Protein AF-A0A9P8YJJ5-F1 (afdb_monomer)

Secondary structure (DSSP, 8-state):
----------------------------PPP-----------PPPPPPPPP------PPPP------STTS---SHHHHHHHTTEEE--SS-EEE---BTTBTT-EEEESGGGGGGGSPPPSSSSS-HHHHHHHHHHT--EEEEEETTTEEEEESSSSS-EEEEE-SSSEEEE---SSHHHHHHHHHHHHHHH-S---EEEEE-SBSSGGGTTTGGGTS-HHHHTTSS---EEEETTHHHHHHIIIIISHHHHHHHHHHHH-TTSPBSTTSB---SSSS----S-------SEEE-STT-EEEETTEEEEEEE-TTSSSSSBEEEEETTTTEEE-TTTS-SSPPPSS-TT--PPP-HHHHHHHHHHHHHHHTT------------TTSTTTGGG--------------TTS------SEEE-SSS--EESHHHHHHHHHHHHHHHHHHHHHHHHHHTTT--HHHHHHH----TTTTT-GGGS-SSS-HHHHHHHHHHHHHTT--S-GGGTTPPPHHHHHHHHHHHHTSHHHHHHHHHHHHHHHHHH--HHHHHHHHHHHHHHHHHS-TTS-HHHHHHHHHHHHHHHHH-SSHHHHHHHHHHHHHHHS-HHHHHHHHHHHHTS-SS-TT--HHHHHHHHHHH--HHHHTTS--EEEEEEETTTTEEEEEEEETTEEEEEEE-S--HHHHHHHHHHT-EEEEE-HHHHHHHHHH--HHHHHHHBSSS--HHHHHHHHHTTSSPPP-

Foldseek 3Di:
DDDDDDDDDDDDDDDDDDDDDDDDDDDDDDDDDDDDDDDDDDDDDDDDDDDDDDDDDDDDDDDDDDDPVPDDCPDPQLCLLCAQAQDFDVQLWWFADADPQRNPRTQDGLVLQVCLSDQQDPPLLAARLLSVLLSSQSDFAKGDQFPPAKIWGGNLFLWIWIWGDFQQAIEIWFQAQAQRSSLVSLVRVCVRVVPNGQHQEYEQQAQDNGGAFNVVNRHDPCCVVVVDPHAYEFEPCNVVQNLVPCFLCNLLLVVQLCLLFQPVWRRDSLTASAQSQHRGGTDHGTDHDDGPHYDYAQQDWDATNNWIWGKHWQALALHNGGIKIAGLVRLETEPAVLFDLADAALAASSGDARGDLLSSLVSLVVCCVQAAQDDPDPPPPPDDPPVPVVPPVPDDDDDDDDDDDDDDPDDDPHRRHQWYDYRTGGIDGGSVRSSVRSNLSSVLSVCLQVQLVVVVVVLDFLQRCLVPDDDDPVNNPRSRHHQANHDSSVRSNSSRCNVPNDDSPDPCPPDDDDLLVVLLVVQVVQVHLVSLLVQLVVLVVCCVVPVDCVSLVVSLVSLSSSQSPDDPVPNLSSLQSNLVSLSSQLSNDSYSSSVSNSNVSSVVSNDDPVVVVVVSVVSVPDFSDDLPDDPVSLQVSLQSLFPLVVLLVDAKAWEKEQAPVVLWIKIWIRYNSGIDMDTDHSDDPVVVVVCVVVVHKYFYYHSNLVCCCQRQVPVVSQCVRIPDNPSVRSSVSCCSSVNDPPDD

Nearest PDB structures (foldseek):
  4nur-assembly1_A  TM=9.201E-01  e=1.130E-56  Pseudomonas sp. S9
  2cg2-assembly1_A-2  TM=9.131E-01  e=3.508E-50  Pseudomonas aeruginosa PAO1
  4pdx-assembly1_B  TM=9.173E-01  e=8.140E-49  Escherichia coli K-12
  5a23-assembly1_C  TM=9.152E-01  e=8.544E-49  Pseudomonas aeruginosa
  7tl5-assembly1_A  TM=8.925E-01  e=1.497E-49  Klebsiella pneumoniae subsp. pneumoniae NTUH-K2044

Sequence (744 aa):
MCASDYAQHYPVMAVEPDHKGDSYTRDLKIPGITASATPADGPITPISPLSTTDNAPTAAPATTGTTLAGISPSLKEDRDVMRGFIGDLSPCVVKTAPGPMNPSGVAWNNDAYAFLSQPCPTDGTANPKLWEQSRRSAAQGLFEVVPNAVYQVRGLDLSNMTLIEGETGVIVVDPLITHECAAAALELYYKHRGNHRPVVAVMYSHSHADHYGGAAGILPAAHLDGTQTIPVIAPEHFMREVLSENVFAGPAMMRRGVSMYGARLPKGPRGQIGCGLGMTTSLGTTTIEAPNTIIRSTGEELTIDGVRFVFQMVPDTEAPAELNFHLPQHRALYIAECATYGLHNIVTLRGALVRDAKAWARYLDESMVLFCGGDGKDDEGMDKSDDAVAAAAAAGDINKSNSNDMTNDNEPKEAKTDVLFAGHLWPTFGAAAITRHLSEQRDLYTFLHDQTLRLMNQGLTGAEIAEVMTLPPGLEDRIHAQGYYGSVSHNVKGIYQRYMGWFDGNPAKLWQLPPRKEALRYAECLGGVDAVLRKAGEYIQRYSELGDVDDLRFAATLLDHAVAASDPGNNREARLALAGVYDTLGFGAENATWRNFYLTGAMILRAPPAIVQQQRQAMLSRPRFAPKASVEQWLDVLSVQLDGFAAGKEETCVVRIRVTDRKEAWRVNVSHGALTRREVTFALEEEEKQEQERGELVLSLEHRELFAVLATADVPIVQARANKQDCSAMLRILELCGVLPKRA

InterPro domains:
  IPR001279 Metallo-beta-lactamase [PF00753] (155-221)
  IPR001279 Metallo-beta-lactamase [SM00849] (158-375)
  IPR029228 Alkyl sulfatase dimerisation domain [PF14863] (461-606)
  IPR029229 Alkyl sulfatase, C-terminal [PF14864] (627-713)
  IPR036527 SCP2 sterol-binding domain superfamily [G3DSA:3.30.1050.10] (614-725)
  IPR036866 Ribonuclease Z/Hydroxyacylglutathione hydrolase-like [SSF56281] (80-607)
  IPR038536 Alkyl/aryl-sulfatase, dimerisation domain superfamily [G3DSA:1.25.40.880] (460-607)
  IPR044097 Alkyl/aryl-sulfatase Bds1/ SdsA1 , MBL-fold [cd07710] (141-430)
  IPR052195 Bacterial Alkyl/Aryl-Sulfatase [PTHR43223] (79-371)

Solvent-accessible surface area (backbone atoms only — not comparable to full-atom values): 41587 Å² total; per-residue (Å²): 136,86,92,82,89,90,86,88,92,79,89,83,81,88,76,83,91,79,92,75,90,81,84,91,81,80,89,81,87,81,86,87,85,90,81,90,80,82,86,84,90,73,91,81,78,84,82,79,77,83,78,89,72,89,74,81,81,73,83,77,78,90,75,81,83,84,72,82,83,82,62,84,70,85,48,71,63,60,47,40,60,56,50,45,64,75,50,65,61,84,77,40,62,37,62,40,81,60,40,99,92,34,74,83,20,56,20,32,62,49,62,65,52,60,71,50,79,48,82,71,61,87,85,54,41,43,24,64,70,35,45,52,51,26,37,62,33,58,53,53,24,37,25,43,77,38,89,96,37,30,34,35,32,30,42,60,32,37,25,24,31,36,40,35,57,39,78,78,25,26,36,39,37,14,32,15,41,16,20,52,40,24,31,52,45,52,50,55,50,34,73,76,66,72,70,69,54,48,67,56,30,40,35,29,39,36,44,49,58,42,22,37,8,2,39,76,36,60,54,51,66,48,44,78,75,64,82,38,84,62,52,26,33,27,28,49,62,25,75,61,45,36,41,57,59,56,58,78,46,20,75,63,26,52,62,35,33,51,24,33,36,19,65,85,46,57,66,40,65,90,47,35,68,26,27,46,53,18,46,34,65,58,57,50,54,67,44,81,74,80,62,80,36,71,50,83,49,61,70,43,70,50,76,52,56,87,41,53,38,39,31,37,64,41,58,35,26,74,33,70,16,20,30,30,39,33,30,75,96,70,23,32,34,38,41,29,72,77,65,50,79,25,24,67,47,36,34,50,86,33,63,67,76,60,36,39,41,62,57,34,18,51,46,39,49,48,47,39,54,65,35,54,52,66,70,93,68,79,74,85,67,76,90,82,61,87,81,54,72,82,65,63,86,77,67,91,84,87,83,88,82,89,81,90,86,90,86,77,99,81,68,82,81,64,42,53,32,45,34,40,37,42,40,36,70,61,50,43,68,40,48,70,57,40,53,49,53,41,51,55,50,21,50,48,32,37,49,52,41,56,53,42,53,54,44,39,76,72,70,43,40,37,71,57,45,32,75,71,66,71,71,56,86,93,42,61,82,36,64,41,58,33,34,24,48,10,38,70,44,54,28,30,32,23,53,38,34,68,79,59,47,92,63,79,82,52,75,83,66,72,75,59,64,59,68,47,67,41,16,41,51,53,22,59,76,56,67,32,50,69,40,34,50,51,52,24,50,53,27,46,50,48,23,75,75,70,67,44,62,64,36,40,56,50,21,43,56,38,24,50,29,29,37,48,46,32,53,90,92,67,25,65,65,36,26,48,54,37,22,52,48,24,42,54,53,20,15,61,33,46,23,24,24,57,18,18,32,25,42,41,50,19,53,57,46,68,45,60,69,68,60,57,51,52,55,51,52,61,64,72,68,53,84,88,63,66,89,85,58,55,71,68,57,51,53,53,52,48,37,74,45,40,42,30,81,63,45,44,76,46,78,72,39,55,40,33,42,34,27,64,81,76,64,43,24,34,44,39,37,38,47,79,25,42,59,47,75,43,83,44,79,65,70,55,79,68,54,56,52,53,41,63,75,67,66,58,44,37,35,54,40,40,64,73,54,49,44,41,36,64,69,65,43,37,56,69,59,55,61,73,28,35,80,50,91,77,51,62,61,61,56,48,53,34,30,45,36,64,50,28,78,76,85,129

Structure (mmCIF, N/CA/C/O backbone):
data_AF-A0A9P8YJJ5-F1
#
_entry.id   AF-A0A9P8YJJ5-F1
#
loop_
_atom_site.group_PDB
_atom_site.id
_atom_site.type_symbol
_atom_site.label_atom_id
_atom_site.label_alt_id
_atom_site.label_comp_id
_atom_site.label_asym_id
_atom_site.label_entity_id
_atom_site.label_seq_id
_atom_site.pdbx_PDB_ins_code
_atom_site.Cartn_x
_atom_site.Cartn_y
_atom_site.Cartn_z
_atom_site.occupancy
_atom_site.B_iso_or_equiv
_atom_site.auth_seq_id
_atom_site.auth_comp_id
_atom_site.auth_asym_id
_atom_site.auth_atom_id
_atom_site.pdbx_PDB_model_num
ATOM 1 N N . MET A 1 1 ? 12.805 -38.711 22.441 1.00 33.97 1 MET A N 1
ATOM 2 C CA . MET A 1 1 ? 13.937 -39.535 21.965 1.00 33.97 1 MET A CA 1
ATOM 3 C C . MET A 1 1 ? 14.952 -38.589 21.356 1.00 33.97 1 MET A C 1
ATOM 5 O O . MET A 1 1 ? 14.555 -37.714 20.601 1.00 33.97 1 MET A O 1
ATOM 9 N N . CYS A 1 2 ? 16.188 -38.659 21.843 1.00 23.23 2 CYS A N 1
ATOM 10 C CA . CYS A 1 2 ? 17.229 -37.650 21.660 1.00 23.23 2 CYS A CA 1
ATOM 11 C C . CYS A 1 2 ? 17.856 -37.721 20.262 1.00 23.23 2 CYS A C 1
ATOM 13 O O . CYS A 1 2 ? 18.023 -38.809 19.719 1.00 23.23 2 CYS A O 1
ATOM 15 N N . ALA A 1 3 ? 18.210 -36.554 19.726 1.00 27.50 3 ALA A N 1
ATOM 16 C CA . ALA A 1 3 ? 18.979 -36.392 18.506 1.00 27.50 3 ALA A CA 1
ATOM 17 C C . ALA A 1 3 ? 20.465 -36.660 18.790 1.00 27.50 3 ALA A C 1
ATOM 19 O O . ALA A 1 3 ? 21.125 -35.881 19.474 1.00 27.50 3 ALA A O 1
ATOM 20 N N . SER A 1 4 ? 20.986 -37.758 18.258 1.00 27.66 4 SER A N 1
ATOM 21 C CA . SER A 1 4 ? 22.420 -38.001 18.127 1.00 27.66 4 SER A CA 1
ATOM 22 C C . SER A 1 4 ? 22.617 -38.913 16.930 1.00 27.66 4 SER A C 1
ATOM 24 O O . SER A 1 4 ? 22.248 -40.077 17.016 1.00 27.66 4 SER A O 1
ATOM 26 N N . ASP A 1 5 ? 23.089 -38.348 15.821 1.00 29.61 5 ASP A N 1
ATOM 27 C CA . ASP A 1 5 ? 23.948 -38.995 14.820 1.00 29.61 5 ASP A CA 1
ATOM 28 C C . ASP A 1 5 ? 24.005 -38.090 13.592 1.00 29.61 5 ASP A C 1
ATOM 30 O O . ASP A 1 5 ? 23.097 -38.114 12.781 1.00 29.61 5 ASP A O 1
ATOM 34 N N . TYR A 1 6 ? 25.029 -37.236 13.507 1.00 27.70 6 TYR A N 1
ATOM 35 C CA . TYR A 1 6 ? 25.680 -36.784 12.265 1.00 27.70 6 TYR A CA 1
ATOM 36 C C . TYR A 1 6 ? 26.790 -35.791 1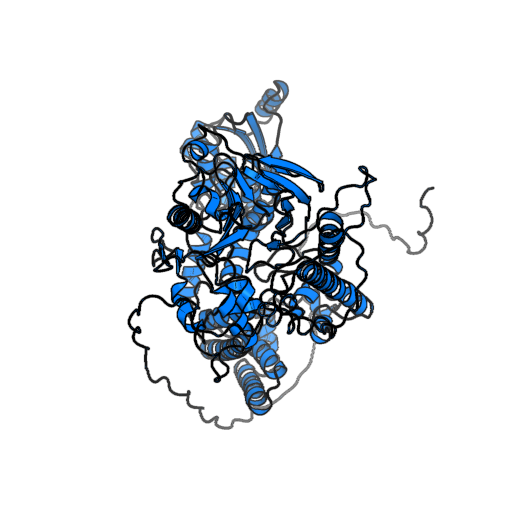2.639 1.00 27.70 6 TYR A C 1
ATOM 38 O O . TYR A 1 6 ? 26.657 -34.577 12.525 1.00 27.70 6 TYR A O 1
ATOM 46 N N . ALA A 1 7 ? 27.907 -36.319 13.137 1.00 25.69 7 ALA A N 1
ATOM 47 C CA . ALA A 1 7 ? 29.152 -35.573 13.258 1.00 25.69 7 ALA A CA 1
ATOM 48 C C . ALA A 1 7 ? 30.317 -36.545 13.100 1.00 25.69 7 ALA A C 1
ATOM 50 O O . ALA A 1 7 ? 30.709 -37.196 14.063 1.00 25.69 7 ALA A O 1
ATOM 51 N N . GLN A 1 8 ? 30.867 -36.661 11.890 1.00 26.50 8 GLN A N 1
ATOM 52 C CA . GLN A 1 8 ? 32.211 -37.192 11.690 1.00 26.50 8 GLN A CA 1
ATOM 53 C C . GLN A 1 8 ? 32.741 -36.794 10.305 1.00 26.50 8 GLN A C 1
ATOM 55 O O . GLN A 1 8 ? 32.088 -37.047 9.302 1.00 26.50 8 GLN A O 1
ATOM 60 N N . HIS A 1 9 ? 33.967 -36.249 10.313 1.00 28.16 9 HIS A N 1
ATOM 61 C CA . HIS A 1 9 ? 34.901 -35.987 9.200 1.00 28.16 9 HIS A CA 1
ATOM 62 C C . HIS A 1 9 ? 35.030 -34.536 8.715 1.00 28.16 9 HIS A C 1
ATOM 64 O O . HIS A 1 9 ? 34.604 -34.234 7.616 1.00 28.16 9 HIS A O 1
ATOM 70 N N . TYR A 1 10 ? 35.747 -33.696 9.478 1.00 27.84 10 TYR A N 1
ATOM 71 C CA . TYR A 1 10 ? 36.794 -32.789 8.962 1.00 27.84 10 TYR A CA 1
ATOM 72 C C . TYR A 1 10 ? 37.812 -32.491 10.091 1.00 27.84 10 TYR A C 1
ATOM 74 O O . TYR A 1 10 ? 37.397 -32.350 11.243 1.00 27.84 10 TYR A O 1
ATOM 82 N N . PRO A 1 11 ? 39.134 -32.439 9.824 1.00 29.03 11 PRO A N 1
ATOM 83 C CA . PRO A 1 11 ? 40.146 -32.238 10.860 1.00 29.03 11 PRO A CA 1
ATOM 84 C C . PRO A 1 11 ? 40.222 -30.765 11.289 1.00 29.03 11 PRO A C 1
ATOM 86 O O . PRO A 1 11 ? 40.448 -29.876 10.471 1.00 29.03 11 PRO A O 1
ATOM 89 N N . VAL A 1 12 ? 40.066 -30.518 12.591 1.00 26.72 12 VAL A N 1
ATOM 90 C CA . VAL A 1 12 ? 40.258 -29.208 13.225 1.00 26.72 12 VAL A CA 1
ATOM 91 C C . VAL A 1 12 ? 41.748 -29.036 13.534 1.00 26.72 12 VAL A C 1
ATOM 93 O O . VAL A 1 12 ? 42.283 -29.741 14.387 1.00 26.72 12 VAL A O 1
ATOM 96 N N . MET A 1 13 ? 42.427 -28.108 12.852 1.00 25.98 13 MET A N 1
ATOM 97 C CA . MET A 1 13 ? 43.706 -27.574 13.332 1.00 25.98 13 MET A CA 1
ATOM 98 C C . MET A 1 13 ? 43.428 -26.431 14.309 1.00 25.98 13 MET A C 1
ATOM 100 O O . MET A 1 13 ? 42.779 -25.448 13.959 1.00 25.98 13 MET A O 1
ATOM 104 N N . ALA A 1 14 ? 43.911 -26.592 15.539 1.00 25.89 14 ALA A N 1
ATOM 105 C CA . ALA A 1 14 ? 43.870 -25.583 16.585 1.00 25.89 14 ALA A CA 1
ATOM 106 C C . ALA A 1 14 ? 44.859 -24.447 16.283 1.00 25.89 14 ALA A C 1
ATOM 108 O O . ALA A 1 14 ? 46.025 -24.707 15.987 1.00 25.89 14 ALA A O 1
ATOM 109 N N . VAL A 1 15 ? 44.405 -23.199 16.411 1.00 27.83 15 VAL A N 1
ATOM 110 C CA . VAL A 1 15 ? 45.266 -22.016 16.536 1.00 27.83 15 VAL A CA 1
ATOM 111 C C . VAL A 1 15 ? 44.656 -21.124 17.622 1.00 27.83 15 VAL A C 1
ATOM 113 O O . VAL A 1 15 ? 43.484 -20.761 17.541 1.00 27.83 15 VAL A O 1
ATOM 116 N N . GLU A 1 16 ? 45.439 -20.845 18.664 1.00 25.86 16 GLU A N 1
ATOM 117 C CA . GLU A 1 16 ? 45.111 -19.931 19.769 1.00 25.86 16 GLU A CA 1
ATOM 118 C C . GLU A 1 16 ? 45.020 -18.461 19.301 1.00 25.86 16 GLU A C 1
ATOM 120 O O . GLU A 1 16 ? 45.597 -18.112 18.267 1.00 25.86 16 GLU A O 1
ATOM 125 N N . PRO A 1 17 ? 44.302 -17.581 20.030 1.00 29.97 17 PRO A N 1
ATOM 126 C CA . PRO A 1 17 ? 44.043 -16.219 19.585 1.00 29.97 17 PRO A CA 1
ATOM 127 C C . PRO A 1 17 ? 45.208 -15.293 19.941 1.00 29.97 17 PRO A C 1
ATOM 129 O O . PRO A 1 17 ? 45.566 -15.171 21.111 1.00 29.97 17 PRO A O 1
ATOM 132 N N . ASP A 1 18 ? 45.735 -14.573 18.950 1.00 26.67 18 ASP A N 1
ATOM 133 C CA . ASP A 1 18 ? 46.576 -13.404 19.202 1.00 26.67 18 ASP A CA 1
ATOM 134 C C . ASP A 1 18 ? 45.854 -12.130 18.749 1.00 26.67 18 ASP A C 1
ATOM 136 O O . ASP A 1 18 ? 45.370 -12.001 17.620 1.00 26.67 18 ASP A O 1
ATOM 140 N N . HIS A 1 19 ? 45.732 -11.199 19.689 1.00 32.41 19 HIS A N 1
ATOM 141 C CA . HIS A 1 19 ? 45.144 -9.884 19.505 1.00 32.41 19 HIS A CA 1
ATOM 142 C C . HIS A 1 19 ? 46.082 -9.010 18.670 1.00 32.41 19 HIS A C 1
ATOM 144 O O . HIS A 1 19 ? 47.189 -8.714 19.116 1.00 32.41 19 HIS A O 1
ATOM 150 N N . LYS A 1 20 ? 45.595 -8.484 17.540 1.00 27.39 20 LYS A N 1
ATOM 151 C CA . LYS A 1 20 ? 45.820 -7.097 17.081 1.00 27.39 20 LYS A CA 1
ATOM 152 C C . LYS A 1 20 ? 45.032 -6.831 15.801 1.00 27.39 20 LYS A C 1
ATOM 154 O O . LYS A 1 20 ? 45.036 -7.638 14.878 1.00 27.39 20 LYS A O 1
ATOM 159 N N . GLY A 1 21 ? 44.316 -5.708 15.791 1.00 30.25 21 GLY A N 1
ATOM 160 C CA . GLY A 1 21 ? 43.585 -5.239 14.623 1.00 30.25 21 GLY A CA 1
ATOM 161 C C . GLY A 1 21 ? 44.527 -4.859 13.487 1.00 30.25 21 GLY A C 1
ATOM 162 O O . GLY A 1 21 ? 45.641 -4.428 13.748 1.00 30.25 21 GLY A O 1
ATOM 163 N N . ASP A 1 22 ? 44.051 -5.019 12.254 1.00 25.84 22 ASP A N 1
ATOM 164 C CA . ASP A 1 22 ? 44.388 -4.141 11.139 1.00 25.84 22 ASP A CA 1
ATOM 165 C C . ASP A 1 22 ? 43.464 -4.392 9.937 1.00 25.84 22 ASP A C 1
ATOM 167 O O . ASP A 1 22 ? 42.931 -5.479 9.713 1.00 25.84 22 ASP A O 1
ATOM 171 N N . SER A 1 23 ? 43.253 -3.308 9.198 1.00 27.47 23 SER A N 1
ATOM 172 C CA . SER A 1 23 ? 42.399 -3.120 8.027 1.00 27.47 23 SER A CA 1
ATOM 173 C C . SER A 1 23 ? 42.615 -4.133 6.894 1.00 27.47 23 SER A C 1
ATOM 175 O O . SER A 1 23 ? 43.736 -4.302 6.415 1.00 27.47 23 SER A O 1
ATOM 177 N N . TYR A 1 24 ? 41.529 -4.691 6.349 1.00 24.39 24 TYR A N 1
ATOM 178 C CA . TYR A 1 24 ? 41.559 -5.432 5.083 1.00 24.39 24 TYR A CA 1
ATOM 179 C C . TYR A 1 24 ? 41.151 -4.540 3.903 1.00 24.39 24 TYR A C 1
ATOM 181 O O . TYR A 1 24 ? 40.009 -4.536 3.454 1.00 24.39 24 TYR A O 1
ATOM 189 N N . THR A 1 25 ? 42.127 -3.823 3.352 1.00 25.33 25 THR A N 1
ATOM 190 C CA . THR A 1 25 ? 42.188 -3.516 1.917 1.00 25.33 25 THR A CA 1
ATOM 191 C C . THR A 1 25 ? 43.357 -4.309 1.350 1.00 25.33 25 THR A C 1
ATOM 193 O O . THR A 1 25 ? 44.502 -4.052 1.719 1.00 25.33 25 THR A O 1
ATOM 196 N N . ARG A 1 26 ? 43.099 -5.287 0.475 1.00 26.28 26 ARG A N 1
ATOM 197 C CA . ARG A 1 26 ? 44.155 -5.910 -0.331 1.00 26.28 26 ARG A CA 1
ATOM 198 C C . ARG A 1 26 ? 43.813 -5.828 -1.807 1.00 26.28 26 ARG A C 1
ATOM 200 O O . ARG A 1 26 ? 42.853 -6.428 -2.279 1.00 26.28 26 ARG A O 1
ATOM 207 N N . ASP A 1 27 ? 44.664 -5.067 -2.481 1.00 24.86 27 ASP A N 1
ATOM 208 C CA . ASP A 1 27 ? 44.852 -4.990 -3.916 1.00 24.86 27 ASP A CA 1
ATOM 209 C C . ASP A 1 27 ? 45.038 -6.380 -4.537 1.00 24.86 27 ASP A C 1
ATOM 211 O O . ASP A 1 27 ? 45.957 -7.121 -4.182 1.00 24.86 27 ASP A O 1
ATOM 215 N N . LEU A 1 28 ? 44.210 -6.698 -5.530 1.00 23.52 28 LEU A N 1
ATOM 216 C CA . LEU A 1 28 ? 44.456 -7.772 -6.488 1.00 23.52 28 LEU A CA 1
ATOM 217 C C . LEU A 1 28 ? 44.859 -7.132 -7.821 1.00 23.52 28 LEU A C 1
ATOM 219 O O . LEU A 1 28 ? 44.025 -6.654 -8.586 1.00 23.52 28 LEU A O 1
ATOM 223 N N . LYS A 1 29 ? 46.171 -7.100 -8.080 1.00 22.17 29 LYS A N 1
ATOM 224 C CA . LYS A 1 29 ? 46.746 -6.781 -9.393 1.00 22.17 29 LYS A CA 1
ATOM 225 C C . LYS A 1 29 ? 46.595 -7.996 -10.312 1.00 22.17 29 LYS A C 1
ATOM 227 O O . LYS A 1 29 ? 47.197 -9.032 -10.044 1.00 22.17 29 LYS A O 1
ATOM 232 N N . ILE A 1 30 ? 45.854 -7.847 -11.408 1.00 24.61 30 ILE A N 1
ATOM 233 C CA . ILE A 1 30 ? 45.814 -8.805 -12.525 1.00 24.61 30 ILE A CA 1
ATOM 234 C C . ILE A 1 30 ? 46.684 -8.238 -13.664 1.00 24.61 30 ILE A C 1
ATOM 236 O O . ILE A 1 30 ? 46.443 -7.100 -14.073 1.00 24.61 30 ILE A O 1
ATOM 240 N N . PRO A 1 31 ? 47.698 -8.959 -14.182 1.00 24.36 31 PRO A N 1
ATOM 241 C CA . PRO A 1 31 ? 48.501 -8.490 -15.305 1.00 24.36 31 PRO A CA 1
ATOM 242 C C . PRO A 1 31 ? 47.931 -8.920 -16.667 1.00 24.36 31 PRO A C 1
ATOM 244 O O . PRO A 1 31 ? 47.690 -10.099 -16.897 1.00 24.36 31 PRO A O 1
ATOM 247 N N . GLY A 1 32 ? 47.851 -7.951 -17.586 1.00 23.72 32 GLY A N 1
ATOM 248 C CA . GLY A 1 32 ? 48.124 -8.137 -19.015 1.00 23.72 32 GLY A CA 1
ATOM 249 C C . GLY A 1 32 ? 46.994 -8.657 -19.905 1.00 23.72 32 GLY A C 1
ATOM 250 O O . GLY A 1 32 ? 46.948 -9.845 -20.192 1.00 23.72 32 GLY A O 1
ATOM 251 N N . ILE A 1 33 ? 46.208 -7.744 -20.486 1.00 24.23 33 ILE A N 1
ATOM 252 C CA . ILE A 1 33 ? 45.659 -7.911 -21.842 1.00 24.23 33 ILE A CA 1
ATOM 253 C C . ILE A 1 33 ? 45.827 -6.582 -22.582 1.00 24.23 33 ILE A C 1
ATOM 255 O O . ILE A 1 33 ? 45.261 -5.558 -22.206 1.00 24.23 33 ILE A O 1
ATOM 259 N N . THR A 1 34 ? 46.653 -6.608 -23.620 1.00 24.03 34 THR A N 1
ATOM 260 C CA . THR A 1 34 ? 46.788 -5.568 -24.635 1.00 24.03 34 THR A CA 1
ATOM 261 C C . THR A 1 34 ? 45.790 -5.861 -25.753 1.00 24.03 34 THR A C 1
ATOM 263 O O . THR A 1 34 ? 45.813 -6.941 -26.335 1.00 24.03 34 THR A O 1
ATOM 266 N N . ALA A 1 35 ? 44.928 -4.900 -26.082 1.00 24.94 35 ALA A N 1
ATOM 267 C CA . ALA A 1 35 ? 44.173 -4.908 -27.329 1.00 24.94 35 ALA A CA 1
ATOM 268 C C . ALA A 1 35 ? 44.178 -3.492 -27.909 1.00 24.94 35 ALA A C 1
ATOM 270 O O . ALA A 1 35 ? 43.664 -2.552 -27.307 1.00 24.94 35 ALA A O 1
ATOM 271 N N . SER A 1 36 ? 44.830 -3.348 -29.061 1.00 24.00 36 SER A N 1
ATOM 272 C CA . SER A 1 36 ? 44.772 -2.159 -29.896 1.00 24.00 36 SER A CA 1
ATOM 273 C C . SER A 1 36 ? 43.492 -2.186 -30.728 1.00 24.00 36 SER A C 1
ATOM 275 O O . SER A 1 36 ? 43.157 -3.201 -31.334 1.00 24.00 36 SER A O 1
ATOM 277 N N . ALA A 1 37 ? 42.806 -1.051 -30.817 1.00 25.11 37 ALA A N 1
ATOM 278 C CA . ALA A 1 37 ? 41.898 -0.773 -31.919 1.00 25.11 37 ALA A CA 1
ATOM 279 C C . ALA A 1 37 ? 41.898 0.736 -32.185 1.00 25.11 37 ALA A C 1
ATOM 281 O O . ALA A 1 37 ? 41.578 1.548 -31.321 1.00 25.11 37 ALA A O 1
ATOM 282 N N . THR A 1 38 ? 42.342 1.090 -33.384 1.00 24.30 38 THR A N 1
ATOM 283 C CA . THR A 1 38 ? 42.307 2.428 -33.982 1.00 24.30 38 THR A CA 1
ATOM 284 C C . THR A 1 38 ? 40.866 2.898 -34.225 1.00 24.30 38 THR A C 1
ATOM 286 O O . THR A 1 38 ? 40.044 2.075 -34.633 1.00 24.30 38 THR A O 1
ATOM 289 N N . PRO A 1 39 ? 40.551 4.195 -34.054 1.00 25.86 39 PRO A N 1
ATOM 290 C CA . PRO A 1 39 ? 39.238 4.739 -34.384 1.00 25.86 39 PRO A CA 1
ATOM 291 C C . PRO A 1 39 ? 39.084 4.908 -35.902 1.00 25.86 39 PRO A C 1
ATOM 293 O O .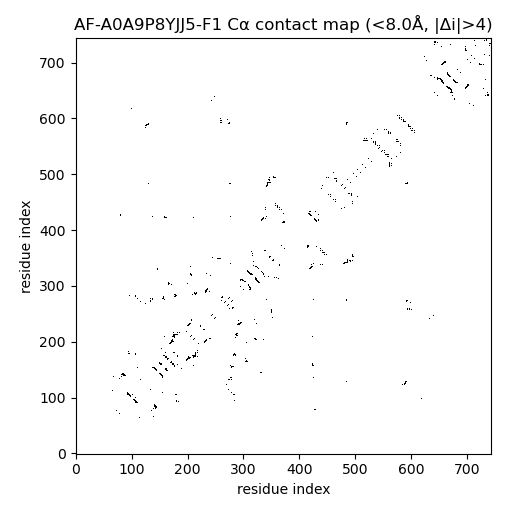 PRO A 1 39 ? 40.010 5.345 -36.586 1.00 25.86 39 PRO A O 1
ATOM 296 N N . ALA A 1 40 ? 37.907 4.569 -36.427 1.00 26.92 40 ALA A N 1
ATOM 297 C CA . ALA A 1 40 ? 37.482 4.972 -37.761 1.00 26.92 40 ALA A CA 1
ATOM 298 C C . ALA A 1 40 ? 36.612 6.228 -37.617 1.00 26.92 40 ALA A C 1
ATOM 300 O O . ALA A 1 40 ? 35.456 6.143 -37.207 1.00 26.92 40 ALA A O 1
ATOM 301 N N . ASP A 1 41 ? 37.197 7.385 -37.920 1.00 25.44 41 ASP A N 1
ATOM 302 C CA . ASP A 1 41 ? 36.490 8.658 -38.027 1.00 25.44 41 ASP A CA 1
ATOM 303 C C . ASP A 1 41 ? 35.637 8.684 -39.304 1.00 25.44 41 ASP A C 1
ATOM 305 O O . ASP A 1 41 ? 36.140 8.530 -40.419 1.00 25.44 41 ASP A O 1
ATOM 309 N N . GLY A 1 42 ? 34.338 8.925 -39.140 1.00 28.56 42 GLY A N 1
ATOM 310 C CA . GLY A 1 42 ? 33.404 9.273 -40.207 1.00 28.56 42 GLY A CA 1
ATOM 311 C C . GLY A 1 42 ? 32.340 10.229 -39.652 1.00 28.56 42 GLY A C 1
ATOM 312 O O . GLY A 1 42 ? 31.904 10.040 -38.515 1.00 28.56 42 GLY A O 1
ATOM 313 N N . PRO A 1 43 ? 31.942 11.285 -40.385 1.00 24.31 43 PRO A N 1
ATOM 314 C CA . PRO A 1 43 ? 31.100 12.341 -39.834 1.00 24.31 43 PRO A CA 1
ATOM 315 C C . PRO A 1 43 ? 29.671 11.839 -39.587 1.00 24.31 43 PRO A C 1
ATOM 317 O O . PRO A 1 43 ? 28.987 11.390 -40.504 1.00 24.31 43 PRO A O 1
ATOM 320 N N . ILE A 1 44 ? 29.221 11.951 -38.337 1.00 28.67 44 ILE A N 1
ATOM 321 C CA . ILE A 1 44 ? 27.841 11.700 -37.916 1.00 28.67 44 ILE A CA 1
ATOM 322 C C . ILE A 1 44 ? 26.998 12.928 -38.279 1.00 28.67 44 ILE A C 1
ATOM 324 O O . ILE A 1 44 ? 27.250 14.034 -37.801 1.00 28.67 44 ILE A O 1
ATOM 328 N N . THR A 1 45 ? 25.982 12.740 -39.118 1.00 24.23 45 THR A N 1
ATOM 329 C CA . THR A 1 45 ? 24.927 13.732 -39.365 1.00 24.23 45 THR A CA 1
ATOM 330 C C . THR A 1 45 ? 23.972 13.817 -38.167 1.00 24.23 45 THR A C 1
ATOM 332 O O . THR A 1 45 ? 23.512 12.775 -37.697 1.00 24.23 45 THR A O 1
ATOM 335 N N . PRO A 1 46 ? 23.627 15.022 -37.676 1.00 23.70 46 PRO A N 1
ATOM 336 C CA . PRO A 1 46 ? 22.735 15.184 -36.533 1.00 23.70 46 PRO A CA 1
ATOM 337 C C . PRO A 1 46 ? 21.287 14.818 -36.894 1.00 23.70 46 PRO A C 1
ATOM 339 O O . PRO A 1 46 ? 20.716 15.344 -37.851 1.00 23.70 46 PRO A O 1
ATOM 342 N N . ILE A 1 47 ? 20.683 13.933 -36.098 1.00 27.94 47 ILE A N 1
ATOM 343 C CA . ILE A 1 47 ? 19.247 13.638 -36.143 1.00 27.94 47 ILE A CA 1
ATOM 344 C C . ILE A 1 47 ? 18.512 14.826 -35.511 1.00 27.94 47 ILE A C 1
ATOM 346 O O . ILE A 1 47 ? 18.795 15.217 -34.379 1.00 27.94 47 ILE A O 1
ATOM 350 N N . SER A 1 48 ? 17.591 15.433 -36.261 1.00 22.52 48 SER A N 1
ATOM 351 C CA . SER A 1 48 ? 16.779 16.550 -35.771 1.00 22.52 48 SER A CA 1
ATOM 352 C C . SER A 1 48 ? 15.770 16.088 -34.711 1.00 22.52 48 SER A C 1
ATOM 354 O O . SER A 1 48 ? 15.150 15.038 -34.886 1.00 22.52 48 SER A O 1
ATOM 356 N N . PRO A 1 49 ? 15.552 16.869 -33.638 1.00 23.86 49 PRO A N 1
ATOM 357 C CA . PRO A 1 49 ? 14.490 16.598 -32.681 1.00 23.86 49 PRO A CA 1
ATOM 358 C C . PRO A 1 49 ? 13.121 16.757 -33.354 1.00 23.86 49 PRO A C 1
ATOM 360 O O . PRO A 1 49 ? 12.859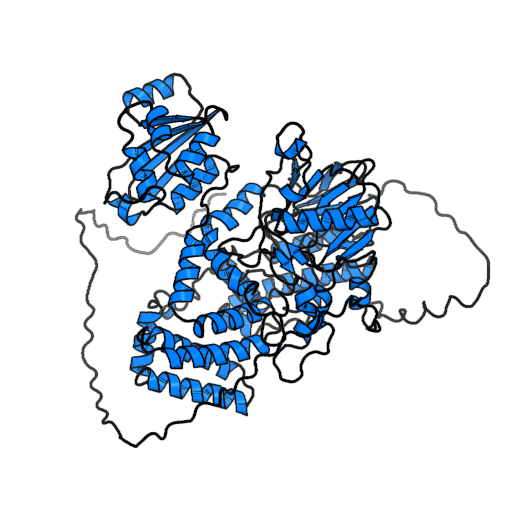 17.755 -34.029 1.00 23.86 49 PRO A O 1
ATOM 363 N N . LEU A 1 50 ? 12.237 15.778 -33.143 1.00 24.34 50 LEU A N 1
ATOM 364 C CA . LEU A 1 50 ? 10.807 15.919 -33.417 1.00 24.34 50 LEU A CA 1
ATOM 365 C C . LEU A 1 50 ? 10.286 17.175 -32.704 1.00 24.34 50 LEU A C 1
ATOM 367 O O . LEU A 1 50 ? 10.512 17.378 -31.510 1.00 24.34 50 LEU A O 1
ATOM 371 N N . SER A 1 51 ? 9.655 18.043 -33.489 1.00 22.30 51 SER A N 1
ATOM 372 C CA . SER A 1 51 ? 9.318 19.414 -33.135 1.00 22.30 51 SER A CA 1
ATOM 373 C C . SER A 1 51 ? 8.453 19.520 -31.881 1.00 22.30 51 SER A C 1
ATOM 375 O O . SER A 1 51 ? 7.334 19.012 -31.837 1.00 22.30 51 SER A O 1
ATOM 377 N N . THR A 1 52 ? 8.921 20.307 -30.920 1.00 27.42 52 THR A N 1
ATOM 378 C CA . THR A 1 52 ? 8.068 20.999 -29.958 1.00 27.42 52 THR A CA 1
ATOM 379 C C . THR A 1 52 ? 7.444 22.199 -30.663 1.00 27.42 52 THR A C 1
ATOM 381 O O . THR A 1 52 ? 8.115 23.210 -30.872 1.00 27.42 52 THR A O 1
ATOM 384 N N . THR A 1 53 ? 6.175 22.097 -31.050 1.00 22.41 53 THR A N 1
ATOM 385 C CA . THR A 1 53 ? 5.341 23.292 -31.204 1.00 22.41 53 THR A CA 1
ATOM 386 C C . THR A 1 53 ? 4.197 23.214 -30.215 1.00 22.41 53 THR A C 1
ATOM 388 O O . THR A 1 53 ? 3.532 22.189 -30.067 1.00 22.41 53 THR A O 1
ATOM 391 N N . ASP A 1 54 ? 4.086 24.310 -29.475 1.00 27.59 54 ASP A N 1
ATOM 392 C CA . ASP A 1 54 ? 3.117 24.590 -28.440 1.00 27.59 54 ASP A CA 1
ATOM 393 C C . ASP A 1 54 ? 1.686 24.326 -28.899 1.00 27.59 54 ASP A C 1
ATOM 395 O O . ASP A 1 54 ? 1.266 24.784 -29.957 1.00 27.59 54 ASP A O 1
ATOM 399 N N . ASN A 1 55 ? 0.925 23.658 -28.038 1.00 22.59 55 ASN A N 1
ATOM 400 C CA . ASN A 1 55 ? -0.461 24.008 -27.765 1.00 22.59 55 ASN A CA 1
ATOM 401 C C . ASN A 1 55 ? -0.787 23.483 -26.369 1.00 22.59 55 ASN A C 1
ATOM 403 O O . ASN A 1 55 ? -1.093 22.308 -26.171 1.00 22.59 55 ASN A O 1
ATOM 407 N N . ALA A 1 56 ? -0.678 24.369 -25.380 1.00 23.55 56 ALA A N 1
ATOM 408 C CA . ALA A 1 56 ? -1.322 24.170 -24.094 1.00 23.55 56 ALA A CA 1
ATOM 409 C C . ALA A 1 56 ? -2.832 24.001 -24.340 1.00 23.55 56 ALA A C 1
ATOM 411 O O . ALA A 1 56 ? -3.436 24.907 -24.921 1.00 23.55 56 ALA A O 1
ATOM 412 N N . PRO A 1 57 ? -3.474 22.895 -23.921 1.00 22.72 57 PRO A N 1
ATOM 413 C CA . PRO A 1 57 ? -4.922 22.835 -23.941 1.00 22.72 57 PRO A CA 1
ATOM 414 C C . PRO A 1 57 ? -5.435 23.773 -22.851 1.00 22.72 57 PRO A C 1
ATOM 416 O O . PRO A 1 57 ? -5.218 23.563 -21.656 1.00 22.72 57 PRO A O 1
ATOM 419 N N . THR A 1 58 ? -6.080 24.844 -23.291 1.00 22.41 58 THR A N 1
ATOM 420 C CA . THR A 1 58 ? -6.932 25.706 -22.484 1.00 22.41 58 THR A CA 1
ATOM 421 C C . THR A 1 58 ? -7.961 24.867 -21.728 1.00 22.41 58 THR A C 1
ATOM 423 O O . THR A 1 58 ? -8.530 23.916 -22.264 1.00 22.41 58 THR A O 1
ATOM 426 N N . ALA A 1 59 ? -8.182 25.227 -20.462 1.00 24.84 59 ALA A N 1
ATOM 427 C CA . ALA A 1 59 ? -9.188 24.627 -19.597 1.00 24.84 59 ALA A CA 1
ATOM 428 C C . ALA A 1 59 ? -10.550 24.563 -20.309 1.00 24.84 59 ALA A C 1
ATOM 430 O O . ALA A 1 59 ? -11.100 25.593 -20.702 1.00 24.84 59 ALA A O 1
ATOM 431 N N . ALA A 1 60 ? -11.084 23.352 -20.475 1.00 23.25 60 ALA A N 1
ATOM 432 C CA . ALA A 1 60 ? -12.459 23.160 -20.911 1.00 23.25 60 ALA A CA 1
ATOM 433 C C . ALA A 1 60 ? -13.418 23.669 -19.813 1.00 23.25 60 ALA A C 1
ATOM 435 O O . ALA A 1 60 ? -13.126 23.497 -18.624 1.00 23.25 60 ALA A O 1
ATOM 436 N N . PRO A 1 61 ? -14.536 24.323 -20.174 1.00 21.97 61 PRO A N 1
ATOM 437 C CA . PRO A 1 61 ? -15.463 24.885 -19.203 1.00 21.97 61 PRO A CA 1
ATOM 438 C C . PRO A 1 61 ? -16.146 23.773 -18.402 1.00 21.97 61 PRO A C 1
ATOM 440 O O . PRO A 1 61 ? -16.526 22.739 -18.947 1.00 21.97 61 PRO A O 1
ATOM 443 N N . ALA A 1 62 ? -16.315 24.014 -17.101 1.00 28.17 62 ALA A N 1
ATOM 444 C CA . ALA A 1 62 ? -17.061 23.151 -16.199 1.00 28.17 62 ALA A CA 1
ATOM 445 C C . ALA A 1 62 ? -18.525 23.042 -16.657 1.00 28.17 62 ALA A C 1
ATOM 447 O O . ALA A 1 62 ? -19.316 23.964 -16.462 1.00 28.17 62 ALA A O 1
ATOM 448 N N . THR A 1 63 ? -18.887 21.914 -17.265 1.00 24.53 63 THR A N 1
ATOM 449 C CA . THR A 1 63 ? -20.281 21.491 -17.411 1.00 24.53 63 THR A CA 1
ATOM 450 C C . THR A 1 63 ? -20.660 20.600 -16.236 1.00 24.53 63 THR A C 1
ATOM 452 O O . THR A 1 63 ? -20.018 19.595 -15.948 1.00 24.53 63 THR A O 1
ATOM 455 N N . THR A 1 64 ? -21.706 21.037 -15.549 1.00 27.91 64 THR A N 1
ATOM 456 C CA . THR A 1 64 ? -22.405 20.425 -14.418 1.00 27.91 64 THR A CA 1
ATOM 457 C C . THR A 1 64 ? -22.794 18.961 -14.642 1.00 27.91 64 THR A C 1
ATOM 459 O O . THR A 1 64 ? -23.409 18.660 -15.660 1.00 27.91 64 THR A O 1
ATOM 462 N N . GLY A 1 65 ? -22.519 18.116 -13.637 1.00 33.62 65 GLY A N 1
ATOM 463 C CA . GLY A 1 65 ? -23.207 16.853 -13.328 1.00 33.62 65 GLY A CA 1
ATOM 464 C C . GLY A 1 65 ? -23.185 15.781 -14.418 1.00 33.62 65 GLY A C 1
ATOM 465 O O . GLY A 1 65 ? -24.032 15.784 -15.303 1.00 33.62 65 GLY A O 1
ATOM 466 N N . THR A 1 66 ? -22.277 14.806 -14.316 1.00 31.36 66 THR A N 1
ATOM 467 C CA . THR A 1 66 ? -22.365 13.579 -15.126 1.00 31.36 66 THR A CA 1
ATOM 468 C C . THR A 1 66 ? -22.733 12.415 -14.217 1.00 31.36 66 THR A C 1
ATOM 470 O O . THR A 1 66 ? -21.871 11.785 -13.612 1.00 31.36 66 THR A O 1
ATOM 473 N N . THR A 1 67 ? -24.029 12.130 -14.106 1.00 36.12 67 THR A N 1
ATOM 474 C CA . THR A 1 67 ? -24.494 10.831 -13.623 1.00 36.12 67 THR A CA 1
ATOM 475 C C . THR A 1 67 ? -24.052 9.763 -14.625 1.00 36.12 67 THR A C 1
ATOM 477 O O . THR A 1 67 ? -24.209 9.929 -15.834 1.00 36.12 67 THR A O 1
ATOM 480 N N . LEU A 1 68 ? -23.547 8.629 -14.135 1.00 38.53 68 LEU A N 1
ATOM 481 C CA . LEU A 1 68 ? -23.216 7.422 -14.918 1.00 38.53 68 LEU A CA 1
ATOM 482 C C . LEU A 1 68 ? -24.440 6.783 -15.628 1.00 38.53 68 LEU A C 1
ATOM 484 O O . LEU A 1 68 ? -24.370 5.658 -16.110 1.00 38.53 68 LEU A O 1
ATOM 488 N N . ALA A 1 69 ? -25.565 7.496 -15.734 1.00 34.41 69 ALA A N 1
ATOM 489 C CA . ALA A 1 69 ? -26.845 7.035 -16.266 1.00 34.41 69 ALA A CA 1
ATOM 490 C C . ALA A 1 69 ? -26.870 6.838 -17.800 1.00 34.41 69 ALA A C 1
ATOM 492 O O . ALA A 1 69 ? -27.899 6.451 -18.346 1.00 34.41 69 ALA A O 1
ATOM 493 N N . GLY A 1 70 ? -25.768 7.120 -18.506 1.00 28.97 70 GLY A N 1
ATOM 494 C CA . GLY A 1 70 ? -25.698 7.106 -19.973 1.00 28.97 70 GLY A CA 1
ATOM 495 C C . GLY A 1 70 ? -25.112 5.846 -20.622 1.00 28.97 70 GLY A C 1
ATOM 496 O O . GLY A 1 70 ? -25.095 5.773 -21.848 1.00 28.97 70 GLY A O 1
ATOM 497 N N . ILE A 1 71 ? -24.632 4.862 -19.853 1.00 35.12 71 ILE A N 1
ATOM 498 C CA . ILE A 1 71 ? -24.082 3.607 -20.395 1.00 35.12 71 ILE A CA 1
ATOM 499 C C . ILE A 1 71 ? -25.098 2.493 -20.144 1.00 35.12 71 ILE A C 1
ATOM 501 O O . ILE A 1 71 ? -25.452 2.215 -19.001 1.00 35.12 71 ILE A O 1
ATOM 505 N N . SER A 1 72 ? -25.583 1.859 -21.214 1.00 32.25 72 SER A N 1
ATOM 506 C CA . SER A 1 72 ? -26.424 0.663 -21.107 1.00 32.25 72 SER A CA 1
ATOM 507 C C . SER A 1 72 ? -25.639 -0.441 -20.373 1.00 32.25 72 SER A C 1
ATOM 509 O O . SER A 1 72 ? -24.574 -0.832 -20.858 1.00 32.25 72 SER A O 1
ATOM 511 N N . PRO A 1 73 ? -26.107 -0.939 -19.213 1.00 40.47 73 PRO A N 1
ATOM 512 C CA . PRO A 1 73 ? -25.361 -1.888 -18.394 1.00 40.47 73 PRO A CA 1
ATOM 513 C C . PRO A 1 73 ? -25.480 -3.303 -18.974 1.00 40.47 73 PRO A C 1
ATOM 515 O O . PRO A 1 73 ? -26.288 -4.120 -18.524 1.00 40.47 73 PRO A O 1
ATOM 518 N N . SER A 1 74 ? -24.693 -3.586 -20.010 1.00 43.88 74 SER A N 1
ATOM 519 C CA . SER A 1 74 ? -24.658 -4.915 -20.635 1.00 43.88 74 SER A CA 1
ATOM 520 C C . SER A 1 74 ? -23.874 -5.944 -19.805 1.00 43.88 74 SER A C 1
ATOM 522 O O . SER A 1 74 ? -24.172 -7.132 -19.893 1.00 43.88 74 SER A O 1
ATOM 524 N N . LEU A 1 75 ? -22.954 -5.507 -18.932 1.00 68.44 75 LEU A N 1
ATOM 525 C CA . LEU A 1 75 ? -22.144 -6.370 -18.061 1.00 68.44 75 LEU A CA 1
ATOM 526 C C . LEU A 1 75 ? -22.641 -6.349 -16.606 1.00 68.44 75 LEU A C 1
ATOM 528 O O . LEU A 1 75 ? -23.099 -5.320 -16.101 1.00 68.44 75 LEU A O 1
ATOM 532 N N . LYS A 1 76 ? -22.565 -7.501 -15.928 1.00 79.56 76 LYS A N 1
ATOM 533 C CA . LYS A 1 76 ? -22.998 -7.679 -14.529 1.00 79.56 76 LYS A CA 1
ATOM 534 C C . LYS A 1 76 ? -22.273 -6.709 -13.591 1.00 79.56 76 LYS A C 1
ATOM 536 O O . LYS A 1 76 ? -22.902 -6.123 -12.716 1.00 79.56 76 LYS A O 1
ATOM 541 N N . GLU A 1 77 ? -20.984 -6.498 -13.820 1.00 82.25 77 GLU A N 1
ATOM 542 C CA . GLU A 1 77 ? -20.113 -5.651 -13.011 1.00 82.25 77 GLU A CA 1
ATOM 543 C C . GLU A 1 77 ? -20.584 -4.195 -13.006 1.00 82.25 77 GLU A C 1
ATOM 545 O O . GLU A 1 77 ? -20.623 -3.577 -11.952 1.00 82.25 77 GLU A O 1
ATOM 550 N N . ASP A 1 78 ? -21.022 -3.653 -14.144 1.00 86.56 78 ASP A N 1
ATOM 551 C CA . ASP A 1 78 ? -21.502 -2.266 -14.207 1.00 86.56 78 ASP A CA 1
ATOM 552 C C . ASP A 1 78 ? -22.810 -2.067 -13.433 1.00 86.56 78 ASP A C 1
ATOM 554 O O . ASP A 1 78 ? -23.041 -1.004 -12.848 1.00 86.56 78 ASP A O 1
ATOM 558 N N . ARG A 1 79 ? -23.657 -3.107 -13.388 1.00 90.44 79 ARG A N 1
ATOM 559 C CA . ARG A 1 79 ? -24.850 -3.108 -12.534 1.00 90.44 79 ARG A CA 1
ATOM 560 C C . ARG A 1 79 ? -24.464 -3.145 -11.063 1.00 90.44 79 ARG A C 1
ATOM 562 O O . ARG A 1 79 ? -25.002 -2.353 -10.299 1.00 90.44 79 ARG A O 1
ATOM 569 N N . ASP A 1 80 ? -23.539 -4.022 -10.681 1.00 94.19 80 ASP A N 1
ATOM 570 C CA . ASP A 1 80 ? -23.092 -4.165 -9.291 1.00 94.19 80 ASP A CA 1
ATOM 571 C C . ASP A 1 80 ? -22.357 -2.905 -8.794 1.00 94.19 80 ASP A C 1
ATOM 573 O O . ASP A 1 80 ? -22.563 -2.492 -7.652 1.00 94.19 80 ASP A O 1
ATOM 577 N N . VAL A 1 81 ? -21.605 -2.218 -9.667 1.00 95.62 81 VAL A N 1
ATOM 578 C CA . VAL A 1 81 ? -21.014 -0.899 -9.386 1.00 95.62 81 VAL A CA 1
ATOM 579 C C . VAL A 1 81 ? -22.106 0.092 -8.994 1.00 95.62 81 VAL A C 1
ATOM 581 O O . VAL A 1 81 ? -22.011 0.707 -7.943 1.00 95.62 81 VAL A O 1
ATOM 584 N N . MET A 1 82 ? -23.166 0.262 -9.783 1.00 95.81 82 MET A N 1
ATOM 585 C CA . MET A 1 82 ? -24.173 1.298 -9.495 1.00 95.81 82 MET A CA 1
ATOM 586 C C . MET A 1 82 ? -25.314 0.843 -8.574 1.00 95.81 82 MET A C 1
ATOM 588 O O . MET A 1 82 ? -26.177 1.652 -8.219 1.00 95.81 82 MET A O 1
ATOM 592 N N . ARG A 1 83 ? -25.341 -0.429 -8.166 1.00 96.88 83 ARG A N 1
ATOM 593 C CA . ARG A 1 83 ? -26.405 -0.983 -7.325 1.00 96.88 83 ARG A CA 1
ATOM 594 C C . ARG A 1 83 ? -26.466 -0.264 -5.979 1.00 96.88 83 ARG A C 1
ATOM 596 O O . ARG A 1 83 ? -25.458 -0.100 -5.299 1.00 96.88 83 ARG A O 1
ATOM 603 N N . GLY A 1 84 ? -27.673 0.164 -5.613 1.00 97.69 84 GLY A N 1
ATOM 604 C CA . GLY A 1 84 ? -27.929 0.873 -4.360 1.00 97.69 84 GLY A CA 1
ATOM 605 C C . GLY A 1 84 ? -27.519 2.347 -4.359 1.00 97.69 84 GLY A C 1
ATOM 606 O O . GLY A 1 84 ? -27.528 2.956 -3.298 1.00 97.69 84 GLY A O 1
ATOM 607 N N . PHE A 1 85 ? -27.151 2.949 -5.495 1.00 98.44 85 PHE A N 1
ATOM 608 C CA . PHE A 1 85 ? -26.793 4.372 -5.546 1.00 98.44 85 PHE A CA 1
ATOM 609 C C . PHE A 1 85 ? -27.908 5.283 -4.994 1.00 98.44 85 PHE A C 1
ATOM 611 O O . PHE A 1 85 ? -29.050 5.216 -5.450 1.00 98.44 85 PHE A O 1
ATOM 618 N N . ILE A 1 86 ? -27.559 6.159 -4.045 1.00 98.38 86 ILE A N 1
ATOM 619 C CA . ILE A 1 86 ? -28.478 7.109 -3.393 1.00 98.38 86 ILE A CA 1
ATOM 620 C C . ILE A 1 86 ? -28.218 8.544 -3.858 1.00 98.38 86 ILE A C 1
ATOM 622 O O . ILE A 1 86 ? -29.156 9.294 -4.135 1.00 98.38 86 ILE A O 1
ATOM 626 N N . GLY A 1 87 ? -26.951 8.950 -3.914 1.00 97.50 87 GLY A N 1
ATOM 627 C CA . GLY A 1 87 ? -26.580 10.319 -4.251 1.00 97.50 87 GLY A CA 1
ATOM 628 C C . GLY A 1 87 ? -25.078 10.554 -4.226 1.00 97.50 87 GLY A C 1
ATOM 629 O O . GLY A 1 87 ? -24.325 9.793 -3.623 1.00 97.50 87 GLY A O 1
ATOM 630 N N . ASP A 1 88 ? -24.649 11.611 -4.900 1.00 97.00 88 ASP A N 1
ATOM 631 C CA . ASP A 1 88 ? -23.253 11.955 -5.126 1.00 97.00 88 ASP A CA 1
ATOM 632 C C . ASP A 1 88 ? -22.826 13.229 -4.376 1.00 97.00 88 ASP A C 1
ATOM 634 O O . ASP A 1 88 ? -23.640 14.050 -3.929 1.00 97.00 88 ASP A O 1
ATOM 638 N N . LEU A 1 89 ? -21.509 13.407 -4.236 1.00 97.31 89 LEU A N 1
ATOM 639 C CA . LEU A 1 89 ? -20.929 14.688 -3.841 1.00 97.31 89 LEU A CA 1
ATOM 640 C C . LEU A 1 89 ? -20.725 15.546 -5.100 1.00 97.31 89 LEU A C 1
ATOM 642 O O . LEU A 1 89 ? -19.984 15.145 -5.991 1.00 97.31 89 LEU A O 1
ATOM 646 N N . SER A 1 90 ? -21.359 16.722 -5.184 1.00 95.06 90 SER A N 1
ATOM 647 C CA . SER A 1 90 ? -21.257 17.618 -6.349 1.00 95.06 90 SER A CA 1
ATOM 648 C C . SER A 1 90 ? -20.983 19.073 -5.927 1.00 95.06 90 SER A C 1
ATOM 650 O O . SER A 1 90 ? -21.835 19.668 -5.256 1.00 95.06 90 SER A O 1
ATOM 652 N N . PRO A 1 91 ? -19.858 19.689 -6.352 1.00 96.31 91 PRO A N 1
ATOM 653 C CA . PRO A 1 91 ? -18.717 19.052 -7.031 1.00 96.31 91 PRO A CA 1
ATOM 654 C C . PRO A 1 91 ? -18.036 18.014 -6.124 1.00 96.31 91 PRO A C 1
ATOM 656 O O . PRO A 1 91 ? -18.021 18.197 -4.905 1.00 96.31 91 PRO A O 1
ATOM 659 N N . CYS A 1 92 ? -17.440 16.957 -6.687 1.00 97.19 92 CYS A N 1
ATOM 660 C CA . CYS A 1 92 ? -16.760 15.916 -5.907 1.00 97.19 92 CYS A CA 1
ATOM 661 C C . CYS A 1 92 ? -15.337 16.346 -5.525 1.00 97.19 92 CYS A C 1
ATOM 663 O O . CYS A 1 92 ? -14.335 15.725 -5.899 1.00 97.19 92 CYS A O 1
ATOM 665 N N . VAL A 1 93 ? -15.255 17.455 -4.788 1.00 97.81 93 VAL A N 1
ATOM 666 C CA . VAL A 1 93 ? -14.012 18.111 -4.384 1.00 97.81 93 VAL A CA 1
ATOM 667 C C . VAL A 1 93 ? -14.015 18.342 -2.878 1.00 97.81 93 VAL A C 1
ATOM 669 O O . VAL A 1 93 ? -14.865 19.059 -2.352 1.00 97.81 93 VAL A O 1
ATOM 672 N N . VAL A 1 94 ? -13.008 17.799 -2.198 1.00 98.00 94 VAL A N 1
ATOM 673 C CA . VAL A 1 94 ? -12.774 17.995 -0.763 1.00 98.00 94 VAL A CA 1
ATOM 674 C C . VAL A 1 94 ? -11.566 18.907 -0.578 1.00 98.00 94 VAL A C 1
ATOM 676 O O . VAL A 1 94 ? -10.507 18.700 -1.179 1.00 98.00 94 VAL A O 1
ATOM 679 N N . LYS A 1 95 ? -11.721 19.946 0.245 1.00 96.88 95 LYS A N 1
ATOM 680 C CA . LYS A 1 95 ? -10.684 20.953 0.507 1.00 96.88 95 LYS A CA 1
ATOM 68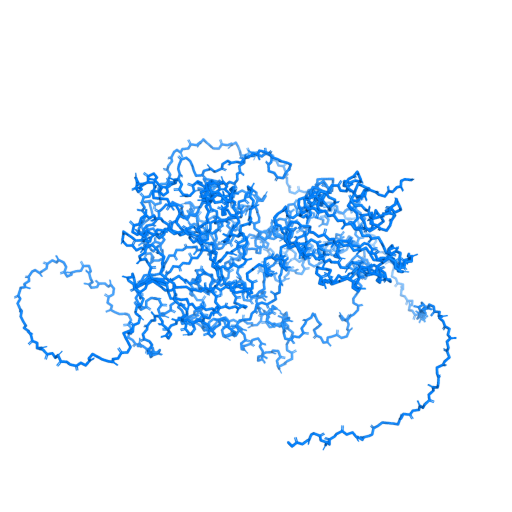1 C C . LYS A 1 95 ? -9.941 20.663 1.808 1.00 96.88 95 LYS A C 1
ATOM 683 O O . LYS A 1 95 ? -10.500 20.075 2.722 1.00 96.88 95 LYS A O 1
ATOM 688 N N . THR A 1 96 ? -8.705 21.139 1.888 1.00 94.50 96 THR A N 1
ATOM 689 C CA . THR A 1 96 ? -7.861 21.146 3.092 1.00 94.50 96 THR A CA 1
ATOM 690 C C . THR A 1 96 ? -7.096 22.469 3.180 1.00 94.50 96 THR A C 1
ATOM 692 O O . THR A 1 96 ? -7.081 23.261 2.231 1.00 94.50 96 THR A O 1
ATOM 695 N N . ALA A 1 97 ? -6.453 22.730 4.316 1.00 90.75 97 ALA A N 1
ATOM 696 C CA . ALA A 1 97 ? -5.559 23.866 4.461 1.00 90.75 97 ALA A CA 1
ATOM 697 C C . ALA A 1 97 ? -4.365 23.738 3.487 1.00 90.75 97 ALA A C 1
ATOM 699 O O . ALA A 1 97 ? -3.693 22.702 3.468 1.00 90.75 97 ALA A O 1
ATOM 700 N N . PRO A 1 98 ? -4.057 24.771 2.679 1.00 88.31 98 PRO A N 1
ATOM 701 C CA . PRO A 1 98 ? -2.876 24.753 1.826 1.00 88.31 98 PRO A CA 1
ATOM 702 C C . PRO A 1 98 ? -1.590 24.594 2.642 1.00 88.31 98 PRO A C 1
ATOM 704 O O . PRO A 1 98 ? -1.423 25.206 3.697 1.00 88.31 98 PRO A O 1
ATOM 707 N N . GLY A 1 99 ? -0.640 23.824 2.115 1.00 78.75 99 GLY A N 1
ATOM 708 C CA . GLY A 1 99 ? 0.666 23.633 2.742 1.00 78.75 99 GLY A CA 1
ATOM 709 C C . GLY A 1 99 ? 1.773 23.330 1.731 1.00 78.75 99 GLY A C 1
ATOM 710 O O . GLY A 1 99 ? 1.491 23.114 0.553 1.00 78.75 99 GLY A O 1
ATOM 711 N N . PRO A 1 100 ? 3.048 23.249 2.161 1.00 70.12 100 PRO A N 1
ATOM 712 C CA . PRO A 1 100 ? 4.185 23.043 1.254 1.00 70.12 100 PRO A CA 1
ATOM 713 C C . PRO A 1 100 ? 4.073 21.787 0.373 1.00 70.12 100 PRO A C 1
ATOM 715 O O . PRO A 1 100 ? 4.591 21.754 -0.741 1.00 70.12 100 PRO A O 1
ATOM 718 N N . MET A 1 101 ? 3.392 20.749 0.870 1.00 68.31 101 MET A N 1
ATOM 719 C CA . MET A 1 101 ? 3.189 19.480 0.162 1.00 68.31 101 MET A CA 1
ATOM 720 C C . MET A 1 101 ? 1.875 19.408 -0.628 1.00 68.31 101 MET A C 1
ATOM 722 O O . MET A 1 101 ? 1.786 18.567 -1.526 1.00 68.31 101 MET A O 1
ATOM 726 N N . ASN A 1 102 ? 0.914 20.288 -0.325 1.00 81.44 102 ASN A N 1
ATOM 727 C CA . ASN A 1 102 ? -0.361 20.449 -1.025 1.00 81.44 102 ASN A CA 1
ATOM 728 C C . ASN A 1 102 ? -0.706 21.949 -1.184 1.00 81.44 102 ASN A C 1
ATOM 730 O O . ASN A 1 102 ? -1.538 22.481 -0.445 1.00 81.44 102 ASN A O 1
ATOM 734 N N . PRO A 1 103 ? -0.052 22.668 -2.118 1.00 81.94 103 PRO A N 1
ATOM 735 C CA . PRO A 1 103 ? -0.264 24.107 -2.274 1.00 81.94 103 PRO A CA 1
ATOM 736 C C . PRO A 1 103 ? -1.658 24.479 -2.792 1.00 81.94 103 PRO A C 1
ATOM 738 O O . PRO A 1 103 ? -2.071 25.623 -2.638 1.00 81.94 103 PRO A O 1
ATOM 741 N N . SER A 1 104 ? -2.379 23.543 -3.422 1.00 88.50 104 SER A N 1
ATOM 742 C CA . SER A 1 104 ? -3.714 23.802 -3.972 1.00 88.50 104 SER A CA 1
ATOM 743 C C . SER A 1 104 ? -4.807 23.838 -2.903 1.00 88.50 104 SER A C 1
ATOM 745 O O . SER A 1 104 ? -5.889 24.351 -3.180 1.00 88.50 104 SER A O 1
ATOM 747 N N . GLY A 1 105 ? -4.558 23.290 -1.705 1.00 93.00 105 GLY A N 1
ATOM 748 C CA . GLY A 1 105 ? -5.586 23.142 -0.670 1.00 93.00 105 GLY A CA 1
ATOM 749 C C . GLY A 1 105 ? -6.713 22.184 -1.074 1.00 93.00 105 GLY A C 1
ATOM 750 O O . GLY A 1 105 ? -7.837 22.304 -0.590 1.00 93.00 105 GLY A O 1
ATOM 751 N N . VAL A 1 106 ? -6.443 21.252 -1.992 1.00 95.06 106 VAL A N 1
ATOM 752 C CA . VAL A 1 106 ? -7.403 20.234 -2.441 1.00 95.06 106 VAL A CA 1
ATOM 753 C C . VAL A 1 106 ? -6.958 18.886 -1.892 1.00 95.06 106 VAL A C 1
ATOM 755 O O . VAL A 1 106 ? -5.923 18.368 -2.309 1.00 95.06 106 VAL A O 1
ATOM 758 N N . ALA A 1 107 ? -7.710 18.331 -0.942 1.00 95.12 107 ALA A N 1
ATOM 759 C CA . ALA A 1 107 ? -7.447 17.003 -0.391 1.00 95.12 107 ALA A CA 1
ATOM 760 C C . ALA A 1 107 ? -7.869 15.908 -1.377 1.00 95.12 107 ALA A C 1
ATOM 762 O O . ALA A 1 107 ? -7.134 14.939 -1.562 1.00 95.12 107 ALA A O 1
ATOM 763 N N . TRP A 1 108 ? -9.010 16.099 -2.045 1.00 97.19 108 TRP A N 1
ATOM 764 C CA . TRP A 1 108 ? -9.568 15.157 -3.010 1.00 97.19 108 TRP A CA 1
ATOM 765 C C . TRP A 1 108 ? -10.281 15.876 -4.154 1.00 97.19 108 TRP A C 1
ATOM 767 O O . TRP A 1 108 ? -10.904 16.916 -3.947 1.00 97.19 108 TRP A O 1
ATOM 777 N N . ASN A 1 109 ? -10.196 15.320 -5.362 1.00 96.81 109 ASN A N 1
ATOM 778 C CA . ASN A 1 109 ? -10.923 15.803 -6.534 1.00 96.81 109 ASN A CA 1
ATOM 779 C C . ASN A 1 109 ? -11.221 14.625 -7.466 1.00 96.81 109 ASN A C 1
ATOM 781 O O . ASN A 1 109 ? -10.363 14.243 -8.267 1.00 96.81 109 ASN A O 1
ATOM 785 N N . ASN A 1 110 ? -12.425 14.063 -7.356 1.00 96.88 110 ASN A N 1
ATOM 786 C CA . ASN A 1 110 ? -12.853 12.983 -8.241 1.00 96.88 110 ASN A CA 1
ATOM 787 C C . ASN A 1 110 ? -13.343 13.508 -9.602 1.00 96.88 110 ASN A C 1
ATOM 789 O O . ASN A 1 110 ? -13.213 12.815 -10.608 1.00 96.88 110 ASN A O 1
ATOM 793 N N . ASP A 1 111 ? -13.825 14.757 -9.669 1.00 96.69 111 ASP A N 1
ATOM 794 C CA . ASP A 1 111 ? -14.281 15.391 -10.919 1.00 96.69 111 ASP A CA 1
ATOM 795 C C . ASP A 1 111 ? -13.155 15.468 -11.970 1.00 96.69 111 ASP A C 1
ATOM 797 O O . ASP A 1 111 ? -13.408 15.453 -13.175 1.00 96.69 111 ASP A O 1
ATOM 801 N N . ALA A 1 112 ? -11.890 15.470 -11.530 1.00 96.50 112 ALA A N 1
ATOM 802 C CA . ALA A 1 112 ? -10.714 15.401 -12.401 1.00 96.50 112 ALA A CA 1
ATOM 803 C C . ALA A 1 112 ? -10.646 14.127 -13.271 1.00 96.50 112 ALA A C 1
ATOM 805 O O . ALA A 1 112 ? -9.873 14.095 -14.230 1.00 96.50 112 ALA A O 1
ATOM 806 N N . TYR A 1 113 ? -11.441 13.099 -12.962 1.00 97.56 113 TYR A N 1
ATOM 807 C CA . TYR A 1 113 ? -11.515 11.837 -13.699 1.00 97.56 113 TYR A CA 1
ATOM 808 C C . TYR A 1 113 ? -12.715 11.729 -14.644 1.00 97.56 113 TYR A C 1
ATOM 810 O O . TYR A 1 113 ? -12.919 10.678 -15.248 1.00 97.56 113 TYR A O 1
ATOM 818 N N . ALA A 1 114 ? -13.478 12.810 -14.851 1.00 96.06 114 ALA A N 1
ATOM 819 C CA . ALA A 1 114 ? -14.639 12.818 -15.750 1.00 96.06 114 ALA A CA 1
ATOM 820 C C . ALA A 1 114 ? -14.316 12.349 -17.186 1.00 96.06 114 ALA A C 1
ATOM 822 O O . ALA A 1 114 ? -15.193 11.846 -17.890 1.00 96.06 114 ALA A O 1
ATOM 823 N N . PHE A 1 115 ? -13.052 12.450 -17.613 1.00 96.19 115 PHE A N 1
ATOM 824 C CA . PHE A 1 115 ? -12.582 11.949 -18.907 1.00 96.19 115 PHE A CA 1
ATOM 825 C C . PHE A 1 115 ? -12.741 10.425 -19.077 1.00 96.19 115 PHE A C 1
ATOM 827 O O . PHE A 1 115 ? -12.842 9.969 -20.211 1.00 96.19 115 PHE A O 1
ATOM 834 N N . LEU A 1 116 ? -12.812 9.640 -17.992 1.00 96.25 116 LEU A N 1
ATOM 835 C CA . LEU A 1 116 ? -13.010 8.181 -18.038 1.00 96.25 116 LEU A CA 1
ATOM 836 C C . LEU A 1 116 ? -14.414 7.771 -18.506 1.00 96.25 116 LEU A C 1
ATOM 838 O O . LEU A 1 116 ? -14.630 6.616 -18.858 1.00 96.25 116 LEU A O 1
ATOM 842 N N . SER A 1 117 ? -15.365 8.711 -18.538 1.00 92.38 117 SER A N 1
ATOM 843 C CA . SER A 1 117 ? -16.684 8.494 -19.153 1.00 92.38 117 SER A CA 1
ATOM 844 C C . SER A 1 117 ? -16.615 8.345 -20.676 1.00 92.38 117 SER A C 1
ATOM 846 O O . SER A 1 117 ? -17.560 7.853 -21.291 1.00 92.38 117 SER A O 1
ATOM 848 N N . GLN A 1 118 ? -15.514 8.784 -21.290 1.00 93.88 118 GLN A N 1
ATOM 849 C CA . GLN A 1 118 ? -15.284 8.669 -22.723 1.00 93.88 118 GLN A CA 1
ATOM 850 C C . GLN A 1 118 ? -14.717 7.284 -23.079 1.00 93.88 118 GLN A C 1
ATOM 852 O O . GLN A 1 118 ? -14.134 6.612 -22.220 1.00 93.88 118 GLN A O 1
ATOM 857 N N . PRO A 1 119 ? -14.839 6.849 -24.348 1.00 93.81 119 PRO A N 1
ATOM 858 C CA . PRO A 1 119 ? -14.169 5.645 -24.824 1.00 93.81 119 PRO A CA 1
ATOM 859 C C . PRO A 1 119 ? -12.657 5.686 -24.573 1.00 93.81 119 PRO A C 1
ATOM 861 O O . PRO A 1 119 ? -12.038 6.751 -24.649 1.00 93.81 119 PRO A O 1
ATOM 864 N N . CYS A 1 120 ? -12.059 4.516 -24.323 1.00 95.19 120 CYS A N 1
ATOM 865 C CA . CYS A 1 120 ? -10.609 4.398 -24.192 1.00 95.19 120 CYS A CA 1
ATOM 866 C C . CYS A 1 120 ? -9.918 4.944 -25.460 1.00 95.19 120 CYS A C 1
ATOM 868 O O . CYS A 1 120 ? -10.297 4.551 -26.569 1.00 95.19 120 CYS A O 1
ATOM 870 N N . PRO A 1 121 ? -8.904 5.818 -25.326 1.00 95.31 121 PRO A N 1
ATOM 871 C CA . PRO A 1 121 ? -8.128 6.317 -26.456 1.00 95.31 121 PRO A CA 1
ATOM 872 C C . PRO A 1 121 ? -7.513 5.185 -27.281 1.00 95.31 121 PRO A C 1
ATOM 874 O O . PRO A 1 121 ? -6.981 4.218 -26.737 1.00 95.31 121 PRO A O 1
ATOM 877 N N . THR A 1 122 ? -7.559 5.325 -28.605 1.00 94.56 122 THR A N 1
ATOM 878 C CA . THR A 1 122 ? -7.024 4.341 -29.562 1.00 94.56 122 THR A CA 1
ATOM 879 C C . THR A 1 122 ? -5.578 4.622 -29.978 1.00 94.56 122 THR A C 1
ATOM 881 O O . THR A 1 122 ? -4.994 3.844 -30.724 1.00 94.56 122 THR A O 1
ATOM 884 N N . ASP A 1 123 ? -4.980 5.709 -29.483 1.00 93.50 123 ASP A N 1
ATOM 885 C CA . ASP A 1 123 ? -3.596 6.123 -29.758 1.00 93.50 123 ASP A CA 1
ATOM 886 C C . ASP A 1 123 ? -2.548 5.384 -28.901 1.00 93.50 123 ASP A C 1
ATOM 888 O O . ASP A 1 123 ? -1.369 5.736 -28.909 1.00 93.50 123 ASP A O 1
ATOM 892 N N . GLY A 1 124 ? -2.979 4.372 -28.141 1.00 90.81 124 GLY A N 1
ATOM 893 C CA . GLY A 1 124 ? -2.120 3.548 -27.297 1.00 90.81 124 GLY A CA 1
ATOM 894 C C . GLY A 1 124 ? -1.698 4.205 -25.984 1.00 90.81 124 GLY A C 1
ATOM 895 O O . GLY A 1 124 ? -0.854 3.647 -25.295 1.00 90.81 124 GLY A O 1
ATOM 896 N N . THR A 1 125 ? -2.259 5.362 -25.605 1.00 95.50 125 THR A N 1
ATOM 897 C CA . THR A 1 125 ? -1.876 6.066 -24.363 1.00 95.50 125 THR A CA 1
ATOM 898 C C . THR A 1 125 ? -2.465 5.461 -23.083 1.00 95.50 125 THR A C 1
ATOM 900 O O . THR A 1 125 ? -1.990 5.757 -21.979 1.00 95.50 125 THR A O 1
ATOM 903 N N . ALA A 1 126 ? -3.450 4.570 -23.201 1.00 95.44 126 ALA A N 1
ATOM 904 C CA . ALA A 1 126 ? -4.028 3.828 -22.088 1.00 95.44 126 ALA A CA 1
ATOM 905 C C . ALA A 1 126 ? -4.347 2.379 -22.479 1.00 95.44 126 ALA A C 1
ATOM 907 O O . ALA A 1 126 ? -4.864 2.114 -23.563 1.00 95.44 126 ALA A O 1
ATOM 908 N N . ASN A 1 127 ? -4.076 1.446 -21.565 1.00 95.75 127 ASN A N 1
ATOM 909 C CA . ASN A 1 127 ? -4.497 0.058 -21.704 1.00 95.75 127 ASN A CA 1
ATOM 910 C C . ASN A 1 127 ? -6.037 -0.048 -21.568 1.00 95.75 127 ASN A C 1
ATOM 912 O O . ASN A 1 127 ? -6.574 0.429 -20.562 1.00 95.75 127 ASN A O 1
ATOM 916 N N . PRO A 1 128 ? -6.754 -0.696 -22.510 1.00 95.31 128 PRO A N 1
ATOM 917 C CA . PRO A 1 128 ? -8.218 -0.773 -22.479 1.00 95.31 128 PRO A CA 1
ATOM 918 C C . PRO A 1 128 ? -8.801 -1.448 -21.232 1.00 95.31 128 PRO A C 1
ATOM 920 O O . PRO A 1 128 ? -9.814 -0.984 -20.709 1.00 95.31 128 PRO A O 1
ATOM 923 N N . LYS A 1 129 ? -8.159 -2.509 -20.717 1.00 93.81 129 LYS A N 1
ATOM 924 C CA . LYS A 1 129 ? -8.618 -3.201 -19.501 1.00 93.81 129 LYS A CA 1
ATOM 925 C C . LYS A 1 129 ? -8.493 -2.290 -18.279 1.00 93.81 129 LYS A C 1
ATOM 927 O O . LYS A 1 129 ? -9.425 -2.185 -17.486 1.00 93.81 129 LYS A O 1
ATOM 932 N N . LEU A 1 130 ? -7.360 -1.594 -18.155 1.00 96.69 130 LEU A N 1
ATOM 933 C CA . LEU A 1 130 ? -7.135 -0.649 -17.062 1.00 96.69 130 LEU A CA 1
ATOM 934 C C . LEU A 1 130 ? -8.068 0.563 -17.151 1.00 96.69 130 LEU A C 1
ATOM 936 O O . LEU A 1 130 ? -8.539 1.038 -16.120 1.00 96.69 130 LEU A O 1
ATOM 940 N N . TRP A 1 131 ? -8.342 1.072 -18.354 1.00 97.50 131 TRP A N 1
ATOM 941 C CA . TRP A 1 131 ? -9.286 2.174 -18.545 1.00 97.50 131 TRP A CA 1
ATOM 942 C C . TRP A 1 131 ? -10.670 1.816 -18.009 1.00 97.50 131 TRP A C 1
ATOM 944 O O . TRP A 1 131 ? -11.264 2.586 -17.258 1.00 97.50 131 TRP A O 1
ATOM 954 N N . GLU A 1 132 ? -11.147 0.620 -18.342 1.00 94.62 132 GLU A N 1
ATOM 955 C CA . GLU A 1 132 ? -12.456 0.140 -17.919 1.00 94.62 132 GLU A CA 1
ATOM 956 C C . GLU A 1 132 ? -12.532 -0.093 -16.405 1.00 94.62 132 GLU A C 1
ATOM 958 O O . GLU A 1 132 ? -13.479 0.362 -15.761 1.00 94.62 132 GLU A O 1
ATOM 963 N N . GLN A 1 133 ? -11.509 -0.714 -15.808 1.00 95.94 133 GLN A N 1
ATOM 964 C CA . GLN A 1 133 ? -11.417 -0.814 -14.349 1.00 95.94 133 GLN A CA 1
ATOM 965 C C . GLN A 1 133 ? -11.443 0.574 -13.706 1.00 95.94 133 GLN A C 1
ATOM 967 O O . GLN A 1 133 ? -12.197 0.817 -12.769 1.00 95.94 133 GLN A O 1
ATOM 972 N N . SER A 1 134 ? -10.658 1.505 -14.247 1.00 97.62 134 SER A N 1
ATOM 973 C CA . SER A 1 134 ? -10.560 2.867 -13.724 1.00 97.62 134 SER A CA 1
ATOM 974 C C . SER A 1 134 ? -11.891 3.614 -13.813 1.00 97.62 134 SER A C 1
ATOM 976 O O . SER A 1 134 ? -12.257 4.329 -12.884 1.00 97.62 134 SER A O 1
ATOM 978 N N . ARG A 1 135 ? -12.649 3.426 -14.902 1.00 96.50 135 ARG A N 1
ATOM 979 C CA . ARG A 1 135 ? -13.998 3.983 -15.070 1.00 96.50 135 ARG A CA 1
ATOM 980 C C . ARG A 1 135 ? -14.946 3.484 -13.979 1.00 96.50 135 ARG A C 1
ATOM 982 O O . ARG A 1 135 ? -15.713 4.281 -13.443 1.00 96.50 135 ARG A O 1
ATOM 989 N N . ARG A 1 136 ? -14.891 2.192 -13.638 1.00 95.06 136 ARG A N 1
ATOM 990 C CA . ARG A 1 136 ? -15.704 1.604 -12.560 1.00 95.06 136 ARG A CA 1
ATOM 991 C C . ARG A 1 136 ? -15.267 2.108 -11.185 1.00 95.06 136 ARG A C 1
ATOM 993 O O . ARG A 1 136 ? -16.113 2.516 -10.396 1.00 95.06 136 ARG A O 1
ATOM 1000 N N . SER A 1 137 ? -13.959 2.161 -10.925 1.00 96.00 137 SER A N 1
ATOM 1001 C CA . SER A 1 137 ? -13.390 2.696 -9.679 1.00 96.00 137 SER A CA 1
ATOM 1002 C C . SER A 1 137 ? -13.669 4.189 -9.468 1.00 96.00 137 SER A C 1
ATOM 1004 O O . SER A 1 137 ? -13.690 4.642 -8.328 1.00 96.00 137 SER A O 1
ATOM 1006 N N . ALA A 1 138 ? -13.897 4.954 -10.540 1.00 96.44 138 ALA A N 1
ATOM 1007 C CA . ALA A 1 138 ? -14.227 6.377 -10.464 1.00 96.44 138 ALA A CA 1
ATOM 1008 C C . ALA A 1 138 ? -15.678 6.651 -10.034 1.00 96.44 138 ALA A C 1
ATOM 1010 O O . ALA A 1 138 ? -16.010 7.803 -9.742 1.00 96.44 138 ALA A O 1
ATOM 1011 N N . ALA A 1 139 ? -16.548 5.632 -9.999 1.00 95.62 139 ALA A N 1
ATOM 1012 C CA . ALA A 1 139 ? -17.913 5.782 -9.509 1.00 95.62 139 ALA A CA 1
ATOM 1013 C C . ALA A 1 139 ? -17.905 6.240 -8.042 1.00 95.62 139 ALA A C 1
ATOM 1015 O O . ALA A 1 139 ? -17.359 5.561 -7.171 1.00 95.62 139 ALA A O 1
ATOM 1016 N N . GLN A 1 140 ? -18.531 7.387 -7.771 1.00 97.25 140 GLN A N 1
ATOM 1017 C CA . GLN A 1 140 ? -18.523 8.020 -6.452 1.00 97.25 140 GLN A CA 1
ATOM 1018 C C . GLN A 1 140 ? -19.926 8.294 -5.928 1.00 97.25 140 GLN A C 1
ATOM 1020 O O . GLN A 1 140 ? -20.863 8.485 -6.706 1.00 97.25 140 GLN A O 1
ATOM 1025 N N . GLY A 1 141 ? -20.044 8.324 -4.605 1.00 98.31 141 GLY A N 1
ATOM 1026 C CA . GLY A 1 141 ? -21.264 8.696 -3.904 1.00 98.31 141 GLY A CA 1
ATOM 1027 C C . GLY A 1 141 ? -21.572 7.781 -2.727 1.00 98.31 141 GLY A C 1
ATOM 1028 O O . GLY A 1 141 ? -20.740 6.980 -2.298 1.00 98.31 141 GLY A O 1
ATOM 1029 N N . LEU A 1 142 ? -22.791 7.920 -2.218 1.00 98.81 142 LEU A N 1
ATOM 1030 C CA . LEU A 1 142 ? -23.390 7.078 -1.195 1.00 98.81 142 LEU A CA 1
ATOM 1031 C C . LEU A 1 142 ? -24.183 5.941 -1.849 1.00 98.81 142 LEU A C 1
ATOM 1033 O O . LEU A 1 142 ? -25.042 6.184 -2.700 1.00 98.81 142 LEU A O 1
ATOM 1037 N N . PHE A 1 143 ? -23.928 4.715 -1.402 1.00 98.81 143 PHE A N 1
ATOM 1038 C CA . PHE A 1 143 ? -24.567 3.493 -1.882 1.00 98.81 143 PHE A CA 1
ATOM 1039 C C . PHE A 1 143 ? -25.178 2.714 -0.713 1.00 98.81 143 PHE A C 1
ATOM 1041 O O . PHE A 1 143 ? -24.540 2.548 0.323 1.00 98.81 143 PHE A O 1
ATOM 1048 N N . GLU A 1 144 ? -26.398 2.217 -0.882 1.00 98.69 144 GLU A N 1
ATOM 1049 C CA . GLU A 1 144 ? -27.051 1.247 -0.003 1.00 98.69 144 GLU A CA 1
ATOM 1050 C C . GLU A 1 144 ? -26.590 -0.173 -0.363 1.00 98.69 144 GLU A C 1
ATOM 1052 O O . GLU A 1 144 ? -26.884 -0.678 -1.447 1.00 98.69 144 GLU A O 1
ATOM 1057 N N . VAL A 1 145 ? -25.856 -0.824 0.542 1.00 98.44 145 VAL A N 1
ATOM 1058 C CA . VAL A 1 145 ? -25.350 -2.196 0.359 1.00 98.44 145 VAL A CA 1
ATOM 1059 C C . VAL A 1 145 ? -26.348 -3.213 0.906 1.00 98.44 145 VAL A C 1
ATOM 1061 O O . VAL A 1 145 ? -26.672 -4.192 0.235 1.00 98.44 145 VAL A O 1
ATOM 1064 N N . VAL A 1 146 ? -26.864 -2.955 2.111 1.00 98.19 146 VAL A N 1
ATOM 1065 C CA . VAL A 1 146 ? -27.956 -3.717 2.727 1.00 98.19 146 VAL A CA 1
ATOM 1066 C C . VAL A 1 146 ? -29.115 -2.756 2.978 1.00 98.19 146 VAL A C 1
ATOM 1068 O O . VAL A 1 146 ? -28.899 -1.746 3.659 1.00 98.19 146 VAL A O 1
ATOM 1071 N N . PRO A 1 147 ? -30.335 -3.071 2.500 1.00 96.31 147 PRO A N 1
ATOM 1072 C CA . PRO A 1 147 ? -31.496 -2.210 2.669 1.00 96.31 147 PRO A CA 1
ATOM 1073 C C . PRO A 1 147 ? -31.702 -1.752 4.116 1.00 96.31 147 PRO A C 1
ATOM 1075 O O . PRO A 1 147 ? -31.860 -2.579 5.013 1.00 96.31 147 PRO A O 1
ATOM 1078 N N . ASN A 1 148 ? -31.738 -0.436 4.326 1.00 93.62 148 ASN A N 1
ATOM 1079 C CA . ASN A 1 148 ? -31.947 0.227 5.615 1.00 93.62 148 ASN A CA 1
ATOM 1080 C C . ASN A 1 148 ? -30.963 -0.166 6.735 1.00 93.62 148 ASN A C 1
ATOM 1082 O O . ASN A 1 148 ? -31.307 -0.009 7.904 1.00 93.62 148 ASN A O 1
ATOM 1086 N N . ALA A 1 149 ? -29.773 -0.682 6.408 1.00 97.00 149 ALA A N 1
ATOM 1087 C CA . ALA A 1 149 ? -28.834 -1.168 7.423 1.00 97.00 149 ALA A CA 1
ATOM 1088 C C . ALA A 1 149 ? -27.370 -0.814 7.144 1.00 97.00 149 ALA A C 1
ATOM 1090 O O . ALA A 1 149 ? -26.684 -0.334 8.043 1.00 97.00 149 ALA A O 1
ATOM 1091 N N . VAL A 1 150 ? -26.877 -1.036 5.922 1.00 98.69 150 VAL A N 1
ATOM 1092 C CA . VAL A 1 150 ? -25.452 -0.862 5.595 1.00 98.69 150 VAL A CA 1
ATOM 1093 C C . VAL A 1 150 ? -25.304 0.014 4.366 1.00 98.69 150 VAL A C 1
ATOM 1095 O O . VAL A 1 150 ? -25.875 -0.277 3.314 1.00 98.69 150 VAL A O 1
ATOM 1098 N N . TYR A 1 151 ? -24.481 1.048 4.490 1.00 98.81 151 TYR A N 1
ATOM 1099 C CA . TYR A 1 151 ? -24.162 1.993 3.431 1.00 98.81 151 TYR A CA 1
ATOM 1100 C C . TYR A 1 151 ? -22.656 2.064 3.213 1.00 98.81 151 TYR A C 1
ATOM 1102 O O . TYR A 1 151 ? -21.875 1.846 4.136 1.00 98.81 151 TYR A O 1
ATOM 1110 N N . GLN A 1 152 ? -22.244 2.423 2.002 1.00 98.88 152 GLN A N 1
ATOM 1111 C CA . GLN A 1 152 ? -20.857 2.744 1.691 1.00 98.88 152 GLN A CA 1
ATOM 1112 C C . GLN A 1 152 ? -20.770 4.077 0.967 1.00 98.88 152 GLN A C 1
ATOM 1114 O O . GLN A 1 152 ? -21.494 4.323 0.002 1.00 98.88 152 GLN A O 1
ATOM 1119 N N . VAL A 1 153 ? -19.847 4.920 1.414 1.00 98.81 153 VAL A N 1
ATOM 1120 C CA . VAL A 1 153 ? -19.393 6.071 0.642 1.00 98.81 153 VAL A CA 1
ATOM 1121 C C . VAL A 1 153 ? -18.145 5.660 -0.120 1.00 98.81 153 VAL A C 1
ATOM 1123 O O . VAL A 1 153 ? -17.171 5.205 0.480 1.00 98.81 153 VAL A O 1
ATOM 1126 N N . ARG A 1 154 ? -18.188 5.803 -1.444 1.00 98.69 154 ARG A N 1
ATOM 1127 C CA . ARG A 1 154 ? -17.127 5.365 -2.359 1.00 98.69 154 ARG A CA 1
ATOM 1128 C C . ARG A 1 154 ? -16.661 6.521 -3.234 1.00 98.69 154 ARG A C 1
ATOM 1130 O O . ARG A 1 154 ? -17.424 7.456 -3.479 1.00 98.69 154 ARG A O 1
ATOM 1137 N N . GLY A 1 155 ? -15.417 6.463 -3.709 1.00 97.12 155 GLY A N 1
ATOM 1138 C CA . GLY A 1 155 ? -14.851 7.461 -4.629 1.00 97.12 155 GLY A CA 1
ATOM 1139 C C . GLY A 1 155 ? -14.594 8.845 -4.011 1.00 97.12 155 GLY A C 1
ATOM 1140 O O . GLY A 1 155 ? -14.392 9.815 -4.745 1.00 97.12 155 GLY A O 1
ATOM 1141 N N . LEU A 1 156 ? -14.600 8.951 -2.676 1.00 97.88 156 LEU A N 1
ATOM 1142 C CA . LEU A 1 156 ? -14.212 10.157 -1.925 1.00 97.88 156 LEU A CA 1
ATOM 1143 C C . LEU A 1 156 ? -12.789 10.069 -1.339 1.00 97.88 156 LEU A C 1
ATOM 1145 O O . LEU A 1 156 ? -12.282 11.064 -0.828 1.00 97.88 156 LEU A O 1
ATOM 1149 N N . ASP A 1 157 ? -12.149 8.905 -1.437 1.00 98.12 157 ASP A N 1
ATOM 1150 C CA . ASP A 1 157 ? -10.733 8.656 -1.155 1.00 98.12 157 ASP A CA 1
ATOM 1151 C C . ASP A 1 157 ? -10.298 7.378 -1.914 1.00 98.12 157 ASP A C 1
ATOM 1153 O O . ASP A 1 157 ? -11.017 6.911 -2.804 1.00 98.12 157 ASP A O 1
ATOM 1157 N N . LEU A 1 158 ? -9.125 6.816 -1.598 1.00 97.75 158 LEU A N 1
ATOM 1158 C CA . LEU A 1 158 ? -8.674 5.523 -2.129 1.00 97.75 158 LEU A CA 1
ATOM 1159 C C . LEU A 1 158 ? -9.580 4.357 -1.694 1.00 97.75 158 LEU A C 1
ATOM 1161 O O . LEU A 1 158 ? -9.895 3.485 -2.508 1.00 97.75 158 LEU A O 1
ATOM 1165 N N . SER A 1 159 ? -9.956 4.348 -0.418 1.00 98.38 159 SER A N 1
ATOM 1166 C CA . SER A 1 159 ? -10.821 3.359 0.219 1.00 98.38 159 SER A CA 1
ATOM 1167 C C . SER A 1 159 ? -12.279 3.820 0.261 1.00 98.38 159 SER A C 1
ATOM 1169 O O . SER A 1 159 ? -12.629 4.967 -0.039 1.00 98.38 159 SER A O 1
ATOM 1171 N N . ASN A 1 160 ? -13.145 2.884 0.617 1.00 98.75 160 ASN A N 1
ATOM 1172 C CA . ASN A 1 160 ? -14.540 3.096 0.945 1.00 98.75 160 ASN A CA 1
ATOM 1173 C C . ASN A 1 160 ? -14.675 3.355 2.447 1.00 98.75 160 ASN A C 1
ATOM 1175 O O . ASN A 1 160 ? -13.971 2.743 3.245 1.00 98.75 160 ASN A O 1
ATOM 1179 N N . MET A 1 161 ? -15.661 4.164 2.832 1.00 98.88 161 MET A N 1
ATOM 1180 C CA . MET A 1 161 ? -16.102 4.265 4.224 1.00 98.88 161 MET A CA 1
ATOM 1181 C C . MET A 1 161 ? -17.451 3.573 4.371 1.00 98.88 161 MET A C 1
ATOM 1183 O O . MET A 1 161 ? -18.414 3.947 3.696 1.00 98.88 161 MET A O 1
ATOM 1187 N N . THR A 1 162 ? -17.538 2.575 5.247 1.00 98.94 162 THR A N 1
ATOM 1188 C CA . THR A 1 162 ? -18.790 1.846 5.496 1.00 98.94 162 THR A CA 1
ATOM 1189 C C . THR A 1 162 ? -19.498 2.424 6.717 1.00 98.94 162 THR A C 1
ATOM 1191 O O . THR A 1 162 ? -18.876 2.670 7.747 1.00 98.94 162 THR A O 1
ATOM 1194 N N . LEU A 1 163 ? -20.811 2.615 6.614 1.00 98.81 163 LEU A N 1
ATOM 1195 C CA . LEU A 1 163 ? -21.679 3.091 7.686 1.00 98.81 163 LEU A CA 1
ATOM 1196 C C . LEU A 1 163 ? -22.764 2.052 7.971 1.00 98.81 163 LEU A C 1
ATOM 1198 O O . LEU A 1 163 ? -23.545 1.712 7.082 1.00 98.81 163 LEU A O 1
ATOM 1202 N N . ILE A 1 164 ? -22.821 1.562 9.207 1.00 98.75 164 ILE A N 1
ATOM 1203 C CA . ILE A 1 164 ? -23.791 0.557 9.652 1.00 98.75 164 ILE A CA 1
ATOM 1204 C C . ILE A 1 164 ? -24.743 1.221 10.652 1.00 98.75 164 ILE A C 1
ATOM 1206 O O . ILE A 1 164 ? -24.316 1.689 11.709 1.00 98.75 164 ILE A O 1
ATOM 1210 N N . GLU A 1 165 ? -26.026 1.314 10.303 1.00 98.25 165 GLU A N 1
ATOM 1211 C CA . GLU A 1 165 ? -27.060 1.914 11.152 1.00 98.25 165 GLU A CA 1
ATOM 1212 C C . GLU A 1 165 ? -27.430 0.961 12.299 1.00 98.25 165 GLU A C 1
ATOM 1214 O O . GLU A 1 165 ? -27.932 -0.135 12.059 1.00 98.25 165 GLU A O 1
ATOM 1219 N N . GLY A 1 166 ? -27.204 1.392 13.545 1.00 97.12 166 GLY A N 1
ATOM 1220 C CA . GLY A 1 166 ? -27.645 0.674 14.744 1.00 97.12 166 GLY A CA 1
ATOM 1221 C C . GLY A 1 166 ? -29.001 1.159 15.269 1.00 97.12 166 GLY A C 1
ATOM 1222 O O . GLY A 1 166 ? -29.780 1.807 14.562 1.00 97.12 166 GLY A O 1
ATOM 1223 N N . GLU A 1 167 ? -29.303 0.872 16.529 1.00 96.12 167 GLU A N 1
ATOM 1224 C CA . GLU A 1 167 ? -30.525 1.328 17.199 1.00 96.12 167 GLU A CA 1
ATOM 1225 C C . GLU A 1 167 ? -30.520 2.841 17.460 1.00 96.12 167 GLU A C 1
ATOM 1227 O O . GLU A 1 167 ? -31.519 3.515 17.198 1.00 96.12 167 GLU A O 1
ATOM 1232 N N . THR A 1 168 ? -29.401 3.390 17.941 1.00 95.69 168 THR A N 1
ATOM 1233 C CA . THR A 1 168 ? -29.297 4.783 18.410 1.00 95.69 168 THR A CA 1
ATOM 1234 C C . THR A 1 168 ? -28.368 5.657 17.570 1.00 95.69 168 THR A C 1
ATOM 1236 O O . THR A 1 168 ? -28.521 6.880 17.564 1.00 95.69 168 THR A O 1
ATOM 1239 N N . GLY A 1 169 ? -27.435 5.064 16.825 1.00 97.19 169 GLY A N 1
ATOM 1240 C CA . GLY A 1 169 ? -26.401 5.785 16.095 1.00 97.19 169 GLY A CA 1
ATOM 1241 C C . GLY A 1 169 ? -25.898 5.064 14.849 1.00 97.19 169 GLY A C 1
ATOM 1242 O O . GLY A 1 169 ? -26.643 4.356 14.169 1.00 97.19 169 GLY A O 1
ATOM 1243 N N . VAL A 1 170 ? -24.649 5.331 14.482 1.00 98.44 170 VAL A N 1
ATOM 1244 C CA . VAL A 1 170 ? -23.981 4.729 13.325 1.00 98.44 170 VAL A CA 1
ATOM 1245 C C . VAL A 1 170 ? -22.601 4.213 13.717 1.00 98.44 170 VAL A C 1
ATOM 1247 O O . VAL A 1 170 ? -21.861 4.864 14.458 1.00 98.44 170 VAL A O 1
ATOM 1250 N N . ILE A 1 171 ? -22.262 3.027 13.228 1.00 98.81 171 ILE A N 1
ATOM 1251 C CA . ILE A 1 171 ? -20.941 2.416 13.367 1.00 98.81 171 ILE A CA 1
ATOM 1252 C C . ILE A 1 171 ? -20.193 2.675 12.063 1.00 98.81 171 ILE A C 1
ATOM 1254 O O . ILE A 1 171 ? -20.699 2.347 10.988 1.00 98.81 171 ILE A O 1
ATOM 1258 N N . VAL A 1 172 ? -19.012 3.281 12.150 1.00 98.81 172 VAL A N 1
ATOM 1259 C CA . VAL A 1 172 ? -18.185 3.602 10.980 1.00 98.81 172 VAL A CA 1
ATOM 1260 C C . VAL A 1 172 ? -17.064 2.577 10.865 1.00 98.81 172 VAL A C 1
ATOM 1262 O O . VAL A 1 172 ? -16.314 2.381 11.816 1.00 98.81 172 VAL A O 1
ATOM 1265 N N . VAL A 1 173 ? -16.929 1.938 9.707 1.00 98.88 173 VAL A N 1
ATOM 1266 C CA . VAL A 1 173 ? -15.802 1.051 9.394 1.00 98.88 173 VAL A CA 1
ATOM 1267 C C . VAL A 1 173 ? -14.928 1.732 8.349 1.00 98.88 173 VAL A C 1
ATOM 1269 O O . VAL A 1 173 ? -15.442 2.195 7.328 1.00 98.88 173 VAL A O 1
ATOM 1272 N N . ASP A 1 174 ? -13.627 1.770 8.625 1.00 98.69 174 ASP A N 1
ATOM 1273 C CA . ASP A 1 174 ? -12.562 2.271 7.756 1.00 98.69 174 ASP A CA 1
ATOM 1274 C C . ASP A 1 174 ? -12.750 3.737 7.313 1.00 98.69 174 ASP A C 1
ATOM 1276 O O . ASP A 1 174 ? -13.171 4.020 6.191 1.00 98.69 174 ASP A O 1
ATOM 1280 N N . PRO A 1 175 ? -12.453 4.718 8.190 1.00 98.25 175 PRO A N 1
ATOM 1281 C CA . PRO A 1 175 ? -12.701 6.135 7.931 1.00 98.25 175 PRO A CA 1
ATOM 1282 C C . PRO A 1 175 ? -11.645 6.788 7.019 1.00 98.25 175 PRO A C 1
ATOM 1284 O O . PRO A 1 175 ? -11.132 7.851 7.353 1.00 98.25 175 PRO A O 1
ATOM 1287 N N . LEU A 1 176 ? -11.349 6.199 5.858 1.00 98.62 176 LEU A N 1
ATOM 1288 C CA . LEU A 1 176 ? -10.536 6.787 4.778 1.00 98.62 176 LEU A CA 1
ATOM 1289 C C . LEU A 1 176 ? -9.092 7.183 5.186 1.00 98.62 176 LEU A C 1
ATOM 1291 O O . LEU A 1 176 ? -8.635 6.911 6.299 1.00 98.62 176 LEU A O 1
ATOM 1295 N N . ILE A 1 177 ? -8.336 7.835 4.285 1.00 96.62 177 ILE A N 1
ATOM 1296 C CA . ILE A 1 177 ? -6.935 8.243 4.544 1.00 96.62 177 ILE A CA 1
ATOM 1297 C C . ILE A 1 177 ? -6.865 9.540 5.354 1.00 96.62 177 ILE A C 1
ATOM 1299 O O . ILE A 1 177 ? -5.934 9.744 6.145 1.00 96.62 177 ILE A O 1
ATOM 1303 N N . THR A 1 178 ? -7.796 10.466 5.113 1.00 96.31 178 THR A N 1
ATOM 1304 C CA . THR A 1 178 ? -7.696 11.834 5.636 1.00 96.31 178 THR A CA 1
ATOM 1305 C C . THR A 1 178 ? -8.951 12.293 6.350 1.00 96.31 178 THR A C 1
ATOM 1307 O O . THR A 1 178 ? -10.074 11.983 5.952 1.00 96.31 178 THR A O 1
ATOM 1310 N N . HIS A 1 179 ? -8.728 13.083 7.400 1.00 95.44 179 HIS A N 1
ATOM 1311 C CA . HIS A 1 179 ? -9.752 13.717 8.223 1.00 95.44 179 HIS A CA 1
ATOM 1312 C C . HIS A 1 179 ? -10.814 14.405 7.360 1.00 95.44 179 HIS A C 1
ATOM 1314 O O . HIS A 1 179 ? -12.009 14.223 7.573 1.00 95.44 179 HIS A O 1
ATOM 1320 N N . GLU A 1 180 ? -10.384 15.181 6.363 1.00 97.75 180 GLU A N 1
ATOM 1321 C CA . GLU A 1 180 ? -11.279 15.978 5.529 1.00 97.75 180 GLU A CA 1
ATOM 1322 C C . GLU A 1 180 ? -12.172 15.110 4.640 1.00 97.75 180 GLU A C 1
ATOM 1324 O O . GLU A 1 180 ? -13.353 15.418 4.475 1.00 97.75 180 GLU A O 1
ATOM 1329 N N . CYS A 1 181 ? -11.631 14.024 4.078 1.00 98.56 181 CYS A N 1
ATOM 1330 C CA . CYS A 1 181 ? -12.406 13.117 3.234 1.00 98.56 181 CYS A CA 1
ATOM 1331 C C . CYS A 1 181 ? -13.398 12.303 4.069 1.00 98.56 181 CYS A C 1
ATOM 1333 O O . CYS A 1 181 ? -14.553 12.173 3.669 1.00 98.56 181 CYS A O 1
ATOM 1335 N N . ALA A 1 182 ? -12.991 11.825 5.250 1.00 98.69 182 ALA A N 1
ATOM 1336 C CA . ALA A 1 182 ? -13.873 11.101 6.165 1.00 98.69 182 ALA A CA 1
ATOM 1337 C C . ALA A 1 182 ? -15.039 11.977 6.648 1.00 98.69 182 ALA A C 1
ATOM 1339 O O . ALA A 1 182 ? -16.196 11.555 6.596 1.00 98.69 182 ALA A O 1
ATOM 1340 N N . ALA A 1 183 ? -14.755 13.228 7.026 1.00 98.12 183 ALA A N 1
ATOM 1341 C CA . ALA A 1 183 ? -15.781 14.201 7.389 1.00 98.12 183 ALA A CA 1
ATOM 1342 C C . ALA A 1 183 ? -16.748 14.462 6.219 1.00 98.12 183 ALA A C 1
ATOM 1344 O O . ALA A 1 183 ? -17.962 14.385 6.392 1.00 98.12 183 ALA A O 1
ATOM 1345 N N . ALA A 1 184 ? -16.232 14.697 5.006 1.00 98.56 184 ALA A N 1
ATOM 1346 C CA . ALA A 1 184 ? -17.066 14.911 3.821 1.00 98.56 184 ALA A CA 1
ATOM 1347 C C . ALA A 1 184 ? -17.942 13.692 3.478 1.00 98.56 184 ALA A C 1
ATOM 1349 O O . ALA A 1 184 ? -19.095 13.851 3.075 1.00 98.56 184 ALA A O 1
ATOM 1350 N N . ALA A 1 185 ? -17.415 12.480 3.656 1.00 98.62 185 ALA A N 1
ATOM 1351 C CA . ALA A 1 185 ? -18.155 11.245 3.446 1.00 98.62 185 ALA A CA 1
ATOM 1352 C C . ALA A 1 185 ? -19.285 11.068 4.476 1.00 98.62 185 ALA A C 1
ATOM 1354 O O . ALA A 1 185 ? -20.405 10.710 4.108 1.00 98.62 185 ALA A O 1
ATOM 1355 N N . LEU A 1 186 ? -19.033 11.382 5.751 1.00 98.44 186 LEU A N 1
ATOM 1356 C CA . LEU A 1 186 ? -20.048 11.302 6.802 1.00 98.44 186 LEU A CA 1
ATOM 1357 C C . LEU A 1 186 ? -21.155 12.349 6.596 1.00 98.44 186 LEU A C 1
ATOM 1359 O O . LEU A 1 186 ? -22.337 12.036 6.729 1.00 98.44 186 LEU A O 1
ATOM 1363 N N . GLU A 1 187 ? -20.788 13.562 6.183 1.00 97.94 187 GLU A N 1
ATOM 1364 C CA . GLU A 1 187 ? -21.744 14.612 5.819 1.00 97.94 187 GLU A CA 1
ATOM 1365 C C . GLU A 1 187 ? -22.602 14.224 4.606 1.00 97.94 187 GLU A C 1
ATOM 1367 O O . GLU A 1 187 ? -23.813 14.462 4.599 1.00 97.94 187 GLU A O 1
ATOM 1372 N N . LEU A 1 188 ? -22.019 13.570 3.592 1.00 98.50 188 LEU A N 1
ATOM 1373 C CA . LEU A 1 188 ? -22.785 13.040 2.461 1.00 98.50 188 LEU A CA 1
ATOM 1374 C C . LEU A 1 188 ? -23.821 12.010 2.931 1.00 98.50 188 LEU A C 1
ATOM 1376 O O . LEU A 1 188 ? -24.975 12.055 2.504 1.00 98.50 188 LEU A O 1
ATOM 1380 N N . TYR A 1 189 ? -23.439 11.119 3.844 1.00 98.50 189 TYR A N 1
ATOM 1381 C CA . TYR A 1 189 ? -24.370 10.185 4.468 1.00 98.50 189 TYR A CA 1
ATOM 1382 C C . TYR A 1 189 ? -25.499 10.909 5.224 1.00 98.50 189 TYR A C 1
ATOM 1384 O O . TYR A 1 189 ? -26.679 10.639 4.973 1.00 98.50 189 TYR A O 1
ATOM 1392 N N . TYR A 1 190 ? -25.181 11.882 6.085 1.00 97.75 190 TYR A N 1
ATOM 1393 C CA . TYR A 1 190 ? -26.194 12.628 6.842 1.00 97.75 190 TYR A CA 1
ATOM 1394 C C . TYR A 1 190 ? -27.158 13.405 5.953 1.00 97.75 190 TYR A C 1
ATOM 1396 O O . TYR A 1 190 ? -28.366 13.386 6.208 1.00 97.75 190 TYR A O 1
ATOM 1404 N N . LYS A 1 191 ? -26.660 14.015 4.873 1.00 97.06 191 LYS A N 1
ATOM 1405 C CA . LYS A 1 191 ? -27.480 14.725 3.885 1.00 97.06 191 LYS A CA 1
ATOM 1406 C C . LYS A 1 191 ? -28.607 13.850 3.329 1.00 97.06 191 LYS A C 1
ATOM 1408 O O . LYS A 1 191 ? -29.708 14.351 3.112 1.00 97.06 191 LYS A O 1
ATOM 1413 N N . HIS A 1 192 ? -28.346 12.564 3.096 1.00 96.81 192 HIS A N 1
ATOM 1414 C CA . HIS A 1 192 ? -29.319 11.643 2.506 1.00 96.81 192 HIS A CA 1
ATOM 1415 C C . HIS A 1 192 ? -30.133 10.850 3.538 1.00 96.81 192 HIS A C 1
ATOM 1417 O O . HIS A 1 192 ? -31.245 10.425 3.229 1.00 96.81 192 HIS A O 1
ATOM 1423 N N . ARG A 1 193 ? -29.619 10.662 4.760 1.00 94.88 193 ARG A N 1
ATOM 1424 C CA . ARG A 1 193 ? -30.305 9.904 5.823 1.00 94.88 193 ARG A CA 1
ATOM 1425 C C . ARG A 1 193 ? -31.075 10.767 6.824 1.00 94.88 193 ARG A C 1
ATOM 1427 O O . ARG A 1 193 ? -31.911 10.237 7.548 1.00 94.88 193 ARG A O 1
ATOM 1434 N N . GLY A 1 194 ? -30.826 12.077 6.883 1.00 78.25 194 GLY A N 1
ATOM 1435 C CA . GLY A 1 194 ? -31.640 13.073 7.598 1.00 78.25 194 GLY A CA 1
ATOM 1436 C C . GLY A 1 194 ? -31.580 13.058 9.135 1.00 78.25 194 GLY A C 1
ATOM 1437 O O . GLY A 1 194 ? -31.887 14.073 9.754 1.00 78.25 194 GLY A O 1
ATOM 1438 N N . ASN A 1 195 ? -31.146 11.962 9.765 1.00 73.38 195 ASN A N 1
ATOM 1439 C CA . ASN A 1 195 ? -31.268 11.760 11.216 1.00 73.38 195 ASN A CA 1
ATOM 1440 C C . ASN A 1 195 ? -30.034 12.153 12.048 1.00 73.38 195 ASN A C 1
ATOM 1442 O O . ASN A 1 195 ? -30.081 11.982 13.261 1.00 73.38 195 ASN A O 1
ATOM 1446 N N . HIS A 1 196 ? -28.943 12.639 11.428 1.00 87.44 196 HIS A N 1
ATOM 1447 C CA . HIS A 1 196 ? -27.657 12.956 12.091 1.00 87.44 196 HIS A CA 1
ATOM 1448 C C . HIS A 1 196 ? -27.296 11.967 13.216 1.00 87.44 196 HIS A C 1
ATOM 1450 O O . HIS A 1 196 ? -26.986 12.354 14.343 1.00 87.44 196 HIS A O 1
ATOM 1456 N N . ARG A 1 197 ? -27.414 10.669 12.906 1.00 94.62 197 ARG A N 1
ATOM 1457 C CA . ARG A 1 197 ? -27.147 9.569 13.838 1.00 94.62 197 ARG A CA 1
ATOM 1458 C C . ARG A 1 197 ? -25.732 9.729 14.407 1.00 94.62 197 ARG A C 1
ATOM 1460 O O . ARG A 1 197 ? -24.805 9.756 13.604 1.00 94.62 197 ARG A O 1
ATOM 1467 N N . PRO A 1 198 ? -25.536 9.818 15.733 1.00 96.00 198 PRO A N 1
ATOM 1468 C CA . PRO A 1 198 ? -24.201 9.984 16.295 1.00 96.00 198 PRO A CA 1
ATOM 1469 C C . PRO A 1 198 ? -23.320 8.776 15.964 1.00 96.00 198 PRO A C 1
ATOM 1471 O O . PRO A 1 198 ? -23.802 7.644 15.923 1.00 96.00 198 PRO A O 1
ATOM 1474 N N . VAL A 1 199 ? -22.021 9.008 15.769 1.00 98.00 199 VAL A N 1
ATOM 1475 C CA . VAL A 1 199 ? -21.045 7.919 15.644 1.00 98.00 199 VAL A CA 1
ATOM 1476 C C . VAL A 1 199 ? -20.892 7.251 17.009 1.00 98.00 199 VAL A C 1
ATOM 1478 O O . VAL A 1 199 ? -20.431 7.881 17.962 1.00 98.00 199 VAL A O 1
ATOM 1481 N N . VAL A 1 200 ? -21.305 5.986 17.108 1.00 97.94 200 VAL A N 1
ATOM 1482 C CA . VAL A 1 200 ? -21.308 5.218 18.368 1.00 97.94 200 VAL A CA 1
ATOM 1483 C C . VAL A 1 200 ? -20.143 4.246 18.475 1.00 97.94 200 VAL A C 1
ATOM 1485 O O . VAL A 1 200 ? -19.814 3.837 19.582 1.00 97.94 200 VAL A O 1
ATOM 1488 N N . ALA A 1 201 ? -19.506 3.898 17.356 1.00 98.56 201 ALA A N 1
ATOM 1489 C CA . ALA A 1 201 ? -18.260 3.143 17.313 1.00 98.56 201 ALA A CA 1
ATOM 1490 C C . ALA A 1 201 ? -17.523 3.380 15.989 1.00 98.56 201 ALA A C 1
ATOM 1492 O O . ALA A 1 201 ? -18.140 3.704 14.970 1.00 98.56 201 ALA A O 1
ATOM 1493 N N . VAL A 1 202 ? -16.208 3.172 16.014 1.00 98.62 202 VAL A N 1
ATOM 1494 C CA . VAL A 1 202 ? -15.344 3.145 14.830 1.00 98.62 202 VAL A CA 1
ATOM 1495 C C . VAL A 1 202 ? -14.604 1.816 14.797 1.00 98.62 202 VAL A C 1
ATOM 1497 O O . VAL A 1 202 ? -14.148 1.341 15.835 1.00 98.62 202 VAL A O 1
ATOM 1500 N N . MET A 1 203 ? -14.474 1.213 13.623 1.00 98.69 203 MET A N 1
ATOM 1501 C CA . MET A 1 203 ? -13.732 -0.025 13.420 1.00 98.69 203 MET A CA 1
ATOM 1502 C C . MET A 1 203 ? -12.680 0.171 12.335 1.00 98.69 203 MET A C 1
ATOM 1504 O O . MET A 1 203 ? -12.989 0.690 11.265 1.00 98.69 203 MET A O 1
ATOM 1508 N N . TYR A 1 204 ? -11.459 -0.264 12.621 1.00 98.69 204 TYR A N 1
ATOM 1509 C CA . TYR A 1 204 ? -10.399 -0.417 11.636 1.00 98.69 204 TYR A CA 1
ATOM 1510 C C . TYR A 1 204 ? -10.319 -1.892 11.277 1.00 98.69 204 TYR A C 1
ATOM 1512 O O . TYR A 1 204 ? -10.042 -2.731 12.139 1.00 98.69 204 TYR A O 1
ATOM 1520 N N . SER A 1 205 ? -10.577 -2.211 10.017 1.00 98.56 205 SER A N 1
ATOM 1521 C CA . SER A 1 205 ? -10.462 -3.577 9.524 1.00 98.56 205 SER A CA 1
ATOM 1522 C C . SER A 1 205 ? -9.021 -4.063 9.578 1.00 98.56 205 SER A C 1
ATOM 1524 O O . SER A 1 205 ? -8.780 -5.213 9.944 1.00 98.56 205 SER A O 1
ATOM 1526 N N . HIS A 1 206 ? -8.061 -3.180 9.282 1.00 98.25 206 HIS A N 1
ATOM 1527 C CA . HIS A 1 206 ? -6.648 -3.528 9.256 1.00 98.25 206 HIS A CA 1
ATOM 1528 C C . HIS A 1 206 ? -5.689 -2.333 9.333 1.00 98.25 206 HIS A C 1
ATOM 1530 O O . HIS A 1 206 ? -6.090 -1.171 9.299 1.00 98.25 206 HIS A O 1
ATOM 1536 N N . SER A 1 207 ? -4.391 -2.623 9.454 1.00 95.25 207 SER A N 1
ATOM 1537 C CA . SER A 1 207 ? -3.326 -1.668 9.798 1.00 95.25 207 SER A CA 1
ATOM 1538 C C . SER A 1 207 ? -2.816 -0.742 8.674 1.00 95.25 207 SER A C 1
ATOM 1540 O O . SER A 1 207 ? -1.707 -0.212 8.801 1.00 95.25 207 SER A O 1
ATOM 1542 N N . HIS A 1 208 ? -3.572 -0.497 7.596 1.00 94.81 208 HIS A N 1
ATOM 1543 C CA . HIS A 1 208 ? -3.185 0.465 6.549 1.00 94.81 208 HIS A CA 1
ATOM 1544 C C . HIS A 1 208 ? -3.867 1.829 6.698 1.00 94.81 208 HIS A C 1
ATOM 1546 O O . HIS A 1 208 ? -4.987 1.958 7.187 1.00 94.81 208 HIS A O 1
ATOM 1552 N N . ALA A 1 209 ? -3.150 2.883 6.294 1.00 92.50 209 ALA A N 1
ATOM 1553 C CA . ALA A 1 209 ? -3.525 4.272 6.565 1.00 92.50 209 ALA A CA 1
ATOM 1554 C C . ALA A 1 209 ? -4.849 4.704 5.923 1.00 92.50 209 ALA A C 1
ATOM 1556 O O . ALA A 1 209 ? -5.500 5.604 6.443 1.00 92.50 209 ALA A O 1
ATOM 1557 N N . ASP A 1 210 ? -5.262 4.069 4.833 1.00 96.06 210 ASP A N 1
ATOM 1558 C CA . ASP A 1 210 ? -6.562 4.232 4.185 1.00 96.06 210 ASP A CA 1
ATOM 1559 C C . ASP A 1 210 ? -7.749 3.680 4.975 1.00 96.06 210 ASP A C 1
ATOM 1561 O O . ASP A 1 210 ? -8.888 3.992 4.636 1.00 96.06 210 ASP A O 1
ATOM 1565 N N . HIS A 1 211 ? -7.503 2.966 6.072 1.00 98.06 211 HIS A N 1
ATOM 1566 C CA . HIS A 1 211 ? -8.543 2.333 6.887 1.00 98.06 211 HIS A CA 1
ATOM 1567 C C . HIS A 1 211 ? -8.608 2.879 8.313 1.00 98.06 211 HIS A C 1
ATOM 1569 O O . HIS A 1 211 ? -9.456 2.471 9.095 1.00 98.06 211 HIS A O 1
ATOM 1575 N N . TYR A 1 212 ? -7.745 3.828 8.678 1.00 96.00 212 TYR A N 1
ATOM 1576 C CA . TYR A 1 212 ? -7.804 4.503 9.982 1.00 96.00 212 TYR A CA 1
ATOM 1577 C C . TYR A 1 212 ? -7.495 6.001 9.913 1.00 96.00 212 TYR A C 1
ATOM 1579 O O . TYR A 1 212 ? -7.754 6.738 10.868 1.00 96.00 212 TYR A O 1
ATOM 1587 N N . GLY A 1 213 ? -6.916 6.469 8.807 1.00 94.81 213 GLY A N 1
ATOM 1588 C CA . GLY A 1 213 ? -6.282 7.774 8.706 1.00 94.81 213 GLY A CA 1
ATOM 1589 C C . GLY A 1 213 ? -7.226 8.950 8.938 1.00 94.81 213 GLY A C 1
ATOM 1590 O O . GLY A 1 213 ? -6.829 9.952 9.536 1.00 94.81 213 GLY A O 1
ATOM 1591 N N . GLY A 1 214 ? -8.485 8.849 8.523 1.00 96.94 214 GLY A N 1
ATOM 1592 C CA . GLY A 1 214 ? -9.471 9.911 8.711 1.00 96.94 214 GLY A CA 1
ATOM 1593 C C . GLY A 1 214 ? -10.303 9.821 9.990 1.00 96.94 214 GLY A C 1
ATOM 1594 O O . GLY A 1 214 ? -11.231 10.614 10.142 1.00 96.94 214 GLY A O 1
ATOM 1595 N N . ALA A 1 215 ? -9.978 8.930 10.936 1.00 95.50 215 ALA A N 1
ATOM 1596 C CA . ALA A 1 215 ? -10.786 8.692 12.140 1.00 95.50 215 ALA A CA 1
ATOM 1597 C C . ALA A 1 215 ? -11.134 9.969 12.926 1.00 95.50 215 ALA A C 1
ATOM 1599 O O . ALA A 1 215 ? -12.293 10.184 13.286 1.00 95.50 215 ALA A O 1
ATOM 1600 N N . ALA A 1 216 ? -10.174 10.875 13.137 1.00 92.56 216 ALA A N 1
ATOM 1601 C CA . ALA A 1 216 ? -10.433 12.119 13.867 1.00 92.56 216 ALA A CA 1
ATOM 1602 C C . ALA A 1 216 ? -11.426 13.066 13.161 1.00 92.56 216 ALA A C 1
ATOM 1604 O O . ALA A 1 216 ? -11.889 14.020 13.777 1.00 92.56 216 ALA A O 1
ATOM 1605 N N . GLY A 1 217 ? -11.725 12.848 11.874 1.00 95.31 217 GLY A N 1
ATOM 1606 C CA . GLY A 1 217 ? -12.721 13.612 11.113 1.00 95.31 217 GLY A CA 1
ATOM 1607 C C . GLY A 1 217 ? -14.167 13.222 11.400 1.00 95.31 217 GLY A C 1
ATOM 1608 O O . GLY A 1 217 ? -15.068 14.000 11.104 1.00 95.31 217 GLY A O 1
ATOM 1609 N N . ILE A 1 218 ? -14.390 12.044 11.989 1.00 96.56 218 ILE A N 1
ATOM 1610 C CA . ILE A 1 218 ? -15.732 11.493 12.233 1.00 96.56 218 ILE A CA 1
ATOM 1611 C C . ILE A 1 218 ? -16.011 11.206 13.711 1.00 96.56 218 ILE A C 1
ATOM 1613 O O . ILE A 1 218 ? -17.157 10.974 14.092 1.00 96.56 218 ILE A O 1
ATOM 1617 N N . LEU A 1 219 ? -14.984 11.236 14.561 1.00 95.12 219 LEU A N 1
ATOM 1618 C CA . LEU A 1 219 ? -15.133 10.995 15.993 1.00 95.12 219 LEU A CA 1
ATOM 1619 C C . LEU A 1 219 ? -15.799 12.187 16.704 1.00 95.12 219 LEU A C 1
ATOM 1621 O O . LEU A 1 219 ? -15.476 13.340 16.406 1.00 95.12 219 LEU A O 1
ATOM 1625 N N . PRO A 1 220 ? -16.687 11.941 17.689 1.00 92.88 220 PRO A N 1
ATOM 1626 C CA . PRO A 1 220 ? -17.280 13.010 18.487 1.00 92.88 220 PRO A CA 1
ATOM 1627 C C . PRO A 1 220 ? -16.213 13.864 19.185 1.00 92.88 220 PRO A C 1
ATOM 1629 O O . PRO A 1 220 ? -15.228 13.334 19.698 1.00 92.88 220 PRO A O 1
ATOM 1632 N N . ALA A 1 221 ? -16.441 15.175 19.304 1.00 90.06 221 ALA A N 1
ATOM 1633 C CA . ALA A 1 221 ? -15.518 16.073 20.011 1.00 90.06 221 ALA A CA 1
ATOM 1634 C C . ALA A 1 221 ? -15.247 15.615 21.458 1.00 90.06 221 ALA A C 1
ATOM 1636 O O . ALA A 1 221 ? -14.098 15.613 21.889 1.00 90.06 221 ALA A O 1
ATOM 1637 N N . ALA A 1 222 ? -16.288 15.122 22.143 1.00 89.62 222 ALA A N 1
ATOM 1638 C CA . ALA A 1 222 ? -16.191 14.550 23.485 1.00 89.62 222 ALA A CA 1
ATOM 1639 C C . ALA A 1 222 ? -15.287 13.301 23.553 1.00 89.62 222 ALA A C 1
ATOM 1641 O O . ALA A 1 222 ? -14.718 12.988 24.592 1.00 89.62 222 ALA A O 1
ATOM 1642 N N . HIS A 1 223 ? -15.137 12.565 22.447 1.00 91.25 223 HIS A N 1
ATOM 1643 C CA . HIS A 1 223 ? -14.161 11.481 22.370 1.00 91.25 223 HIS A CA 1
ATOM 1644 C C . HIS A 1 223 ? -12.734 12.015 22.250 1.00 91.25 223 HIS A C 1
ATOM 1646 O O . HIS A 1 223 ? -11.830 11.558 22.944 1.00 91.25 223 HIS A O 1
ATOM 1652 N N . LEU A 1 224 ? -12.538 13.013 21.389 1.00 85.06 224 LEU A N 1
ATOM 1653 C CA . LEU A 1 224 ? -11.222 13.582 21.106 1.00 85.06 224 LEU A CA 1
ATOM 1654 C C . LEU A 1 224 ? -10.636 14.369 22.288 1.00 85.06 224 LEU A C 1
ATOM 1656 O O . LEU A 1 224 ? -9.413 14.398 22.441 1.00 85.06 224 LEU A O 1
ATOM 1660 N N . ASP A 1 225 ? -11.481 14.988 23.117 1.00 85.94 225 ASP A N 1
ATOM 1661 C CA . ASP A 1 225 ? -11.073 15.679 24.349 1.00 85.94 225 ASP A CA 1
ATOM 1662 C C . ASP A 1 225 ? -11.019 14.763 25.590 1.00 85.94 225 ASP A C 1
ATOM 1664 O O . ASP A 1 225 ? -10.571 15.191 26.656 1.00 85.94 225 ASP A O 1
ATOM 1668 N N . GLY A 1 226 ? -11.423 13.495 25.444 1.00 82.56 226 GLY A N 1
ATOM 1669 C CA . GLY A 1 226 ? -11.387 12.477 26.491 1.00 82.56 226 GLY A CA 1
ATOM 1670 C C . GLY A 1 226 ? -12.535 12.537 27.504 1.00 82.56 226 GLY A C 1
ATOM 1671 O O . GLY A 1 226 ? -12.506 11.795 28.485 1.00 82.56 226 GLY A O 1
ATOM 1672 N N . THR A 1 227 ? -13.549 13.384 27.301 1.00 86.56 227 THR A N 1
ATOM 1673 C CA . THR A 1 227 ? -14.722 13.470 28.192 1.00 86.56 227 THR A CA 1
ATOM 1674 C C . THR A 1 227 ? -15.721 12.324 28.002 1.00 86.56 227 THR A C 1
ATOM 1676 O O . THR A 1 227 ? -16.492 12.016 28.912 1.00 86.56 227 THR A O 1
ATOM 1679 N N . GLN A 1 228 ? -15.681 11.649 26.854 1.00 89.81 228 GLN A N 1
ATOM 1680 C CA . GLN A 1 228 ? -16.432 10.441 26.530 1.00 89.81 228 GLN A CA 1
ATOM 1681 C C . GLN A 1 228 ? -15.504 9.423 25.859 1.00 89.81 228 GLN A C 1
ATOM 1683 O O . GLN A 1 228 ? -14.559 9.770 25.165 1.00 89.81 228 GLN A O 1
ATOM 1688 N N . THR A 1 229 ? -15.765 8.130 26.019 1.00 92.06 229 THR A N 1
ATOM 1689 C CA . THR A 1 229 ? -15.075 7.087 25.248 1.00 92.06 229 THR A CA 1
ATOM 1690 C C . THR A 1 229 ? -16.109 6.285 24.475 1.00 92.06 229 THR A C 1
ATOM 1692 O O . THR A 1 229 ? -17.062 5.789 25.070 1.00 92.06 229 THR A O 1
ATOM 1695 N N . ILE A 1 230 ? -15.930 6.179 23.157 1.00 96.00 230 ILE A N 1
ATOM 1696 C CA . ILE A 1 230 ? -16.670 5.235 22.317 1.00 96.00 230 ILE A CA 1
ATOM 1697 C C . ILE A 1 230 ? -15.724 4.110 21.878 1.00 96.00 230 ILE A C 1
ATOM 1699 O O . ILE A 1 230 ? -14.504 4.327 21.875 1.00 96.00 230 ILE A O 1
ATOM 1703 N N . PRO A 1 231 ? -16.236 2.920 21.526 1.00 97.81 231 PRO A N 1
ATOM 1704 C CA . PRO A 1 231 ? -15.410 1.843 21.004 1.00 97.81 231 PRO A CA 1
ATOM 1705 C C . PRO A 1 231 ? -14.668 2.265 19.731 1.00 97.81 231 PRO A C 1
ATOM 1707 O O . PRO A 1 231 ? -15.284 2.663 18.741 1.00 97.81 231 PRO A O 1
ATOM 1710 N N . VAL A 1 232 ? -13.342 2.151 19.770 1.00 97.94 232 VAL A N 1
ATOM 1711 C CA . VAL A 1 232 ? -12.456 2.159 18.603 1.00 97.94 232 VAL A CA 1
ATOM 1712 C C . VAL A 1 232 ? -11.882 0.751 18.513 1.00 97.94 232 VAL A C 1
ATOM 1714 O O . VAL A 1 232 ? -11.099 0.340 19.374 1.00 97.94 232 VAL A O 1
ATOM 1717 N N . ILE A 1 233 ? -12.358 -0.007 17.531 1.00 98.69 233 ILE A N 1
ATOM 1718 C CA . ILE A 1 233 ? -12.175 -1.454 17.413 1.00 98.69 233 ILE A CA 1
ATOM 1719 C C . ILE A 1 233 ? -11.113 -1.748 16.360 1.00 98.69 233 ILE A C 1
ATOM 1721 O O . ILE A 1 233 ? -11.134 -1.147 15.291 1.00 98.69 233 ILE A O 1
ATOM 1725 N N . ALA A 1 234 ? -10.205 -2.677 16.642 1.00 98.50 234 ALA A N 1
ATOM 1726 C CA . ALA A 1 234 ? -9.190 -3.111 15.686 1.00 98.50 234 ALA A CA 1
ATOM 1727 C C . ALA A 1 234 ? -8.769 -4.572 15.928 1.00 98.50 234 ALA A C 1
ATOM 1729 O O . ALA A 1 234 ? -8.988 -5.092 17.030 1.00 98.50 234 ALA A O 1
ATOM 1730 N N . PRO A 1 235 ? -8.137 -5.234 14.942 1.00 98.31 235 PRO A N 1
ATOM 1731 C CA . PRO A 1 235 ? -7.517 -6.537 15.150 1.00 98.31 235 PRO A CA 1
ATOM 1732 C C . PRO A 1 235 ? -6.366 -6.475 16.161 1.00 98.31 235 PRO A C 1
ATOM 1734 O O . PRO A 1 235 ? -5.730 -5.437 16.382 1.00 98.31 235 PRO A O 1
ATOM 1737 N N . GLU A 1 236 ? -6.068 -7.619 16.772 1.00 96.62 236 GLU A N 1
ATOM 1738 C CA . GLU A 1 236 ? -4.864 -7.800 17.573 1.00 96.62 236 GLU A CA 1
ATOM 1739 C C . GLU A 1 236 ? -3.609 -7.371 16.794 1.00 96.62 236 GLU A C 1
ATOM 1741 O O . GLU A 1 236 ? -3.527 -7.484 15.575 1.00 96.62 236 GLU A O 1
ATOM 1746 N N . HIS A 1 237 ? -2.640 -6.809 17.519 1.00 93.38 237 HIS A N 1
ATOM 1747 C CA . HIS A 1 237 ? -1.401 -6.237 16.983 1.00 93.38 237 HIS A CA 1
ATOM 1748 C C . HIS A 1 237 ? -1.539 -4.997 16.084 1.00 93.38 237 HIS A C 1
ATOM 1750 O O . HIS A 1 237 ? -0.507 -4.434 15.730 1.00 93.38 237 HIS A O 1
ATOM 1756 N N . PHE A 1 238 ? -2.740 -4.468 15.822 1.00 94.06 238 PHE A N 1
ATOM 1757 C CA . PHE A 1 238 ? -2.943 -3.280 14.974 1.00 94.06 238 PHE A CA 1
ATOM 1758 C C . PHE A 1 238 ? -1.931 -2.147 15.224 1.00 94.06 238 PHE A C 1
ATOM 1760 O O . PHE A 1 238 ? -1.209 -1.737 14.317 1.00 94.06 238 PHE A O 1
ATOM 1767 N N . MET A 1 239 ? -1.808 -1.675 16.473 1.00 87.69 239 MET A N 1
ATOM 1768 C CA . MET A 1 239 ? -0.903 -0.562 16.789 1.00 87.69 239 MET A CA 1
ATOM 1769 C C . MET A 1 239 ? 0.569 -0.910 16.566 1.00 87.69 239 MET A C 1
ATOM 1771 O O . MET A 1 239 ? 1.334 -0.025 16.207 1.00 87.69 239 MET A O 1
ATOM 1775 N N . ARG A 1 240 ? 0.977 -2.170 16.761 1.00 84.88 240 ARG A N 1
ATOM 1776 C CA . ARG A 1 240 ? 2.348 -2.624 16.486 1.00 84.88 240 ARG A CA 1
ATOM 1777 C C . ARG A 1 240 ? 2.658 -2.508 14.994 1.00 84.88 240 ARG A C 1
ATOM 1779 O O . ARG A 1 240 ? 3.698 -1.967 14.623 1.00 84.88 240 ARG A O 1
ATOM 1786 N N . GLU A 1 241 ? 1.743 -2.978 14.156 1.00 88.00 241 GLU A N 1
ATOM 1787 C CA . GLU A 1 241 ? 1.954 -3.080 12.711 1.00 88.00 241 GLU A CA 1
ATOM 1788 C C . GLU A 1 241 ? 1.853 -1.719 12.014 1.00 88.00 241 GLU A C 1
ATOM 1790 O O . GLU A 1 241 ? 2.678 -1.404 11.153 1.00 88.00 241 GLU A O 1
ATOM 1795 N N . VAL A 1 242 ? 0.968 -0.832 12.488 1.00 84.81 242 VAL A N 1
ATOM 1796 C CA . VAL A 1 242 ? 0.919 0.561 12.017 1.00 84.81 242 VAL A CA 1
ATOM 1797 C C . VAL A 1 242 ? 2.268 1.268 12.201 1.00 84.81 242 VAL A C 1
ATOM 1799 O O . VAL A 1 242 ? 2.688 2.031 11.329 1.00 84.81 242 VAL A O 1
ATOM 1802 N N . LEU A 1 243 ? 2.979 1.016 13.302 1.00 77.12 243 LEU A N 1
ATOM 1803 C CA . LEU A 1 243 ? 4.301 1.610 13.537 1.00 77.12 243 LEU A CA 1
ATOM 1804 C C . LEU A 1 243 ? 5.372 0.979 12.659 1.00 77.12 243 LEU A C 1
ATOM 1806 O O . LEU A 1 243 ? 6.177 1.697 12.063 1.00 77.12 243 LEU A O 1
ATOM 1810 N N . SER A 1 244 ? 5.380 -0.354 12.612 1.00 76.19 244 SER A N 1
ATOM 1811 C CA . SER A 1 244 ? 6.345 -1.140 11.851 1.00 76.19 244 SER A CA 1
ATOM 1812 C C . SER A 1 244 ? 6.393 -0.660 10.401 1.00 76.19 244 SER A C 1
ATOM 1814 O O . SER A 1 244 ? 7.462 -0.314 9.888 1.00 76.19 244 SER A O 1
ATOM 1816 N N . GLU A 1 245 ? 5.222 -0.514 9.777 1.00 72.50 245 GLU A N 1
ATOM 1817 C CA . GLU A 1 245 ? 5.125 -0.074 8.390 1.00 72.50 245 GLU A CA 1
ATOM 1818 C C . GLU A 1 245 ? 5.349 1.430 8.217 1.00 72.50 245 GLU A C 1
ATOM 1820 O O . GLU A 1 245 ? 6.105 1.859 7.345 1.00 72.50 245 GLU A O 1
ATOM 1825 N N . ASN A 1 246 ? 4.694 2.268 9.023 1.00 69.44 246 ASN A N 1
ATOM 1826 C CA . ASN A 1 246 ? 4.600 3.692 8.695 1.00 69.44 246 ASN A CA 1
ATOM 1827 C C . ASN A 1 246 ? 5.681 4.553 9.347 1.00 69.44 246 ASN A C 1
ATOM 1829 O O . ASN A 1 246 ? 5.881 5.695 8.926 1.00 69.44 246 ASN A O 1
ATOM 1833 N N . VAL A 1 247 ? 6.389 4.034 10.352 1.00 70.69 247 VAL A N 1
ATOM 1834 C CA . VAL A 1 247 ? 7.329 4.823 11.153 1.00 70.69 247 VAL A CA 1
ATOM 1835 C C . VAL A 1 247 ? 8.774 4.417 10.879 1.00 70.69 247 VAL A C 1
ATOM 1837 O O . VAL A 1 247 ? 9.572 5.277 10.504 1.00 70.69 247 VAL A O 1
ATOM 1840 N N . PHE A 1 248 ? 9.122 3.129 10.966 1.00 73.94 248 PHE A N 1
ATOM 1841 C CA . PHE A 1 248 ? 10.521 2.691 10.811 1.00 73.94 248 PHE A CA 1
ATOM 1842 C C . PHE A 1 248 ? 11.049 2.866 9.386 1.00 73.94 248 PHE A C 1
ATOM 1844 O O . PHE A 1 248 ? 12.119 3.440 9.182 1.00 73.94 248 PHE A O 1
ATOM 1851 N N . ALA A 1 249 ? 10.278 2.429 8.390 1.00 77.56 249 ALA A N 1
ATOM 1852 C CA . ALA A 1 249 ? 10.601 2.599 6.973 1.00 77.56 249 ALA A CA 1
ATOM 1853 C C . ALA A 1 249 ? 9.783 3.719 6.298 1.00 77.56 249 ALA A C 1
ATOM 1855 O O . ALA A 1 249 ? 9.879 3.916 5.081 1.00 77.56 249 ALA A O 1
ATOM 1856 N N . GLY A 1 250 ? 9.029 4.497 7.084 1.00 77.75 250 GLY A N 1
ATOM 1857 C CA . GLY A 1 250 ? 8.055 5.488 6.621 1.00 77.75 250 GLY A CA 1
ATOM 1858 C C . GLY A 1 250 ? 8.565 6.427 5.523 1.00 77.75 250 GLY A C 1
ATOM 1859 O O . GLY A 1 250 ? 7.964 6.484 4.448 1.00 77.75 250 GLY A O 1
ATOM 1860 N N . PRO A 1 251 ? 9.692 7.146 5.708 1.00 79.56 251 PRO A N 1
ATOM 1861 C CA . PRO A 1 251 ? 10.213 8.053 4.683 1.00 79.56 251 PRO A CA 1
ATOM 1862 C C . PRO A 1 251 ? 10.538 7.369 3.346 1.00 79.56 251 PRO A C 1
ATOM 1864 O O . PRO A 1 251 ? 10.269 7.933 2.280 1.00 79.56 251 PRO A O 1
ATOM 1867 N N . ALA A 1 252 ? 11.090 6.151 3.384 1.00 84.12 252 ALA A N 1
ATOM 1868 C CA . ALA A 1 252 ? 11.405 5.382 2.183 1.00 84.12 252 ALA A CA 1
ATOM 1869 C C . ALA A 1 252 ? 10.125 4.901 1.484 1.00 84.12 252 ALA A C 1
ATOM 1871 O O . ALA A 1 252 ? 9.978 5.086 0.270 1.00 84.12 252 ALA A O 1
ATOM 1872 N N . MET A 1 253 ? 9.178 4.362 2.256 1.00 87.31 253 MET A N 1
ATOM 1873 C CA . MET A 1 253 ? 7.889 3.878 1.761 1.00 87.31 253 MET A CA 1
ATOM 1874 C C . MET A 1 253 ? 7.054 5.004 1.154 1.00 87.31 253 MET A C 1
ATOM 1876 O O . MET A 1 253 ? 6.592 4.881 0.023 1.00 87.31 253 MET A O 1
ATOM 1880 N N . MET A 1 254 ? 6.943 6.155 1.822 1.00 82.38 254 MET A N 1
ATOM 1881 C CA . MET A 1 254 ? 6.222 7.321 1.299 1.00 82.38 254 MET A CA 1
ATOM 1882 C C . MET A 1 254 ? 6.819 7.832 -0.015 1.00 82.38 254 MET A C 1
ATOM 1884 O O . MET A 1 254 ? 6.084 8.160 -0.949 1.00 82.38 254 MET A O 1
ATOM 1888 N N . ARG A 1 255 ? 8.155 7.888 -0.127 1.00 83.56 255 ARG A N 1
ATOM 1889 C CA . ARG A 1 255 ? 8.816 8.325 -1.365 1.00 83.56 255 ARG A CA 1
ATOM 1890 C C . ARG A 1 255 ? 8.476 7.406 -2.538 1.00 83.56 255 ARG A C 1
ATOM 1892 O O . ARG A 1 255 ? 8.249 7.905 -3.641 1.00 83.56 255 ARG A O 1
ATOM 1899 N N . ARG A 1 256 ? 8.432 6.092 -2.310 1.00 90.94 256 ARG A N 1
ATOM 1900 C CA . ARG A 1 256 ? 8.023 5.104 -3.320 1.00 90.94 256 ARG A CA 1
ATOM 1901 C C . ARG A 1 256 ? 6.517 5.166 -3.589 1.00 90.94 256 ARG A C 1
ATOM 1903 O O . ARG A 1 256 ? 6.117 5.142 -4.749 1.00 90.94 256 ARG A O 1
ATOM 1910 N N . GLY A 1 257 ? 5.703 5.368 -2.554 1.00 90.62 257 GLY A N 1
ATOM 1911 C CA . GLY A 1 257 ? 4.251 5.540 -2.634 1.00 90.62 257 GLY A CA 1
ATOM 1912 C C . GLY A 1 257 ? 3.821 6.690 -3.548 1.00 90.62 257 GLY A C 1
ATOM 1913 O O . GLY A 1 257 ? 2.882 6.532 -4.320 1.00 90.62 257 GLY A O 1
ATOM 1914 N N . VAL A 1 258 ? 4.566 7.807 -3.579 1.00 87.62 258 VAL A N 1
ATOM 1915 C CA . VAL A 1 258 ? 4.316 8.894 -4.554 1.00 87.62 258 VAL A CA 1
ATOM 1916 C C . VAL A 1 258 ? 4.307 8.382 -5.995 1.00 87.62 258 VAL A C 1
ATOM 1918 O O . VAL A 1 258 ? 3.496 8.842 -6.797 1.00 87.62 258 VAL A O 1
ATOM 1921 N N . SER A 1 259 ? 5.200 7.444 -6.316 1.00 93.62 259 SER A N 1
ATOM 1922 C CA . SER A 1 259 ? 5.276 6.851 -7.653 1.00 93.62 259 SER A CA 1
ATOM 1923 C C . SER A 1 259 ? 4.192 5.796 -7.852 1.00 93.62 259 SER A C 1
ATOM 1925 O O . SER A 1 259 ? 3.554 5.794 -8.892 1.00 93.62 259 SER A O 1
ATOM 1927 N N . MET A 1 260 ? 3.925 4.966 -6.840 1.00 96.56 260 MET A N 1
ATOM 1928 C CA . MET A 1 260 ? 2.893 3.923 -6.887 1.00 96.56 260 MET A CA 1
ATOM 1929 C C . MET A 1 260 ? 1.485 4.474 -7.153 1.00 96.56 260 MET A C 1
ATOM 1931 O O . MET A 1 260 ? 0.759 3.955 -8.000 1.00 96.56 260 MET A O 1
ATOM 1935 N N . TYR A 1 261 ? 1.099 5.532 -6.439 1.00 95.81 261 TYR A N 1
ATOM 1936 C CA . TYR A 1 261 ? -0.251 6.096 -6.522 1.00 95.81 261 TYR A CA 1
ATOM 1937 C C . TYR A 1 261 ? -0.377 7.198 -7.578 1.00 95.81 261 TYR A C 1
ATOM 1939 O O . TYR A 1 261 ? -1.481 7.519 -8.007 1.00 95.81 261 TYR A O 1
ATOM 1947 N N . GLY A 1 262 ? 0.736 7.804 -8.009 1.00 93.00 262 GLY A N 1
ATOM 1948 C CA . GLY A 1 262 ? 0.720 8.817 -9.065 1.00 93.00 262 GLY A CA 1
ATOM 1949 C C . GLY A 1 262 ? -0.097 10.068 -8.714 1.00 93.00 262 GLY A C 1
ATOM 1950 O O . GLY A 1 262 ? -0.559 10.773 -9.610 1.00 93.00 262 GLY A O 1
ATOM 1951 N N . ALA A 1 263 ? -0.277 10.379 -7.423 1.00 85.88 263 ALA A N 1
ATOM 1952 C CA . ALA A 1 263 ? -1.094 11.506 -6.955 1.00 85.88 263 ALA A CA 1
ATOM 1953 C C . ALA A 1 263 ? -0.693 12.860 -7.572 1.00 85.88 263 ALA A C 1
ATOM 1955 O O . ALA A 1 263 ? -1.533 13.741 -7.733 1.00 85.88 263 ALA A O 1
ATOM 1956 N N . ARG A 1 264 ? 0.585 13.018 -7.943 1.00 84.56 264 ARG A N 1
ATOM 1957 C CA . ARG A 1 264 ? 1.138 14.243 -8.549 1.00 84.56 264 ARG A CA 1
ATOM 1958 C C . ARG A 1 264 ? 1.176 14.240 -10.078 1.00 84.56 264 ARG A C 1
ATOM 1960 O O . ARG A 1 264 ? 1.569 15.246 -10.662 1.00 84.56 264 ARG A O 1
ATOM 1967 N N . LEU A 1 265 ? 0.823 13.131 -10.722 1.00 92.69 265 LEU A N 1
ATOM 1968 C CA . LEU A 1 265 ? 0.713 13.086 -12.176 1.00 92.69 265 LEU A CA 1
ATOM 1969 C C . LEU A 1 265 ? -0.537 13.859 -12.627 1.00 92.69 265 LEU A C 1
ATOM 1971 O O . LEU A 1 265 ? -1.560 13.814 -11.933 1.00 92.69 265 LEU A O 1
ATOM 1975 N N . PRO A 1 266 ? -0.492 14.523 -13.797 1.00 94.50 266 PRO A N 1
ATOM 1976 C CA . PRO A 1 266 ? -1.690 15.068 -14.423 1.00 94.50 266 PRO A CA 1
ATOM 1977 C C . PRO A 1 266 ? -2.760 13.985 -14.580 1.00 94.50 266 PRO A C 1
ATOM 1979 O O . PRO A 1 266 ? -2.435 12.838 -14.891 1.00 94.50 266 PRO A O 1
ATOM 1982 N N . LYS A 1 267 ? -4.027 14.343 -14.377 1.00 96.44 267 LYS A N 1
ATOM 1983 C CA . LYS A 1 267 ? -5.155 13.426 -14.572 1.00 96.44 267 LYS A CA 1
ATOM 1984 C C . LYS A 1 267 ? -5.534 13.421 -16.049 1.00 96.44 267 LYS A C 1
ATOM 1986 O O . LYS A 1 267 ? -5.771 14.485 -16.616 1.00 96.44 267 LYS A O 1
ATOM 1991 N N . GLY A 1 268 ? -5.507 12.250 -16.681 1.00 96.81 268 GLY A N 1
ATOM 1992 C CA . GLY A 1 268 ? -5.834 12.106 -18.101 1.00 96.81 268 GLY A CA 1
ATOM 1993 C C . GLY A 1 268 ? -5.136 10.930 -18.794 1.00 96.81 268 GLY A C 1
ATOM 1994 O O . GLY A 1 268 ? -4.244 10.310 -18.210 1.00 96.81 268 GLY A O 1
ATOM 1995 N N . PRO A 1 269 ? -5.470 10.663 -20.072 1.00 95.88 269 PRO A N 1
ATOM 1996 C CA . PRO A 1 269 ? -4.936 9.546 -20.858 1.00 95.88 269 PRO A CA 1
ATOM 1997 C C . PRO A 1 269 ? -3.420 9.396 -20.903 1.00 95.88 269 PRO A C 1
ATOM 1999 O O . PRO A 1 269 ? -2.921 8.285 -20.971 1.00 95.88 269 PRO A O 1
ATOM 2002 N N . ARG A 1 270 ? -2.666 10.498 -20.857 1.00 96.69 270 ARG A N 1
ATOM 2003 C CA . ARG A 1 270 ? -1.189 10.486 -20.874 1.00 96.69 270 ARG A CA 1
ATOM 2004 C C . ARG A 1 270 ? -0.566 10.598 -19.482 1.00 96.69 270 ARG A C 1
ATOM 2006 O O . ARG A 1 270 ? 0.646 10.723 -19.349 1.00 96.69 270 ARG A O 1
ATOM 2013 N N . GLY A 1 271 ? -1.401 10.622 -18.453 1.00 96.94 271 GLY A N 1
ATOM 2014 C CA . GLY A 1 271 ? -1.004 10.748 -17.065 1.00 96.94 271 GLY A CA 1
ATOM 2015 C C . GLY A 1 271 ? -1.637 9.645 -16.235 1.00 96.94 271 GLY A C 1
ATOM 2016 O O . GLY A 1 271 ? -1.689 8.480 -16.640 1.00 96.94 271 GLY A O 1
ATOM 2017 N N . GLN A 1 272 ? -2.109 10.011 -15.056 1.00 97.38 272 GLN A N 1
ATOM 2018 C CA . GLN A 1 272 ? -2.693 9.064 -14.131 1.00 97.38 272 GLN A CA 1
ATOM 2019 C C . GLN A 1 272 ? -4.185 8.874 -14.420 1.00 97.38 272 GLN A C 1
ATOM 2021 O O . GLN A 1 272 ? -4.920 9.839 -14.647 1.00 97.38 272 GLN A O 1
ATOM 2026 N N . ILE A 1 273 ? -4.590 7.602 -14.452 1.00 97.56 273 ILE A N 1
ATOM 2027 C CA . ILE A 1 273 ? -5.959 7.174 -14.770 1.00 97.56 273 ILE A CA 1
ATOM 2028 C C . ILE A 1 273 ? -6.599 6.354 -13.649 1.00 97.56 273 ILE A C 1
ATOM 2030 O O . ILE A 1 273 ? -7.791 6.130 -13.702 1.00 97.56 273 ILE A O 1
ATOM 2034 N N . GLY A 1 274 ? -5.845 5.963 -12.622 1.00 96.62 274 GLY A N 1
ATOM 2035 C CA . GLY A 1 274 ? -6.322 5.197 -11.474 1.00 96.62 274 GLY A CA 1
ATOM 2036 C C . GLY A 1 274 ? -5.157 4.540 -10.732 1.00 96.62 274 GLY A C 1
ATOM 2037 O O . GLY A 1 274 ? -3.990 4.689 -11.120 1.00 96.62 274 GLY A O 1
ATOM 2038 N N . CYS A 1 275 ? -5.458 3.795 -9.674 1.00 96.12 275 CYS A N 1
ATOM 2039 C CA . CYS A 1 275 ? -4.523 2.872 -9.026 1.00 96.12 275 CYS A CA 1
ATOM 2040 C C . CYS A 1 275 ? -5.114 1.462 -8.843 1.00 96.12 275 CYS A C 1
ATOM 2042 O O . CYS A 1 275 ? -4.607 0.698 -8.036 1.00 96.12 275 CYS A O 1
ATOM 2044 N N . GLY A 1 276 ? -6.147 1.088 -9.607 1.00 95.31 276 GLY A N 1
ATOM 2045 C CA . GLY A 1 276 ? -6.691 -0.278 -9.682 1.00 95.31 276 GLY A CA 1
ATOM 2046 C C . GLY A 1 276 ? -7.715 -0.616 -8.593 1.00 95.31 276 GLY A C 1
ATOM 2047 O O . GLY A 1 276 ? -8.795 -1.102 -8.919 1.00 95.31 276 GLY A O 1
ATOM 2048 N N . LEU A 1 277 ? -7.407 -0.300 -7.329 1.00 95.44 277 LEU A N 1
ATOM 2049 C CA . LEU A 1 277 ? -8.333 -0.422 -6.184 1.00 95.44 277 LEU A CA 1
ATOM 2050 C C . LEU A 1 277 ? -9.197 0.824 -5.943 1.00 95.44 277 LEU A C 1
ATOM 2052 O O . LEU A 1 277 ? -10.180 0.785 -5.213 1.00 95.44 277 LEU A O 1
ATOM 2056 N N . GLY A 1 278 ? -8.824 1.931 -6.570 1.00 96.44 278 GLY A N 1
ATOM 2057 C CA . GLY A 1 278 ? -9.467 3.230 -6.457 1.00 96.44 278 GLY A CA 1
ATOM 2058 C C . GLY A 1 278 ? -8.763 4.223 -7.375 1.00 96.44 278 GLY A C 1
ATOM 2059 O O . GLY A 1 278 ? -8.000 3.831 -8.270 1.00 96.44 278 GLY A O 1
ATOM 2060 N N . MET A 1 279 ? -8.997 5.518 -7.159 1.00 96.88 279 MET A N 1
ATOM 2061 C CA . MET A 1 279 ? -8.433 6.541 -8.039 1.00 96.88 279 MET A CA 1
ATOM 2062 C C . MET A 1 279 ? -7.008 6.930 -7.662 1.00 96.88 279 MET A C 1
ATOM 2064 O O . MET A 1 279 ? -6.134 6.864 -8.509 1.00 96.88 279 MET A O 1
ATOM 2068 N N . THR A 1 280 ? -6.745 7.368 -6.434 1.00 96.31 280 THR A N 1
ATOM 2069 C CA . THR A 1 280 ? -5.419 7.780 -5.925 1.00 96.31 280 THR A CA 1
ATOM 2070 C C . THR A 1 280 ? -5.521 7.931 -4.402 1.00 96.31 280 THR A C 1
ATOM 2072 O O . THR A 1 280 ? -6.602 7.765 -3.859 1.00 96.31 280 THR A O 1
ATOM 2075 N N . THR A 1 281 ? -4.445 8.289 -3.702 1.00 95.12 281 THR A N 1
ATOM 2076 C CA . THR A 1 281 ? -4.501 8.706 -2.287 1.00 95.12 281 THR A CA 1
ATOM 2077 C C . THR A 1 281 ? -4.916 10.174 -2.138 1.00 95.12 281 THR A C 1
ATOM 2079 O O . THR A 1 281 ? -4.402 11.013 -2.894 1.00 95.12 281 THR A O 1
ATOM 2082 N N . SER A 1 282 ? -5.751 10.509 -1.150 1.00 94.81 282 SER A N 1
ATOM 2083 C CA . SER A 1 282 ? -6.019 11.903 -0.765 1.00 94.81 282 SER A CA 1
ATOM 2084 C C . SER A 1 282 ? -4.786 12.615 -0.167 1.00 94.81 282 SER A C 1
ATOM 2086 O O . SER A 1 282 ? -3.800 11.992 0.237 1.00 94.81 282 SER A O 1
ATOM 2088 N N . LEU A 1 283 ? -4.794 13.955 -0.182 1.00 91.00 283 LEU A N 1
ATOM 2089 C CA . LEU A 1 283 ? -3.666 14.831 0.195 1.00 91.00 283 LEU A CA 1
ATOM 2090 C C . LEU A 1 283 ? -3.999 15.779 1.369 1.00 91.00 283 LEU A C 1
ATOM 2092 O O . LEU A 1 283 ? -3.632 16.956 1.345 1.00 91.00 283 LEU A O 1
ATOM 2096 N N . GLY A 1 284 ? -4.721 15.276 2.366 1.00 90.50 284 GLY A N 1
ATOM 2097 C CA . GLY A 1 284 ? -5.147 15.984 3.583 1.00 90.50 284 GLY A CA 1
ATOM 2098 C C . GLY A 1 284 ? -4.400 15.559 4.854 1.00 90.50 284 GLY A C 1
ATOM 2099 O O . GLY A 1 284 ? -3.247 15.114 4.807 1.00 90.50 284 GLY A O 1
ATOM 2100 N N . THR A 1 285 ? -5.059 15.704 6.003 1.00 89.38 285 THR A N 1
ATOM 2101 C CA . THR A 1 285 ? -4.510 15.353 7.317 1.00 89.38 285 THR A CA 1
ATOM 2102 C C . THR A 1 285 ? -4.812 13.899 7.676 1.00 89.38 285 THR A C 1
ATOM 2104 O O . THR A 1 285 ? -5.960 13.536 7.910 1.00 89.38 285 THR A O 1
ATOM 2107 N N . THR A 1 286 ? -3.770 13.074 7.785 1.00 88.31 286 THR A N 1
ATOM 2108 C CA . THR A 1 286 ? -3.859 11.715 8.344 1.00 88.31 286 THR A CA 1
ATOM 2109 C C . THR A 1 286 ? -3.695 11.758 9.861 1.00 88.31 286 THR A C 1
ATOM 2111 O O . THR A 1 286 ? -2.808 12.432 10.390 1.00 88.31 286 THR A O 1
ATOM 2114 N N . THR A 1 287 ? -4.543 11.015 10.556 1.00 84.88 287 THR A N 1
ATOM 2115 C CA . THR A 1 287 ? -4.623 10.893 12.012 1.00 84.88 287 THR A CA 1
ATOM 2116 C C . THR A 1 287 ? -4.563 9.426 12.421 1.00 84.88 287 THR A C 1
ATOM 2118 O O . THR A 1 287 ? -4.649 8.532 11.585 1.00 84.88 287 THR A O 1
ATOM 2121 N N . ILE A 1 288 ? -4.363 9.172 13.710 1.00 82.81 288 ILE A N 1
ATOM 2122 C CA . ILE A 1 288 ? -4.498 7.836 14.280 1.00 82.81 288 ILE A CA 1
ATOM 2123 C C . ILE A 1 288 ? -5.079 7.979 15.677 1.00 82.81 288 ILE A C 1
ATOM 2125 O O . ILE A 1 288 ? -4.497 8.647 16.533 1.00 82.81 288 ILE A O 1
ATOM 2129 N N . GLU A 1 289 ? -6.235 7.367 15.894 1.00 87.56 289 GLU A N 1
ATOM 2130 C CA . GLU A 1 289 ? -6.839 7.259 17.217 1.00 87.56 289 GLU A CA 1
ATOM 2131 C C . GLU A 1 289 ? -6.695 5.819 17.688 1.00 87.56 289 GLU A C 1
ATOM 2133 O O . GLU A 1 289 ? -7.066 4.887 16.973 1.00 87.56 289 GLU A O 1
ATOM 2138 N N . ALA A 1 290 ? -6.071 5.646 18.854 1.00 88.00 290 ALA A N 1
ATOM 2139 C CA . ALA A 1 290 ? -5.672 4.336 19.343 1.00 88.00 290 ALA A CA 1
ATOM 2140 C C . ALA A 1 290 ? -6.907 3.458 19.613 1.00 88.00 290 ALA A C 1
ATOM 2142 O O . ALA A 1 290 ? -7.828 3.910 20.302 1.00 88.00 290 ALA A O 1
ATOM 2143 N N . PRO A 1 291 ? -6.926 2.203 19.131 1.00 93.69 291 PRO A N 1
ATOM 2144 C CA . PRO A 1 291 ? -7.989 1.273 19.469 1.00 93.69 291 PRO A CA 1
ATOM 2145 C C . PRO A 1 291 ? -8.056 1.031 20.977 1.00 93.69 291 PRO A C 1
ATOM 2147 O O . PRO A 1 291 ? -7.033 0.846 21.639 1.00 93.69 291 PRO A O 1
ATOM 2150 N N . ASN A 1 292 ? -9.271 1.003 21.514 1.00 94.38 292 ASN A N 1
ATOM 2151 C CA . ASN A 1 292 ? -9.558 0.681 22.915 1.00 94.38 292 ASN A CA 1
ATOM 2152 C C . ASN A 1 292 ? -10.332 -0.639 23.066 1.00 94.38 292 ASN A C 1
ATOM 2154 O O . ASN A 1 292 ? -10.524 -1.120 24.179 1.00 94.38 292 ASN A O 1
ATOM 2158 N N . THR A 1 293 ? -10.741 -1.234 21.945 1.00 97.81 293 THR A N 1
ATOM 2159 C CA . THR A 1 293 ? -11.375 -2.547 21.851 1.00 97.81 293 THR A CA 1
ATOM 2160 C C . THR A 1 293 ? -10.588 -3.362 20.830 1.00 97.81 293 THR A C 1
ATOM 2162 O O . THR A 1 293 ? -10.338 -2.895 19.724 1.00 97.81 293 THR A O 1
ATOM 2165 N N . ILE A 1 294 ? -10.142 -4.560 21.203 1.00 98.31 294 ILE A N 1
ATOM 2166 C CA . ILE A 1 294 ? -9.259 -5.377 20.362 1.00 98.31 294 ILE A CA 1
ATOM 2167 C C . ILE A 1 294 ? -9.901 -6.742 20.156 1.00 98.31 294 ILE A C 1
ATOM 2169 O O . ILE A 1 294 ? -10.205 -7.398 21.151 1.00 98.31 294 ILE A O 1
ATOM 2173 N N . ILE A 1 295 ? -10.042 -7.158 18.900 1.00 98.56 295 ILE A N 1
ATOM 2174 C CA . ILE A 1 295 ? -10.506 -8.495 18.515 1.00 98.56 295 ILE A CA 1
ATOM 2175 C C . ILE A 1 295 ? -9.298 -9.423 18.402 1.00 98.56 295 ILE A C 1
ATOM 2177 O O . ILE A 1 295 ? -8.297 -9.051 17.789 1.00 98.56 295 ILE A O 1
ATOM 2181 N N . ARG A 1 296 ? -9.360 -10.608 19.015 1.00 98.12 296 ARG A N 1
ATOM 2182 C CA . ARG A 1 296 ? -8.200 -11.515 19.147 1.00 98.12 296 ARG A CA 1
ATOM 2183 C C . ARG A 1 296 ? -8.355 -12.839 18.435 1.00 98.12 296 ARG A C 1
ATOM 2185 O O . ARG A 1 296 ? -7.360 -13.500 18.156 1.00 98.12 296 ARG A O 1
ATOM 2192 N N . SER A 1 297 ? -9.583 -13.271 18.183 1.00 97.38 297 SER A N 1
ATOM 2193 C CA . SER A 1 297 ? -9.815 -14.629 17.695 1.00 97.38 297 SER A CA 1
ATOM 2194 C C . SER A 1 297 ? -10.955 -14.713 16.694 1.00 97.38 297 SER A C 1
ATOM 2196 O O . SER A 1 297 ? -11.946 -13.993 16.786 1.00 97.38 297 SER A O 1
ATOM 2198 N N . THR A 1 298 ? -10.811 -15.621 15.729 1.00 98.38 298 THR A N 1
ATOM 2199 C CA . THR A 1 298 ? -11.898 -16.004 14.825 1.00 98.38 298 THR A CA 1
ATOM 2200 C C . THR A 1 298 ? -13.054 -16.603 15.625 1.00 98.38 298 THR A C 1
ATOM 2202 O O . THR A 1 298 ? -12.843 -17.436 16.506 1.00 98.38 298 THR A O 1
ATOM 2205 N N . GLY A 1 299 ? -14.276 -16.175 15.316 1.00 96.62 299 GLY A N 1
ATOM 2206 C CA . GLY A 1 299 ? -15.495 -16.533 16.039 1.00 96.62 299 GLY A CA 1
ATOM 2207 C C . GLY A 1 299 ? -15.805 -15.631 17.236 1.00 96.62 299 GLY A C 1
ATOM 2208 O O . GLY A 1 299 ? -16.858 -15.798 17.845 1.00 96.62 299 GLY A O 1
ATOM 2209 N N . GLU A 1 300 ? -14.935 -14.671 17.576 1.00 98.12 300 GLU A N 1
ATOM 2210 C CA . GLU A 1 300 ? -15.258 -13.642 18.565 1.00 98.12 300 GLU A CA 1
ATOM 2211 C C . GLU A 1 300 ? -16.471 -12.830 18.094 1.00 98.12 300 GLU A C 1
ATOM 2213 O O . GLU A 1 300 ? -16.603 -12.505 16.911 1.00 98.12 300 GLU A O 1
ATOM 2218 N N . GLU A 1 301 ? -17.372 -12.513 19.022 1.00 98.06 301 GLU A N 1
ATOM 2219 C CA . GLU A 1 301 ? -18.587 -11.762 18.727 1.00 98.06 301 GLU A CA 1
ATOM 2220 C C . GLU A 1 301 ? -18.651 -10.480 19.545 1.00 98.06 301 GLU A C 1
ATOM 2222 O O . GLU A 1 301 ? -18.332 -10.463 20.735 1.00 98.06 301 GLU A O 1
ATOM 2227 N N . LEU A 1 302 ? -19.142 -9.412 18.921 1.00 98.12 302 LEU A N 1
ATOM 2228 C CA . LEU A 1 302 ? -19.415 -8.149 19.596 1.00 98.12 302 LEU A CA 1
ATOM 2229 C C . LEU A 1 302 ? -20.770 -7.620 19.144 1.00 98.12 302 LEU A C 1
ATOM 2231 O O . LEU A 1 302 ? -21.073 -7.610 17.955 1.00 98.12 302 LEU A O 1
ATOM 2235 N N . THR A 1 303 ? -21.592 -7.171 20.090 1.00 98.44 303 THR A N 1
ATOM 2236 C CA . THR A 1 303 ? -22.826 -6.447 19.769 1.00 98.44 303 THR A CA 1
ATOM 2237 C C . THR A 1 303 ? -22.630 -4.971 20.067 1.00 98.44 303 THR A C 1
ATOM 2239 O O . THR A 1 303 ? -22.303 -4.607 21.195 1.00 98.44 303 THR A O 1
ATOM 2242 N N . ILE A 1 304 ? -22.830 -4.129 19.059 1.00 98.12 304 ILE A N 1
ATOM 2243 C CA . ILE A 1 304 ? -22.656 -2.681 19.137 1.00 98.12 304 ILE A CA 1
ATOM 2244 C C . ILE A 1 304 ? -23.961 -2.054 18.679 1.00 98.12 304 ILE A C 1
ATOM 2246 O O . ILE A 1 304 ? -24.382 -2.287 17.550 1.00 98.12 304 ILE A O 1
ATOM 2250 N N . ASP A 1 305 ? -24.606 -1.283 19.553 1.00 97.81 305 ASP A N 1
ATOM 2251 C CA . ASP A 1 305 ? -25.836 -0.551 19.220 1.00 97.81 305 ASP A CA 1
ATOM 2252 C C . ASP A 1 305 ? -26.902 -1.433 18.525 1.00 97.81 305 ASP A C 1
ATOM 2254 O O . ASP A 1 305 ? -27.469 -1.065 17.501 1.00 97.81 305 ASP A O 1
ATOM 2258 N N . GLY A 1 306 ? -27.108 -2.652 19.045 1.00 97.88 306 GLY A N 1
ATOM 2259 C CA . GLY A 1 306 ? -28.060 -3.648 18.521 1.00 97.88 306 GLY A CA 1
ATOM 2260 C C . GLY A 1 306 ? -27.567 -4.493 17.334 1.00 97.88 306 GLY A C 1
ATOM 2261 O O . GLY A 1 306 ? -28.187 -5.502 16.992 1.00 97.88 306 GLY A O 1
ATOM 2262 N N . VAL A 1 307 ? -26.425 -4.152 16.731 1.00 98.50 307 VAL A N 1
ATOM 2263 C CA . VAL A 1 307 ? -25.839 -4.877 15.593 1.00 98.50 307 VAL A CA 1
ATOM 2264 C C . VAL A 1 307 ? -24.837 -5.915 16.090 1.00 98.50 307 VAL A C 1
ATOM 2266 O O . VAL A 1 307 ? -23.911 -5.578 16.824 1.00 98.50 307 VAL A O 1
ATOM 2269 N N . ARG A 1 308 ? -24.997 -7.181 15.683 1.00 98.38 308 ARG A N 1
ATOM 2270 C CA . ARG A 1 308 ? -24.100 -8.284 16.071 1.00 98.38 308 ARG A CA 1
ATOM 2271 C C . ARG A 1 308 ? -23.051 -8.494 14.986 1.00 98.38 308 ARG A C 1
ATOM 2273 O O . ARG A 1 308 ? -23.396 -8.688 13.824 1.00 98.38 308 ARG A O 1
ATOM 2280 N N . PHE A 1 309 ? -21.794 -8.513 15.399 1.00 98.62 309 PHE A N 1
ATOM 2281 C CA . PHE A 1 309 ? -20.629 -8.809 14.578 1.00 98.62 309 PHE A CA 1
ATOM 2282 C C . PHE A 1 309 ? -20.088 -10.182 14.961 1.00 98.62 309 PHE A C 1
ATOM 2284 O O . PHE A 1 309 ? -20.010 -10.496 16.148 1.00 98.62 309 PHE A O 1
ATOM 2291 N N . VAL A 1 310 ? -19.703 -10.973 13.962 1.00 98.50 310 VAL A N 1
ATOM 2292 C CA . VAL A 1 310 ? -18.937 -12.215 14.128 1.00 98.50 310 VAL A CA 1
ATOM 2293 C C . VAL A 1 310 ? -17.636 -12.048 13.360 1.00 98.50 310 VAL A C 1
ATOM 2295 O O . VAL A 1 310 ? -17.672 -11.871 12.143 1.00 98.50 310 VAL A O 1
ATOM 2298 N N . PHE A 1 311 ? -16.505 -12.059 14.055 1.00 98.69 311 PHE A N 1
ATOM 2299 C CA . PHE A 1 311 ? -15.210 -11.734 13.465 1.00 98.69 311 PHE A CA 1
ATOM 2300 C C . PHE A 1 311 ? -14.461 -12.969 12.965 1.00 98.69 311 PHE A C 1
ATOM 2302 O O . PHE A 1 311 ? -14.589 -14.064 13.509 1.00 98.69 311 PHE A O 1
ATOM 2309 N N . GLN A 1 312 ? -13.620 -12.768 11.957 1.00 98.69 312 GLN A N 1
ATOM 2310 C CA . GLN A 1 312 ? -12.600 -13.718 11.526 1.00 98.69 312 GLN A CA 1
ATOM 2311 C C . GLN A 1 312 ? -11.261 -12.986 11.489 1.00 98.69 312 GLN A C 1
ATOM 2313 O O . GLN A 1 312 ? -11.134 -11.967 10.816 1.00 98.69 312 GLN A O 1
ATOM 2318 N N . MET A 1 313 ? -10.264 -13.500 12.204 1.00 98.62 313 MET A N 1
ATOM 2319 C CA . MET A 1 313 ? -8.906 -12.962 12.163 1.00 98.62 313 MET A CA 1
ATOM 2320 C C . MET A 1 313 ? -8.194 -13.489 10.920 1.00 98.62 313 MET A C 1
ATOM 2322 O O . MET A 1 313 ? -8.127 -14.701 10.728 1.00 98.62 313 MET A O 1
ATOM 2326 N N . VAL A 1 314 ? -7.639 -12.591 10.103 1.00 98.38 314 VAL A N 1
ATOM 2327 C CA . VAL A 1 314 ? -6.945 -12.941 8.850 1.00 98.38 314 VAL A CA 1
ATOM 2328 C C . VAL A 1 314 ? -5.563 -12.265 8.750 1.00 98.38 314 VAL A C 1
ATOM 2330 O O . VAL A 1 314 ? -5.261 -11.595 7.765 1.00 98.38 314 VAL A O 1
ATOM 2333 N N . PRO A 1 315 ? -4.688 -12.405 9.765 1.00 97.31 315 PRO A N 1
ATOM 2334 C CA . PRO A 1 315 ? -3.382 -11.746 9.777 1.00 97.31 315 PRO A CA 1
ATOM 2335 C C . PRO A 1 315 ? -2.455 -12.243 8.658 1.00 97.31 315 PRO A C 1
ATOM 2337 O O . PRO A 1 315 ? -2.565 -13.382 8.194 1.00 97.31 315 PRO A O 1
ATOM 2340 N N . ASP A 1 316 ? -1.497 -11.396 8.281 1.00 94.88 316 ASP A N 1
ATOM 2341 C CA . ASP A 1 316 ? -0.485 -11.625 7.236 1.00 94.88 316 ASP A CA 1
ATOM 2342 C C . ASP A 1 316 ? -1.049 -11.869 5.820 1.00 94.88 316 ASP A C 1
ATOM 2344 O O . ASP A 1 316 ? -0.329 -12.358 4.936 1.00 94.88 316 ASP A O 1
ATOM 2348 N N . THR A 1 317 ? -2.320 -11.517 5.595 1.00 96.94 317 THR A N 1
ATOM 2349 C CA . THR A 1 317 ? -2.977 -11.565 4.284 1.00 96.94 317 THR A CA 1
ATOM 2350 C C . THR A 1 317 ? -2.739 -10.276 3.512 1.00 96.94 317 THR A C 1
ATOM 2352 O O . THR A 1 317 ? -1.639 -10.094 2.993 1.00 96.94 317 THR A O 1
ATOM 2355 N N . GLU A 1 318 ? -3.709 -9.368 3.432 1.00 97.62 318 GLU A N 1
ATOM 2356 C CA . GLU A 1 318 ? -3.483 -8.046 2.868 1.00 97.62 318 GLU A CA 1
ATOM 2357 C C . GLU A 1 318 ? -2.639 -7.218 3.847 1.00 97.62 318 GLU A C 1
ATOM 2359 O O . GLU A 1 318 ? -1.613 -6.659 3.456 1.00 97.62 318 GLU A O 1
ATOM 2364 N N . ALA A 1 319 ? -2.941 -7.260 5.141 1.00 95.50 319 ALA A N 1
ATOM 2365 C CA . ALA A 1 319 ? -2.137 -6.604 6.164 1.00 95.50 319 ALA A CA 1
ATOM 2366 C C . ALA A 1 319 ? -1.641 -7.573 7.252 1.00 95.50 319 ALA A C 1
ATOM 2368 O O . ALA A 1 319 ? -2.248 -8.619 7.497 1.00 95.50 319 ALA A O 1
ATOM 2369 N N . PRO A 1 320 ? -0.555 -7.226 7.971 1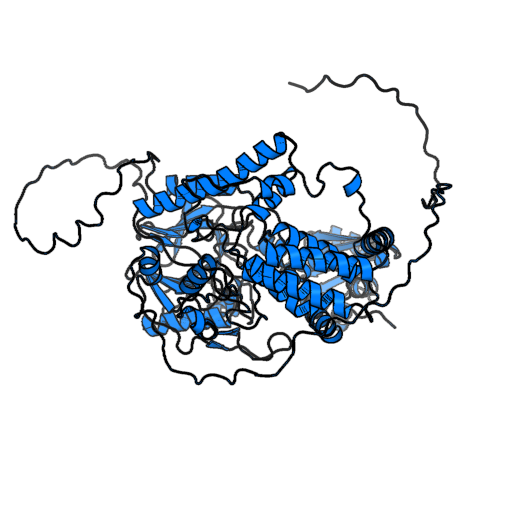.00 93.62 320 PRO A N 1
ATOM 2370 C CA . PRO A 1 320 ? -0.089 -8.023 9.108 1.00 93.62 320 PRO A CA 1
ATOM 2371 C C . PRO A 1 320 ? -1.142 -8.160 10.223 1.00 93.62 320 PRO A C 1
ATOM 2373 O O . PRO A 1 320 ? -1.254 -9.216 10.840 1.00 93.62 320 PRO A O 1
ATOM 2376 N N . ALA A 1 321 ? -1.950 -7.120 10.451 1.00 96.75 321 ALA A N 1
ATOM 2377 C CA . ALA A 1 321 ? -3.091 -7.144 11.362 1.00 96.75 321 ALA A CA 1
ATOM 2378 C C . ALA A 1 321 ? -4.372 -6.801 10.592 1.00 96.75 321 ALA A C 1
ATOM 2380 O O . ALA A 1 321 ? -4.567 -5.641 10.232 1.00 96.75 321 ALA A O 1
ATOM 2381 N N . GLU A 1 322 ? -5.230 -7.797 10.364 1.00 98.44 322 GLU A N 1
ATOM 2382 C CA . GLU A 1 322 ? -6.462 -7.686 9.572 1.00 98.44 322 GLU A CA 1
ATOM 2383 C C . GLU A 1 322 ? -7.559 -8.608 10.118 1.00 98.44 322 GLU A C 1
ATOM 2385 O O . GLU A 1 322 ? -7.283 -9.691 10.652 1.00 98.44 322 GLU A O 1
ATOM 2390 N N . LEU A 1 323 ? -8.811 -8.166 9.995 1.00 98.50 323 LEU A N 1
ATOM 2391 C CA . LEU A 1 323 ? -9.996 -8.952 10.315 1.00 98.50 323 LEU A CA 1
ATOM 2392 C C . LEU A 1 323 ? -11.089 -8.794 9.256 1.00 98.50 323 LEU A C 1
ATOM 2394 O O . LEU A 1 323 ? -11.268 -7.726 8.680 1.00 98.50 323 LEU A O 1
ATOM 2398 N N . ASN A 1 324 ? -11.874 -9.851 9.077 1.00 98.69 324 ASN A N 1
ATOM 2399 C CA . ASN A 1 324 ? -13.177 -9.816 8.422 1.00 98.69 324 ASN A CA 1
ATOM 2400 C C . ASN A 1 324 ? -14.278 -9.801 9.488 1.00 98.69 324 ASN A C 1
ATOM 2402 O O . ASN A 1 324 ? -14.056 -10.195 10.640 1.00 98.69 324 ASN A O 1
ATOM 2406 N N . PHE A 1 325 ? -15.495 -9.417 9.105 1.00 98.62 325 PHE A N 1
ATOM 2407 C CA . PHE A 1 325 ? -16.662 -9.626 9.959 1.00 98.62 325 PHE A CA 1
ATOM 2408 C C . PHE A 1 325 ? -17.911 -9.980 9.161 1.00 98.62 325 PHE A C 1
ATOM 2410 O O . PHE A 1 325 ? -18.139 -9.493 8.057 1.00 98.62 325 PHE A O 1
ATOM 2417 N N . HIS A 1 326 ? -18.766 -10.792 9.766 1.00 98.62 326 HIS A N 1
ATOM 2418 C CA . HIS A 1 326 ? -20.100 -11.090 9.272 1.00 98.62 326 HIS A CA 1
ATOM 2419 C C . HIS A 1 326 ? -21.154 -10.415 10.156 1.00 98.62 326 HIS A C 1
ATOM 2421 O O . HIS A 1 326 ? -20.997 -10.334 11.377 1.00 98.62 326 HIS A O 1
ATOM 2427 N N . LEU A 1 327 ? -22.241 -9.954 9.534 1.00 98.38 327 LEU A N 1
ATOM 2428 C CA . LEU A 1 327 ? -23.426 -9.389 10.179 1.00 98.38 327 LEU A CA 1
ATOM 2429 C C . LEU A 1 327 ? -24.587 -10.391 10.056 1.00 98.38 327 LEU A C 1
ATOM 2431 O O . LEU A 1 327 ? -25.302 -10.372 9.048 1.00 98.38 327 LEU A O 1
ATOM 2435 N N . PRO A 1 328 ? -24.819 -11.281 11.043 1.00 96.44 328 PRO A N 1
ATOM 2436 C CA . PRO A 1 328 ? -25.791 -12.365 10.907 1.00 96.44 328 PRO A CA 1
ATOM 2437 C C . PRO A 1 328 ? -27.224 -11.903 10.653 1.00 96.44 328 PRO A C 1
ATOM 2439 O O . PRO A 1 328 ? -27.931 -12.535 9.871 1.00 96.44 328 PRO A O 1
ATOM 2442 N N . GLN A 1 329 ? -27.648 -10.790 11.262 1.00 94.81 329 GLN A N 1
ATOM 2443 C CA . GLN A 1 329 ? -28.981 -10.215 11.043 1.00 94.81 329 GLN A CA 1
ATOM 2444 C C . GLN A 1 329 ? -29.200 -9.768 9.593 1.00 94.81 329 GLN A C 1
ATOM 2446 O O . GLN A 1 329 ? -30.337 -9.697 9.134 1.00 94.81 329 GLN A O 1
ATOM 2451 N N . HIS A 1 330 ? -28.112 -9.461 8.887 1.00 96.38 330 HIS A N 1
ATOM 2452 C CA . HIS A 1 330 ? -28.125 -8.870 7.554 1.00 96.38 330 HIS A CA 1
ATOM 2453 C C . HIS A 1 330 ? -27.592 -9.806 6.473 1.00 96.38 330 HIS A C 1
ATOM 2455 O O . HIS A 1 330 ? -27.663 -9.448 5.301 1.00 96.38 330 HIS A O 1
ATOM 2461 N N . ARG A 1 331 ? -27.077 -10.987 6.852 1.00 96.88 331 ARG A N 1
ATOM 2462 C CA . ARG A 1 331 ? -26.490 -11.968 5.925 1.00 96.88 331 ARG A CA 1
ATOM 2463 C C . ARG A 1 331 ? -25.420 -11.313 5.048 1.00 96.88 331 ARG A C 1
ATOM 2465 O O . ARG A 1 331 ? -25.382 -11.503 3.834 1.00 96.88 331 ARG A O 1
ATOM 2472 N N . ALA A 1 332 ? -24.602 -10.470 5.670 1.00 98.31 332 ALA A N 1
ATOM 2473 C CA . ALA A 1 332 ? -23.668 -9.590 4.989 1.00 98.31 332 ALA A CA 1
ATOM 2474 C C . ALA A 1 332 ? -22.249 -9.842 5.502 1.00 98.31 332 ALA A C 1
ATOM 2476 O O . ALA A 1 332 ? -22.018 -9.816 6.712 1.00 98.31 332 ALA A O 1
ATOM 2477 N N . LEU A 1 333 ? -21.312 -10.078 4.585 1.00 98.69 333 LEU A N 1
ATOM 2478 C CA . LEU A 1 333 ? -19.907 -10.348 4.881 1.00 98.69 333 LEU A CA 1
ATOM 2479 C C . LEU A 1 333 ? -19.048 -9.161 4.447 1.00 98.69 333 LEU A C 1
ATOM 2481 O O . LEU A 1 333 ? -19.012 -8.817 3.265 1.00 98.69 333 LEU A O 1
ATOM 2485 N N . TYR A 1 334 ? -18.336 -8.569 5.398 1.00 98.75 334 TYR A N 1
ATOM 2486 C CA . TYR A 1 334 ? -17.260 -7.631 5.122 1.00 98.75 334 TYR A CA 1
ATOM 2487 C C . TYR A 1 334 ? -15.931 -8.382 5.047 1.00 98.75 334 TYR A C 1
ATOM 2489 O O . TYR A 1 334 ? -15.485 -8.939 6.052 1.00 98.75 334 TYR A O 1
ATOM 2497 N N . ILE A 1 335 ? -15.310 -8.394 3.867 1.00 98.19 335 ILE A N 1
ATOM 2498 C CA . ILE A 1 335 ? -14.073 -9.142 3.582 1.00 98.19 335 ILE A CA 1
ATOM 2499 C C . ILE A 1 335 ? -12.816 -8.252 3.592 1.00 98.19 335 ILE A C 1
ATOM 2501 O O . ILE A 1 335 ? -11.862 -8.527 2.864 1.00 98.19 335 ILE A O 1
ATOM 2505 N N . ALA A 1 336 ? -12.852 -7.155 4.361 1.00 97.25 336 ALA A N 1
ATOM 2506 C CA . ALA A 1 336 ? -11.775 -6.169 4.480 1.00 97.25 336 ALA A CA 1
ATOM 2507 C C . ALA A 1 336 ? -11.140 -5.846 3.125 1.00 97.25 336 ALA A C 1
ATOM 2509 O O . ALA A 1 336 ? -11.783 -5.190 2.301 1.00 97.25 336 ALA A O 1
ATOM 2510 N N . GLU A 1 337 ? -9.931 -6.342 2.869 1.00 97.81 337 GLU A N 1
ATOM 2511 C CA . GLU A 1 337 ? -9.260 -6.203 1.581 1.00 97.81 337 GLU A CA 1
ATOM 2512 C C . GLU A 1 337 ? -8.747 -7.549 1.020 1.00 97.81 337 GLU A C 1
ATOM 2514 O O . GLU A 1 337 ? -8.060 -7.615 -0.004 1.00 97.81 337 GLU A O 1
ATOM 2519 N N . CYS A 1 338 ? -9.184 -8.656 1.627 1.00 97.56 338 CYS A N 1
ATOM 2520 C CA . CYS A 1 338 ? -8.796 -10.018 1.272 1.00 97.56 338 CYS A CA 1
ATOM 2521 C C . CYS A 1 338 ? -9.351 -10.500 -0.081 1.00 97.56 338 CYS A C 1
ATOM 2523 O O . CYS A 1 338 ? -8.729 -11.346 -0.726 1.00 97.56 338 CYS A O 1
ATOM 2525 N N . ALA A 1 339 ? -10.511 -9.997 -0.518 1.00 97.12 339 ALA A N 1
ATOM 2526 C CA . ALA A 1 339 ? -11.102 -10.314 -1.821 1.00 97.12 339 ALA A CA 1
ATOM 2527 C C . ALA A 1 339 ? -11.727 -9.062 -2.448 1.00 97.12 339 ALA A C 1
ATOM 2529 O O . ALA A 1 339 ? -12.751 -8.557 -1.991 1.00 97.12 339 ALA A O 1
ATOM 2530 N N . THR A 1 340 ? -11.094 -8.555 -3.505 1.00 95.62 340 THR A N 1
ATOM 2531 C CA . THR A 1 340 ? -11.528 -7.354 -4.232 1.00 95.62 340 THR A CA 1
ATOM 2532 C C . THR A 1 340 ? -11.613 -7.633 -5.738 1.00 95.62 340 THR A C 1
ATOM 2534 O O . THR A 1 340 ? -11.260 -8.714 -6.218 1.00 95.62 340 THR A O 1
ATOM 2537 N N . TYR A 1 341 ? -12.099 -6.666 -6.521 1.00 95.12 341 TYR A N 1
ATOM 2538 C CA . TYR A 1 341 ? -12.195 -6.757 -7.985 1.00 95.12 341 TYR A CA 1
ATOM 2539 C C . TYR A 1 341 ? -10.855 -6.445 -8.685 1.00 95.12 341 TYR A C 1
ATOM 2541 O O . TYR A 1 341 ? -10.766 -5.557 -9.533 1.00 95.12 341 TYR A O 1
ATOM 2549 N N . GLY A 1 342 ? -9.813 -7.194 -8.316 1.00 93.69 342 GLY A N 1
ATOM 2550 C CA . GLY A 1 342 ? -8.496 -7.235 -8.951 1.00 93.69 342 GLY A CA 1
ATOM 2551 C C . GLY A 1 342 ? -7.518 -8.096 -8.143 1.00 93.69 342 GLY A C 1
ATOM 2552 O O . GLY A 1 342 ? -7.711 -8.300 -6.945 1.00 93.69 342 GLY A O 1
ATOM 2553 N N . LEU A 1 343 ? -6.450 -8.584 -8.780 1.00 97.06 343 LEU A N 1
ATOM 2554 C CA . LEU A 1 343 ? -5.360 -9.257 -8.072 1.00 97.06 343 LEU A CA 1
ATOM 2555 C C . LEU A 1 343 ? -4.682 -8.250 -7.135 1.00 97.06 343 LEU A C 1
ATOM 2557 O O . LEU A 1 343 ? -4.217 -7.198 -7.585 1.00 97.06 343 LEU A O 1
ATOM 2561 N N . HIS A 1 344 ? -4.598 -8.579 -5.846 1.00 98.31 344 HIS A N 1
ATOM 2562 C CA . HIS A 1 344 ? -3.938 -7.736 -4.850 1.00 98.31 344 HIS A CA 1
ATOM 2563 C C . HIS A 1 344 ? -2.419 -7.950 -4.831 1.00 98.31 344 HIS A C 1
ATOM 2565 O O . HIS A 1 344 ? -1.885 -8.892 -5.419 1.00 98.31 344 HIS A O 1
ATOM 2571 N N . ASN A 1 345 ? -1.696 -7.052 -4.173 1.00 98.31 345 ASN A N 1
ATOM 2572 C CA . ASN A 1 345 ? -0.270 -7.182 -3.923 1.00 98.31 345 ASN A CA 1
ATOM 2573 C C . ASN A 1 345 ? -0.015 -8.267 -2.866 1.00 98.31 345 ASN A C 1
ATOM 2575 O O . ASN A 1 345 ? -0.442 -8.134 -1.727 1.00 98.31 345 ASN A O 1
ATOM 2579 N N . ILE A 1 346 ? 0.781 -9.280 -3.199 1.00 98.12 346 ILE A N 1
ATOM 2580 C CA . ILE A 1 346 ? 1.501 -10.106 -2.212 1.00 98.12 346 ILE A CA 1
ATOM 2581 C C . ILE A 1 346 ? 2.769 -9.362 -1.762 1.00 98.12 346 ILE A C 1
ATOM 2583 O O . ILE A 1 346 ? 3.218 -9.469 -0.622 1.00 98.12 346 ILE A O 1
ATOM 2587 N N . VAL A 1 347 ? 3.344 -8.557 -2.658 1.00 96.38 347 VAL A N 1
ATOM 2588 C CA . VAL A 1 347 ? 4.406 -7.605 -2.338 1.00 96.38 347 VAL A CA 1
ATOM 2589 C C . VAL A 1 347 ? 4.080 -6.264 -2.975 1.00 96.38 347 VAL A C 1
ATOM 2591 O O . VAL A 1 347 ? 3.959 -6.143 -4.189 1.00 96.38 347 VAL A O 1
ATOM 2594 N N . THR A 1 348 ? 3.927 -5.230 -2.155 1.00 95.62 348 THR A N 1
ATOM 2595 C CA . THR A 1 348 ? 3.604 -3.896 -2.662 1.00 95.62 348 THR A CA 1
ATOM 2596 C C . THR A 1 348 ? 4.850 -3.149 -3.138 1.00 95.62 348 THR A C 1
ATOM 2598 O O . THR A 1 348 ? 5.901 -3.142 -2.488 1.00 95.62 348 THR A O 1
ATOM 2601 N N . LEU A 1 349 ? 4.736 -2.441 -4.264 1.00 95.56 349 LEU A N 1
ATOM 2602 C CA . LEU A 1 349 ? 5.843 -1.673 -4.835 1.00 95.56 349 LEU A CA 1
ATOM 2603 C C . LEU A 1 349 ? 6.225 -0.434 -4.003 1.00 95.56 349 LEU A C 1
ATOM 2605 O O . LEU A 1 349 ? 7.365 0.039 -4.119 1.00 95.56 349 LEU A O 1
ATOM 2609 N N . ARG A 1 350 ? 5.347 0.068 -3.112 1.00 93.19 350 ARG A N 1
ATOM 2610 C CA . ARG A 1 350 ? 5.732 1.096 -2.115 1.00 93.19 350 ARG A CA 1
ATOM 2611 C C . ARG A 1 350 ? 6.794 0.583 -1.132 1.00 93.19 350 ARG A C 1
ATOM 2613 O O . ARG A 1 350 ? 7.54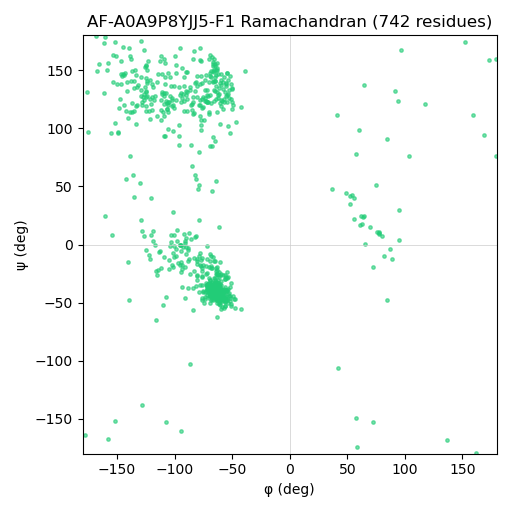9 1.390 -0.601 1.00 93.19 350 ARG A O 1
ATOM 2620 N N . GLY A 1 351 ? 6.934 -0.738 -1.010 1.00 89.25 351 GLY A N 1
ATOM 2621 C CA . GLY A 1 351 ? 7.811 -1.423 -0.067 1.00 89.25 351 GLY A CA 1
ATOM 2622 C C . GLY A 1 351 ? 7.048 -1.781 1.203 1.00 89.25 351 GLY A C 1
ATOM 2623 O O . GLY A 1 351 ? 6.476 -0.901 1.826 1.00 89.25 351 GLY A O 1
ATOM 2624 N N . ALA A 1 352 ? 7.035 -3.062 1.547 1.00 89.00 352 ALA A N 1
ATOM 2625 C CA . ALA A 1 352 ? 6.540 -3.625 2.801 1.00 89.00 352 ALA A CA 1
ATOM 2626 C C . ALA A 1 352 ? 7.154 -5.027 2.958 1.00 89.00 352 ALA A C 1
ATOM 2628 O O . ALA A 1 352 ? 7.887 -5.488 2.071 1.00 89.00 352 ALA A O 1
ATOM 2629 N N . LEU A 1 353 ? 6.852 -5.711 4.060 1.00 90.25 353 LEU A N 1
ATOM 2630 C CA . LEU A 1 353 ? 7.120 -7.144 4.160 1.00 90.25 353 LEU A CA 1
ATOM 2631 C C . LEU A 1 353 ? 6.299 -7.912 3.112 1.00 90.25 353 LEU A C 1
ATOM 2633 O O . LEU A 1 353 ? 5.239 -7.464 2.678 1.00 90.25 353 LEU A O 1
ATOM 2637 N N . VAL A 1 354 ? 6.815 -9.064 2.676 1.00 95.81 354 VAL A N 1
ATOM 2638 C CA . VAL A 1 354 ? 6.082 -9.929 1.745 1.00 95.81 354 VAL A CA 1
ATOM 2639 C C . VAL A 1 354 ? 4.988 -10.674 2.505 1.00 95.81 354 VAL A C 1
ATOM 2641 O O . VAL A 1 354 ? 5.284 -11.398 3.461 1.00 95.81 354 VAL A O 1
ATOM 2644 N N . ARG A 1 355 ? 3.754 -10.541 2.023 1.00 97.56 355 ARG A N 1
ATOM 2645 C CA . ARG A 1 355 ? 2.547 -11.176 2.561 1.00 97.56 355 ARG A CA 1
ATOM 2646 C C . ARG A 1 355 ? 2.538 -12.685 2.324 1.00 97.56 355 ARG A C 1
ATOM 2648 O O . ARG A 1 355 ? 3.247 -13.200 1.453 1.00 97.56 355 ARG A O 1
ATOM 2655 N N . ASP A 1 356 ? 1.741 -13.413 3.096 1.00 97.94 356 ASP A N 1
ATOM 2656 C CA . ASP A 1 356 ? 1.650 -14.867 2.984 1.00 97.94 356 ASP A CA 1
ATOM 2657 C C . ASP A 1 356 ? 0.464 -15.291 2.114 1.00 97.94 356 ASP A C 1
ATOM 2659 O O . ASP A 1 356 ? -0.649 -15.494 2.592 1.00 97.94 356 ASP A O 1
ATOM 2663 N N . ALA A 1 357 ? 0.706 -15.492 0.818 1.00 98.12 357 ALA A N 1
ATOM 2664 C CA . ALA A 1 357 ? -0.345 -15.936 -0.097 1.00 98.12 357 ALA A CA 1
ATOM 2665 C C . ALA A 1 357 ? -0.931 -17.318 0.228 1.00 98.12 357 ALA A C 1
ATOM 2667 O O . ALA A 1 357 ? -2.082 -17.581 -0.122 1.00 98.12 357 ALA A O 1
ATOM 2668 N N . LYS A 1 358 ? -0.186 -18.202 0.910 1.00 98.00 358 LYS A N 1
ATOM 2669 C CA . LYS A 1 358 ? -0.737 -19.500 1.318 1.00 98.00 358 LYS A CA 1
ATOM 2670 C C . LYS A 1 358 ? -1.683 -19.335 2.498 1.00 98.00 358 LYS A C 1
ATOM 2672 O O . LYS A 1 358 ? -2.734 -19.971 2.517 1.00 98.00 358 LYS A O 1
ATOM 2677 N N . ALA A 1 359 ? -1.326 -18.489 3.465 1.00 97.94 359 ALA A N 1
ATOM 2678 C CA . ALA A 1 359 ? -2.227 -18.127 4.553 1.00 97.94 359 ALA A CA 1
ATOM 2679 C C . ALA A 1 359 ? -3.469 -17.407 4.015 1.00 97.94 359 ALA A C 1
ATOM 2681 O O . ALA A 1 359 ? -4.577 -17.807 4.353 1.00 97.94 359 ALA A O 1
ATOM 2682 N N . TRP A 1 360 ? -3.290 -16.449 3.102 1.00 98.62 360 TRP A N 1
ATOM 2683 C CA . TRP A 1 360 ? -4.375 -15.714 2.449 1.00 98.62 360 TRP A CA 1
ATOM 2684 C C . TRP A 1 360 ? -5.404 -16.639 1.807 1.00 98.62 360 TRP A C 1
ATOM 2686 O O . TRP A 1 360 ? -6.590 -16.554 2.118 1.00 98.62 360 TRP A O 1
ATOM 2696 N N . ALA A 1 361 ? -4.956 -17.599 0.997 1.00 98.56 361 ALA A N 1
ATOM 2697 C CA . ALA A 1 361 ? -5.859 -18.584 0.421 1.00 98.56 361 ALA A CA 1
ATOM 2698 C C . ALA A 1 361 ? -6.611 -19.399 1.488 1.00 98.56 361 ALA A C 1
ATOM 2700 O O . ALA A 1 361 ? -7.819 -19.587 1.372 1.00 98.56 361 ALA A O 1
ATOM 2701 N N . ARG A 1 362 ? -5.935 -19.855 2.553 1.00 98.50 362 ARG A N 1
ATOM 2702 C CA . ARG A 1 362 ? -6.608 -20.590 3.641 1.00 98.50 362 ARG A CA 1
ATOM 2703 C C . ARG A 1 362 ? -7.684 -19.757 4.329 1.00 98.50 362 ARG A C 1
ATOM 2705 O O . ARG A 1 362 ? -8.732 -20.303 4.641 1.00 98.50 362 ARG A O 1
ATOM 2712 N N . TYR A 1 363 ? -7.445 -18.468 4.559 1.00 98.56 363 TYR A N 1
ATOM 2713 C CA . TYR A 1 363 ? -8.436 -17.608 5.202 1.00 98.56 363 TYR A CA 1
ATOM 2714 C C . TYR A 1 363 ? -9.651 -17.347 4.310 1.00 98.56 363 TYR A C 1
ATOM 2716 O O . TYR A 1 363 ? -10.762 -17.311 4.826 1.00 98.56 363 TYR A O 1
ATOM 2724 N N . LEU A 1 364 ? -9.473 -17.243 2.988 1.00 98.44 364 LEU A N 1
ATOM 2725 C CA . LEU A 1 364 ? -10.595 -17.166 2.042 1.00 98.44 364 LEU A CA 1
ATOM 2726 C C . LEU A 1 364 ? -11.439 -18.449 2.052 1.00 98.44 364 LEU A C 1
ATOM 2728 O O . LEU A 1 364 ? -12.667 -18.384 2.016 1.00 98.44 364 LEU A O 1
ATOM 2732 N N . ASP A 1 365 ? -10.786 -19.610 2.142 1.00 97.88 365 ASP A N 1
ATOM 2733 C CA . ASP A 1 365 ? -11.469 -20.897 2.311 1.00 97.88 365 ASP A CA 1
ATOM 2734 C C . ASP A 1 365 ? -12.233 -20.964 3.641 1.00 97.88 365 ASP A C 1
ATOM 2736 O O . ASP A 1 365 ? -13.417 -21.300 3.670 1.00 97.88 365 ASP A O 1
ATOM 2740 N N . GLU A 1 366 ? -11.595 -20.538 4.734 1.00 97.31 366 GLU A N 1
ATOM 2741 C CA . GLU A 1 366 ? -12.222 -20.436 6.051 1.00 97.31 366 GLU A CA 1
ATOM 2742 C C . GLU A 1 366 ? -13.431 -19.484 6.036 1.00 97.31 366 GLU A C 1
ATOM 2744 O O . GLU A 1 366 ? -14.472 -19.825 6.596 1.00 97.31 366 GLU A O 1
ATOM 2749 N N . SER A 1 367 ? -13.363 -18.342 5.337 1.00 97.38 367 SER A N 1
ATOM 2750 C CA . SER A 1 367 ? -14.503 -17.425 5.189 1.00 97.38 367 SER A CA 1
ATOM 2751 C C . SER A 1 367 ? -15.704 -18.106 4.525 1.00 97.38 367 SER A C 1
ATOM 2753 O O . SER A 1 367 ? -16.844 -17.884 4.937 1.00 97.38 367 SER A O 1
ATOM 2755 N N . MET A 1 368 ? -15.476 -18.952 3.513 1.00 95.44 368 MET A N 1
ATOM 2756 C CA . MET A 1 368 ? -16.555 -19.706 2.867 1.00 95.44 368 MET A CA 1
ATOM 2757 C C . MET A 1 368 ? -17.181 -20.723 3.824 1.00 95.44 368 MET A C 1
ATOM 2759 O O . MET A 1 368 ? -18.406 -20.803 3.913 1.00 95.44 368 MET A O 1
ATOM 2763 N N . VAL A 1 369 ? -16.358 -21.464 4.572 1.00 93.94 369 VAL A N 1
ATOM 2764 C CA . VAL A 1 369 ? -16.839 -22.445 5.558 1.00 93.94 369 VAL A CA 1
ATOM 2765 C C . VAL A 1 369 ? -17.652 -21.762 6.659 1.00 93.94 369 VAL A C 1
ATOM 2767 O O . VAL A 1 369 ? -18.736 -22.230 7.001 1.00 93.94 369 VAL A O 1
ATOM 2770 N N . LEU A 1 370 ? -17.161 -20.638 7.187 1.00 93.44 370 LEU A N 1
ATOM 2771 C CA . LEU A 1 370 ? -17.806 -19.923 8.287 1.00 93.44 370 LEU A CA 1
ATOM 2772 C C . LEU A 1 370 ? -19.095 -19.207 7.867 1.00 93.44 370 LEU A C 1
ATOM 2774 O O . LEU A 1 370 ? -20.041 -19.162 8.653 1.00 93.44 370 LEU A O 1
ATOM 2778 N N . PHE A 1 371 ? -19.133 -18.620 6.665 1.00 95.00 371 PHE A N 1
ATOM 2779 C CA . PHE A 1 371 ? -20.149 -17.617 6.317 1.00 95.00 371 PHE A CA 1
ATOM 2780 C C . PHE A 1 371 ? -20.968 -17.925 5.055 1.00 95.00 371 PHE A C 1
ATOM 2782 O O . PHE A 1 371 ? -21.894 -17.171 4.739 1.00 95.00 371 PHE A O 1
ATOM 2789 N N . CYS A 1 372 ? -20.662 -18.999 4.320 1.00 87.81 372 CYS A N 1
ATOM 2790 C CA . CYS A 1 372 ? -21.359 -19.348 3.073 1.00 87.81 372 CYS A CA 1
ATOM 2791 C C . CYS A 1 372 ? -22.084 -20.713 3.096 1.00 87.81 372 CYS A C 1
ATOM 2793 O O . CYS A 1 372 ? -22.695 -21.061 2.088 1.00 87.81 372 CYS A O 1
ATOM 2795 N N . GLY A 1 373 ? -22.090 -21.446 4.221 1.00 69.88 373 GLY A N 1
ATOM 2796 C CA . GLY A 1 373 ? -22.848 -22.704 4.394 1.00 69.88 373 GLY A CA 1
ATOM 2797 C C . GLY A 1 373 ? -22.242 -23.916 3.670 1.00 69.88 373 GLY A C 1
ATOM 2798 O O . GLY A 1 373 ? -22.919 -24.555 2.875 1.00 69.88 373 GLY A O 1
ATOM 2799 N N . GLY A 1 374 ? -20.947 -24.171 3.881 1.00 53.66 374 GLY A N 1
ATOM 2800 C CA . GLY A 1 374 ? -20.116 -25.032 3.033 1.00 53.66 374 GLY A CA 1
ATOM 2801 C C . GLY A 1 374 ? -20.612 -26.463 2.767 1.00 53.66 374 GLY A C 1
ATOM 2802 O O . GLY A 1 374 ? -20.825 -27.238 3.685 1.00 53.66 374 GLY A O 1
ATOM 2803 N N . ASP A 1 375 ? -20.648 -26.812 1.481 1.00 40.25 375 ASP A N 1
ATOM 2804 C CA . ASP A 1 375 ? -19.828 -27.866 0.877 1.00 40.25 375 ASP A CA 1
ATOM 2805 C C . ASP A 1 375 ? -19.448 -27.341 -0.511 1.00 40.25 375 ASP A C 1
ATOM 2807 O O . ASP A 1 375 ? -20.323 -27.130 -1.348 1.00 40.25 375 ASP A O 1
ATOM 2811 N N . GLY A 1 376 ? -18.161 -27.090 -0.763 1.00 43.25 376 GLY A N 1
ATOM 2812 C CA . GLY A 1 376 ? -17.627 -26.628 -2.052 1.00 43.25 376 GLY A CA 1
ATOM 2813 C C . GLY A 1 376 ? -17.727 -27.673 -3.168 1.00 43.25 376 GLY A C 1
ATOM 2814 O O . GLY A 1 376 ? -16.750 -27.932 -3.862 1.00 43.25 376 GLY A O 1
ATOM 2815 N N . LYS A 1 377 ? -18.884 -28.324 -3.314 1.00 40.28 377 LYS A N 1
ATOM 2816 C CA . LYS A 1 377 ? -19.220 -29.051 -4.526 1.00 40.28 377 LYS A CA 1
ATOM 2817 C C . LYS A 1 377 ? -19.556 -28.010 -5.571 1.00 40.28 377 LYS A C 1
ATOM 2819 O O . LYS A 1 377 ? -20.597 -27.362 -5.498 1.00 40.28 377 LYS A O 1
ATOM 2824 N N . ASP A 1 378 ? -18.638 -27.869 -6.512 1.00 42.97 378 ASP A N 1
ATOM 2825 C CA . ASP A 1 378 ? -18.879 -27.244 -7.797 1.00 42.97 378 ASP A CA 1
ATOM 2826 C C . ASP A 1 378 ? -20.115 -27.913 -8.408 1.00 42.97 378 ASP A C 1
ATOM 2828 O O . ASP A 1 378 ? -20.043 -29.000 -8.985 1.00 42.97 378 ASP A O 1
ATOM 2832 N N . ASP A 1 379 ? -21.283 -27.301 -8.224 1.00 38.50 379 ASP A N 1
ATOM 2833 C CA . ASP A 1 379 ? -22.431 -27.603 -9.057 1.00 38.50 379 ASP A CA 1
ATOM 2834 C C . ASP A 1 379 ? -22.030 -27.085 -10.442 1.00 38.50 379 ASP A C 1
ATOM 2836 O O . ASP A 1 379 ? -22.194 -25.908 -10.770 1.00 38.50 379 ASP A O 1
ATOM 2840 N N . GLU A 1 380 ? -21.446 -27.965 -11.260 1.00 35.84 380 GLU A N 1
ATOM 2841 C CA . GLU A 1 380 ? -21.350 -27.818 -12.713 1.00 35.84 380 GLU A CA 1
ATOM 2842 C C . GLU A 1 380 ? -22.772 -27.839 -13.319 1.00 35.84 380 GLU A C 1
ATOM 2844 O O . GLU A 1 380 ? -23.119 -28.629 -14.194 1.00 35.84 380 GLU A O 1
ATOM 2849 N N . GLY A 1 381 ? -23.640 -26.955 -12.833 1.00 31.73 381 GLY A N 1
ATOM 2850 C CA . GLY A 1 381 ? -24.885 -26.556 -13.450 1.00 31.73 381 GLY A CA 1
ATOM 2851 C C . GLY A 1 381 ? -24.563 -25.436 -14.419 1.00 31.73 381 GLY A C 1
ATOM 2852 O O . GLY A 1 381 ? -24.612 -24.262 -14.070 1.00 31.73 381 GLY A O 1
ATOM 2853 N N . MET A 1 382 ? -24.177 -25.821 -15.631 1.00 34.91 382 MET A N 1
ATOM 2854 C CA . MET A 1 382 ? -23.984 -24.929 -16.766 1.00 34.91 382 MET A CA 1
ATOM 2855 C C . MET A 1 382 ? -25.113 -23.891 -16.833 1.00 34.91 382 MET A C 1
ATOM 2857 O O . MET A 1 382 ? -26.282 -24.245 -16.988 1.00 34.91 382 MET A O 1
ATOM 2861 N N . ASP A 1 383 ? -24.724 -22.623 -16.705 1.00 38.16 383 ASP A N 1
ATOM 2862 C CA . ASP A 1 383 ? -25.570 -21.440 -16.808 1.00 38.16 383 ASP A CA 1
ATOM 2863 C C . ASP A 1 383 ? -26.474 -21.521 -18.049 1.00 38.16 383 ASP A C 1
ATOM 2865 O O . ASP A 1 383 ? -26.039 -21.412 -19.199 1.00 38.16 383 ASP A O 1
ATOM 2869 N N . LYS A 1 384 ? -27.750 -21.800 -17.790 1.00 35.09 384 LYS A N 1
ATOM 2870 C CA . LYS A 1 384 ? -28.862 -21.673 -18.729 1.00 35.09 384 LYS A CA 1
ATOM 2871 C C . LYS A 1 384 ? -30.086 -21.169 -17.975 1.00 35.09 384 LYS A C 1
ATOM 2873 O O . LYS A 1 384 ? -31.121 -21.833 -17.991 1.00 35.09 384 LYS A O 1
ATOM 2878 N N . SER A 1 385 ? -30.006 -20.026 -17.294 1.00 38.75 385 SER A N 1
ATOM 2879 C CA . SER A 1 385 ? -31.248 -19.425 -16.778 1.00 38.75 385 SER A CA 1
ATOM 2880 C C . SER A 1 385 ? -31.276 -17.918 -16.541 1.00 38.75 385 SER A C 1
ATOM 2882 O O . SER A 1 385 ? -32.304 -17.445 -16.063 1.00 38.75 385 SER A O 1
ATOM 2884 N N . ASP A 1 386 ? -30.276 -17.136 -16.947 1.00 36.12 386 ASP A N 1
ATOM 2885 C CA . ASP A 1 386 ? -30.375 -15.673 -16.788 1.00 36.12 386 ASP A CA 1
ATOM 2886 C C . ASP A 1 386 ? -31.255 -14.973 -17.851 1.00 36.12 386 ASP A C 1
ATOM 2888 O O . ASP A 1 386 ? -31.681 -13.837 -17.645 1.00 36.12 386 ASP A O 1
ATOM 2892 N N . ASP A 1 387 ? -31.681 -15.679 -18.908 1.00 35.44 387 ASP A N 1
ATOM 2893 C CA . ASP A 1 387 ? -32.639 -15.155 -19.903 1.00 35.44 387 ASP A CA 1
ATOM 2894 C C . ASP A 1 387 ? -34.125 -15.423 -19.566 1.00 35.44 387 ASP A C 1
ATOM 2896 O O . ASP A 1 387 ? -35.022 -14.890 -20.223 1.00 35.44 387 ASP A O 1
ATOM 2900 N N . ALA A 1 388 ? -34.440 -16.224 -18.539 1.00 33.94 388 ALA A N 1
ATOM 2901 C CA . ALA A 1 388 ? -35.824 -16.649 -18.271 1.00 33.94 388 ALA A CA 1
ATOM 2902 C C . ALA A 1 388 ? -36.572 -15.791 -17.230 1.00 33.94 388 ALA A C 1
ATOM 2904 O O . ALA A 1 388 ? -37.806 -15.796 -17.193 1.00 33.94 388 ALA A O 1
ATOM 2905 N N . VAL A 1 389 ? -35.867 -15.007 -16.411 1.00 33.88 389 VAL A N 1
ATOM 2906 C CA . VAL A 1 389 ? -36.496 -14.221 -15.328 1.00 33.88 389 VAL A CA 1
ATOM 2907 C C . VAL A 1 389 ? -37.133 -12.919 -15.844 1.00 33.88 389 VAL A C 1
ATOM 2909 O O . VAL A 1 389 ? -38.036 -12.375 -15.213 1.00 33.88 389 VAL A O 1
ATOM 2912 N N . ALA A 1 390 ? -36.781 -12.473 -17.055 1.00 32.09 390 ALA A N 1
ATOM 2913 C CA . ALA A 1 390 ? -37.427 -11.334 -17.712 1.00 32.09 390 ALA A CA 1
ATOM 2914 C C . ALA A 1 390 ? -38.765 -11.681 -18.408 1.00 32.09 390 ALA A C 1
ATOM 2916 O O . ALA A 1 390 ? -39.518 -10.776 -18.764 1.00 32.09 390 ALA A O 1
ATOM 2917 N N . ALA A 1 391 ? -39.101 -12.968 -18.577 1.00 30.80 391 ALA A N 1
ATOM 2918 C CA . ALA A 1 391 ? -40.293 -13.403 -19.320 1.00 30.80 391 ALA A CA 1
ATOM 2919 C C . ALA A 1 391 ? -41.458 -13.906 -18.438 1.00 30.80 391 ALA A C 1
ATOM 2921 O O . ALA A 1 391 ? -42.586 -14.016 -18.917 1.00 30.80 391 ALA A O 1
ATOM 2922 N N . ALA A 1 392 ? -41.234 -14.169 -17.146 1.00 32.06 392 ALA A N 1
ATOM 2923 C CA . ALA A 1 392 ? -42.252 -14.748 -16.257 1.00 32.06 392 ALA A CA 1
ATOM 2924 C C . ALA A 1 392 ? -43.124 -13.717 -15.505 1.00 32.06 392 ALA A C 1
ATOM 2926 O O . ALA A 1 392 ? -44.023 -14.101 -14.762 1.00 32.06 392 ALA A O 1
ATOM 2927 N N . ALA A 1 393 ? -42.928 -12.412 -15.727 1.00 32.00 393 ALA A N 1
ATOM 2928 C CA . ALA A 1 393 ? -43.772 -11.355 -15.152 1.00 32.00 393 ALA A CA 1
ATOM 2929 C C . ALA A 1 393 ? -45.078 -11.089 -15.942 1.00 32.00 393 ALA A C 1
ATOM 2931 O O . ALA A 1 393 ? -45.808 -10.154 -15.619 1.00 32.00 393 ALA A O 1
ATOM 2932 N N . ALA A 1 394 ? -45.389 -11.892 -16.970 1.00 33.78 394 ALA A N 1
ATOM 2933 C CA . ALA A 1 394 ? -46.513 -11.651 -17.886 1.00 33.78 394 ALA A CA 1
ATOM 2934 C C . ALA A 1 394 ? -47.581 -12.764 -17.948 1.00 33.78 394 ALA A C 1
ATOM 2936 O O . ALA A 1 394 ? -48.488 -12.677 -18.774 1.00 33.78 394 ALA A O 1
ATOM 2937 N N . ALA A 1 395 ? -47.541 -13.782 -17.087 1.00 30.22 395 ALA A N 1
ATOM 2938 C CA . ALA A 1 395 ? -48.590 -14.803 -17.049 1.00 30.22 395 ALA A CA 1
ATOM 2939 C C . ALA A 1 395 ? -49.030 -15.060 -15.608 1.00 30.22 395 ALA A C 1
ATOM 2941 O O . ALA A 1 395 ? -48.328 -15.697 -14.828 1.00 30.22 395 ALA A O 1
ATOM 2942 N N . GLY A 1 396 ? -50.196 -14.524 -15.249 1.00 31.98 396 GLY A N 1
ATOM 2943 C CA . GLY A 1 396 ? -50.862 -14.894 -14.012 1.00 31.98 396 GLY A CA 1
ATOM 2944 C C . GLY A 1 396 ? -51.436 -16.300 -14.123 1.00 31.98 396 GLY A C 1
ATOM 2945 O O . GLY A 1 396 ? -52.191 -16.565 -15.052 1.00 31.98 396 GLY A O 1
ATOM 2946 N N . ASP A 1 397 ? -51.128 -17.159 -13.153 1.00 28.19 397 ASP A N 1
ATOM 2947 C CA . ASP A 1 397 ? -52.127 -18.076 -12.612 1.00 28.19 397 ASP A CA 1
ATOM 2948 C C . ASP A 1 397 ? -51.757 -18.588 -11.212 1.00 28.19 397 ASP A C 1
ATOM 2950 O O . ASP A 1 397 ? -50.592 -18.665 -10.823 1.00 28.19 397 ASP A O 1
ATOM 2954 N N . ILE A 1 398 ? -52.798 -18.884 -10.441 1.00 32.41 398 ILE A N 1
ATOM 2955 C CA . ILE A 1 398 ? -52.812 -19.149 -9.001 1.00 32.41 398 ILE A CA 1
ATOM 2956 C C . ILE A 1 398 ? -52.994 -20.661 -8.741 1.00 32.41 398 ILE A C 1
ATOM 2958 O O . ILE A 1 398 ? -53.781 -21.297 -9.429 1.00 32.41 398 ILE A O 1
ATOM 2962 N N . ASN A 1 399 ? -52.388 -21.156 -7.642 1.00 31.62 399 ASN A N 1
ATOM 2963 C CA . ASN A 1 399 ? -52.799 -22.239 -6.703 1.00 31.62 399 ASN A CA 1
ATOM 2964 C C . ASN A 1 399 ? -51.929 -23.513 -6.550 1.00 31.62 399 ASN A C 1
ATOM 2966 O O . ASN A 1 399 ? -51.898 -24.355 -7.436 1.00 31.62 399 ASN A O 1
ATOM 2970 N N . LYS A 1 400 ? -51.499 -23.695 -5.276 1.00 29.34 400 LYS A N 1
ATOM 2971 C CA . LYS A 1 400 ? -51.501 -24.893 -4.379 1.00 29.34 400 LYS A CA 1
ATOM 2972 C C . LYS A 1 400 ? -50.633 -26.107 -4.785 1.00 29.34 400 LYS A C 1
ATOM 2974 O O . LYS A 1 400 ? -50.647 -26.521 -5.926 1.00 29.34 400 LYS A O 1
ATOM 2979 N N . SER A 1 401 ? -49.897 -26.780 -3.889 1.00 28.39 401 SER A N 1
ATOM 2980 C CA . SER A 1 401 ? -50.229 -27.177 -2.507 1.00 28.39 401 SER A CA 1
ATOM 2981 C C . SER A 1 401 ? -49.013 -27.628 -1.668 1.00 28.39 401 SER A C 1
ATOM 2983 O O . SER A 1 401 ? -48.050 -28.162 -2.204 1.00 28.39 401 SER A O 1
ATOM 2985 N N . ASN A 1 402 ? -49.170 -27.501 -0.344 1.00 27.94 402 ASN A N 1
ATOM 2986 C CA . ASN A 1 402 ? -48.358 -27.993 0.781 1.00 27.94 402 ASN A CA 1
ATOM 2987 C C . ASN A 1 402 ? -47.745 -29.404 0.671 1.00 27.94 402 ASN A C 1
ATOM 2989 O O . ASN A 1 402 ? -48.437 -30.350 0.302 1.00 27.94 402 ASN A O 1
ATOM 2993 N N . SER A 1 403 ? -46.580 -29.570 1.308 1.00 27.47 403 SER A N 1
ATOM 2994 C CA . SER A 1 403 ? -46.355 -30.654 2.277 1.00 27.47 403 SER A CA 1
ATOM 2995 C C . SER A 1 403 ? -45.380 -30.212 3.374 1.00 27.47 403 SER A C 1
ATOM 2997 O O . SER A 1 403 ? -44.279 -29.755 3.083 1.00 27.47 403 SER A O 1
ATOM 2999 N N . ASN A 1 404 ? -45.835 -30.341 4.622 1.00 29.11 404 ASN A N 1
ATOM 3000 C CA . ASN A 1 404 ? -45.088 -30.142 5.861 1.00 29.11 404 ASN A CA 1
ATOM 3001 C C . ASN A 1 404 ? -43.861 -31.058 5.940 1.00 29.11 404 ASN A C 1
ATOM 3003 O O . ASN A 1 404 ? -44.008 -32.257 5.714 1.00 29.11 404 ASN A O 1
ATOM 3007 N N . ASP A 1 405 ? -42.747 -30.534 6.446 1.00 26.05 405 ASP A N 1
ATOM 3008 C CA . ASP A 1 405 ? -41.908 -31.307 7.358 1.00 26.05 405 ASP A CA 1
ATOM 3009 C C . ASP A 1 405 ? -41.413 -30.400 8.493 1.00 26.05 405 ASP A C 1
ATOM 3011 O O . ASP A 1 405 ? -40.722 -29.404 8.278 1.00 26.05 405 ASP A O 1
ATOM 3015 N N . MET A 1 406 ? -41.885 -30.705 9.700 1.00 31.39 406 MET A N 1
ATOM 3016 C CA . MET A 1 406 ? -41.424 -30.144 10.963 1.00 31.39 406 MET A CA 1
ATOM 3017 C C . MET A 1 406 ? -40.613 -31.248 11.628 1.00 31.39 406 MET A C 1
ATOM 3019 O O . MET A 1 406 ? -41.227 -32.235 12.009 1.00 31.39 406 MET A O 1
ATOM 3023 N N . THR A 1 407 ? -39.299 -31.054 11.789 1.00 31.91 407 THR A N 1
ATOM 3024 C CA . THR A 1 407 ? -38.499 -31.319 13.007 1.00 31.91 407 THR A CA 1
ATOM 3025 C C . THR A 1 407 ? -37.013 -31.457 12.655 1.00 31.91 407 THR A C 1
ATOM 3027 O O . THR A 1 407 ? -36.645 -32.466 12.066 1.00 31.91 407 THR A O 1
ATOM 3030 N N . ASN A 1 408 ? -36.165 -30.502 13.065 1.00 27.95 408 ASN A N 1
ATOM 3031 C CA . ASN A 1 408 ? -35.036 -30.744 13.985 1.00 27.95 408 ASN A CA 1
ATOM 3032 C C . ASN A 1 408 ? -34.329 -29.414 14.339 1.00 27.95 408 ASN A C 1
ATOM 3034 O O . ASN A 1 408 ? -33.477 -28.924 13.605 1.00 27.95 408 ASN A O 1
ATOM 3038 N N . ASP A 1 409 ? -34.682 -28.823 15.481 1.00 35.72 409 ASP A N 1
ATOM 3039 C CA . ASP A 1 409 ? -34.069 -27.597 16.012 1.00 35.72 409 ASP A CA 1
ATOM 3040 C C . ASP A 1 409 ? -32.791 -27.909 16.816 1.00 35.72 409 ASP A C 1
ATOM 3042 O O . ASP A 1 409 ? -32.785 -27.758 18.037 1.00 35.72 409 ASP A O 1
ATOM 3046 N N . ASN A 1 410 ? -31.716 -28.383 16.167 1.00 37.69 410 ASN A N 1
ATOM 3047 C CA . ASN A 1 410 ? -30.390 -28.464 16.813 1.00 37.69 410 ASN A CA 1
ATOM 3048 C C . ASN A 1 410 ? -29.169 -28.582 15.869 1.00 37.69 410 ASN A C 1
ATOM 3050 O O . ASN A 1 410 ? -28.109 -29.043 16.291 1.00 37.69 410 ASN A O 1
ATOM 3054 N N . GLU A 1 411 ? -29.268 -28.131 14.618 1.00 31.44 411 GLU A N 1
ATOM 3055 C CA . GLU A 1 411 ? -28.087 -27.912 13.765 1.00 31.44 411 GLU A CA 1
ATOM 3056 C C . GLU A 1 411 ? -27.599 -26.458 13.897 1.00 31.44 411 GLU A C 1
ATOM 3058 O O . GLU A 1 411 ? -28.429 -25.555 14.071 1.00 31.44 411 GLU A O 1
ATOM 3063 N N . PRO A 1 412 ? -26.278 -26.183 13.858 1.00 36.34 412 PRO A N 1
ATOM 3064 C CA . PRO A 1 412 ? -25.793 -24.810 13.855 1.00 36.34 412 PRO A CA 1
ATOM 3065 C C . PRO A 1 412 ? -26.406 -24.104 12.645 1.00 36.34 412 PRO A C 1
ATOM 3067 O O . PRO A 1 412 ? -26.188 -24.516 11.512 1.00 36.34 412 PRO A O 1
ATOM 3070 N N . LYS A 1 413 ? -27.222 -23.072 12.895 1.00 40.50 413 LYS A N 1
ATOM 3071 C CA . LYS A 1 413 ? -27.838 -22.248 11.848 1.00 40.50 413 LYS A CA 1
ATOM 3072 C C . LYS A 1 413 ? -26.731 -21.727 10.933 1.00 40.50 413 LYS A C 1
ATOM 3074 O O . LYS A 1 413 ? -26.037 -20.786 11.310 1.00 40.50 413 LYS A O 1
ATOM 3079 N N . GLU A 1 414 ? -26.575 -22.352 9.769 1.00 49.03 414 GLU A N 1
ATOM 3080 C CA . GLU A 1 414 ? -25.601 -21.975 8.749 1.00 49.03 414 GLU A CA 1
ATOM 3081 C C . GLU A 1 414 ? -25.716 -20.474 8.473 1.00 49.03 414 GLU A C 1
ATOM 3083 O O . GLU A 1 414 ? -26.760 -19.984 8.020 1.00 49.03 414 GLU A O 1
ATOM 3088 N N . ALA A 1 415 ? -24.654 -19.723 8.763 1.00 57.12 415 ALA A N 1
ATOM 3089 C CA . ALA A 1 415 ? -24.539 -18.370 8.256 1.00 57.12 415 ALA A CA 1
ATOM 3090 C C . ALA A 1 415 ? -24.478 -18.484 6.729 1.00 57.12 415 ALA A C 1
ATOM 3092 O O . ALA A 1 415 ? -23.561 -19.082 6.174 1.00 57.12 415 ALA A O 1
ATOM 3093 N N . LYS A 1 416 ? -25.507 -17.971 6.058 1.00 85.38 416 LYS A N 1
ATOM 3094 C CA . LYS A 1 416 ? -25.541 -17.845 4.602 1.00 85.38 416 LYS A CA 1
ATOM 3095 C C . LYS A 1 416 ? -25.426 -16.360 4.285 1.00 85.38 416 LYS A C 1
ATOM 3097 O O . LYS A 1 416 ? -26.204 -15.571 4.821 1.00 85.38 416 LYS A O 1
ATOM 3102 N N . THR A 1 417 ? -24.479 -16.014 3.423 1.00 95.50 417 THR A N 1
ATOM 3103 C CA . THR A 1 417 ? -24.201 -14.641 2.994 1.00 95.50 417 THR A CA 1
ATOM 3104 C C . THR A 1 417 ? -24.943 -14.324 1.690 1.00 95.50 417 THR A C 1
ATOM 3106 O O . THR A 1 417 ? -24.848 -15.073 0.720 1.00 95.50 417 THR A O 1
ATOM 3109 N N . ASP A 1 418 ? -25.649 -13.193 1.649 1.00 96.19 418 ASP A N 1
ATOM 3110 C CA . ASP A 1 418 ? -26.345 -12.675 0.462 1.00 96.19 418 ASP A CA 1
ATOM 3111 C C . ASP A 1 418 ? -25.611 -11.492 -0.189 1.00 96.19 418 ASP A C 1
ATOM 3113 O O . ASP A 1 418 ? -25.830 -11.203 -1.369 1.00 96.19 418 ASP A O 1
ATOM 3117 N N . VAL A 1 419 ? -24.739 -10.807 0.558 1.00 98.19 419 VAL A N 1
ATOM 3118 C CA . VAL A 1 419 ? -23.892 -9.722 0.049 1.00 98.19 419 VAL A CA 1
ATOM 3119 C C . VAL A 1 419 ? -22.497 -9.775 0.666 1.00 98.19 419 VAL A C 1
ATOM 3121 O O . VAL A 1 419 ? -22.346 -9.884 1.881 1.00 98.19 419 VAL A O 1
ATOM 3124 N N . LEU A 1 420 ? -21.478 -9.676 -0.184 1.00 98.50 420 LEU A N 1
ATOM 3125 C CA . LEU A 1 420 ? -20.080 -9.508 0.200 1.00 98.50 420 LEU A CA 1
ATOM 3126 C C . LEU A 1 420 ? -19.632 -8.105 -0.197 1.00 98.50 420 LEU A C 1
ATOM 3128 O O . LEU A 1 420 ? -19.823 -7.695 -1.339 1.00 98.50 420 LEU A O 1
ATOM 3132 N N . PHE A 1 421 ? -19.034 -7.368 0.729 1.00 98.56 421 PHE A N 1
ATOM 3133 C CA . PHE A 1 421 ? -18.537 -6.011 0.510 1.00 98.56 421 PHE A CA 1
ATOM 3134 C C . PHE A 1 421 ? -17.173 -5.832 1.186 1.00 98.56 421 PHE A C 1
ATOM 3136 O O . PHE A 1 421 ? -16.767 -6.649 2.009 1.00 98.56 421 PHE A O 1
ATOM 3143 N N . ALA A 1 422 ? -16.432 -4.802 0.785 1.00 98.38 422 ALA A N 1
ATOM 3144 C CA . ALA A 1 422 ? -15.019 -4.640 1.123 1.00 98.38 422 ALA A CA 1
ATOM 3145 C C . ALA A 1 422 ? -14.653 -3.163 1.327 1.00 98.38 422 ALA A C 1
ATOM 3147 O O . ALA A 1 422 ? -15.432 -2.260 0.987 1.00 98.38 422 ALA A O 1
ATOM 3148 N N . GLY A 1 423 ? -13.446 -2.927 1.840 1.00 97.56 423 GLY A N 1
ATOM 3149 C CA . GLY A 1 423 ? -12.858 -1.601 2.032 1.00 97.56 423 GLY A CA 1
ATOM 3150 C C . GLY A 1 423 ? -12.513 -0.881 0.728 1.00 97.56 423 GLY A C 1
ATOM 3151 O O . GLY A 1 423 ? -12.244 0.311 0.754 1.00 97.56 423 GLY A O 1
ATOM 3152 N N . HIS A 1 424 ? -12.581 -1.557 -0.423 1.00 98.50 424 HIS A N 1
ATOM 3153 C CA . HIS A 1 424 ? -12.367 -0.968 -1.748 1.00 98.50 424 HIS A CA 1
ATOM 3154 C C . HIS A 1 424 ? -13.379 -1.489 -2.770 1.00 98.50 424 HIS A C 1
ATOM 3156 O O . HIS A 1 424 ? -13.952 -2.568 -2.612 1.00 98.50 424 HIS A O 1
ATOM 3162 N N . LEU A 1 425 ? -13.544 -0.735 -3.863 1.00 97.06 425 LEU A N 1
ATOM 3163 C CA . LEU A 1 425 ? -14.368 -1.098 -5.023 1.00 97.06 425 LEU A CA 1
ATOM 3164 C C . LEU A 1 425 ? -15.841 -1.365 -4.643 1.00 97.06 425 LEU A C 1
ATOM 3166 O O . LEU A 1 425 ? -16.378 -0.691 -3.765 1.00 97.06 425 LEU A O 1
ATOM 3170 N N . TRP A 1 426 ? -16.541 -2.248 -5.358 1.00 97.31 426 TRP A N 1
ATOM 3171 C CA . TRP A 1 426 ? -17.987 -2.467 -5.220 1.00 97.31 426 TRP A CA 1
ATOM 3172 C C . TRP A 1 426 ? -18.334 -3.854 -4.638 1.00 97.31 426 TRP A C 1
ATOM 3174 O O . TRP A 1 426 ? -17.519 -4.773 -4.727 1.00 97.31 426 TRP A O 1
ATOM 3184 N N . PRO A 1 427 ? -19.539 -4.028 -4.053 1.00 98.06 427 PRO A N 1
ATOM 3185 C CA . PRO A 1 427 ? -19.983 -5.309 -3.501 1.00 98.06 427 PRO A CA 1
ATOM 3186 C C . PRO A 1 427 ? -20.267 -6.398 -4.548 1.00 98.06 427 PRO A C 1
ATOM 3188 O O . PRO A 1 427 ? -20.512 -6.124 -5.722 1.00 98.06 427 PRO A O 1
ATOM 3191 N N . THR A 1 428 ? -20.333 -7.642 -4.075 1.00 97.19 428 THR A N 1
ATOM 3192 C CA . THR A 1 428 ? -20.829 -8.820 -4.797 1.00 97.19 428 THR A CA 1
ATOM 3193 C C . THR A 1 428 ? -22.144 -9.280 -4.176 1.00 97.19 428 THR A C 1
ATOM 3195 O O . THR A 1 428 ? -22.231 -9.445 -2.960 1.00 97.19 428 THR A O 1
ATOM 3198 N N . PHE A 1 429 ? -23.163 -9.525 -4.999 1.00 96.56 429 PHE A N 1
ATOM 3199 C CA . PHE A 1 429 ? -24.503 -9.887 -4.535 1.00 96.56 429 PHE A CA 1
ATOM 3200 C C . PHE A 1 429 ? -24.902 -11.302 -4.966 1.00 96.56 429 PHE A C 1
ATOM 3202 O O . PHE A 1 429 ? -24.699 -11.683 -6.119 1.00 96.56 429 PHE A O 1
ATOM 3209 N N . GLY A 1 430 ? -25.558 -12.028 -4.059 1.00 94.94 430 GLY A N 1
ATOM 3210 C CA . GLY A 1 430 ? -26.081 -13.377 -4.264 1.00 94.94 430 GLY A CA 1
ATOM 3211 C C . GLY A 1 430 ? -25.090 -14.470 -3.862 1.00 94.94 430 GLY A C 1
ATOM 3212 O O . GLY A 1 430 ? -23.934 -14.453 -4.280 1.00 94.94 430 GLY A O 1
ATOM 3213 N N . ALA A 1 431 ? -25.568 -15.453 -3.095 1.00 92.81 431 ALA A N 1
ATOM 3214 C CA . ALA A 1 431 ? -24.740 -16.509 -2.508 1.00 92.81 431 ALA A CA 1
ATOM 3215 C C . ALA A 1 431 ? -23.845 -17.232 -3.533 1.00 92.81 431 ALA A C 1
ATOM 3217 O O . ALA A 1 431 ? -22.647 -17.355 -3.313 1.00 92.81 431 ALA A O 1
ATOM 3218 N N . ALA A 1 432 ? -24.383 -17.625 -4.694 1.00 92.12 432 ALA A N 1
ATOM 3219 C CA . ALA A 1 432 ? -23.604 -18.315 -5.730 1.00 92.12 432 ALA A CA 1
ATOM 3220 C C . ALA A 1 432 ? -22.458 -17.454 -6.297 1.00 92.12 432 ALA A C 1
ATOM 3222 O O . ALA A 1 432 ? -21.347 -17.943 -6.495 1.00 92.12 432 ALA A O 1
ATOM 3223 N N . ALA A 1 433 ? -22.704 -16.159 -6.527 1.00 93.50 433 ALA A N 1
ATOM 3224 C CA . ALA A 1 433 ? -21.677 -15.241 -7.016 1.00 93.50 433 ALA A CA 1
ATOM 3225 C C . ALA A 1 433 ? -20.594 -14.985 -5.957 1.00 93.50 433 ALA A C 1
ATOM 3227 O O . ALA A 1 433 ? -19.426 -14.840 -6.304 1.00 93.50 433 ALA A O 1
ATOM 3228 N N . ILE A 1 434 ? -20.978 -14.954 -4.679 1.00 96.31 434 ILE A N 1
ATOM 3229 C CA . ILE A 1 434 ? -20.064 -14.771 -3.547 1.00 96.31 434 ILE A CA 1
ATOM 3230 C C . ILE A 1 434 ? -19.178 -16.001 -3.367 1.00 96.31 434 ILE A C 1
ATOM 3232 O O . ILE A 1 434 ? -17.959 -15.853 -3.335 1.00 96.31 434 ILE A O 1
ATOM 3236 N N . THR A 1 435 ? -19.764 -17.201 -3.327 1.00 95.12 435 THR A N 1
ATOM 3237 C CA . THR A 1 435 ? -19.006 -18.456 -3.241 1.00 95.12 435 THR A CA 1
ATOM 3238 C C . THR A 1 435 ? -18.013 -18.563 -4.391 1.00 95.12 435 THR A C 1
ATOM 3240 O O . THR A 1 435 ? -16.838 -18.810 -4.146 1.00 95.12 435 THR A O 1
ATOM 3243 N N . ARG A 1 436 ? -18.446 -18.273 -5.626 1.00 94.50 436 ARG A N 1
ATOM 3244 C CA . ARG A 1 436 ? -17.556 -18.252 -6.793 1.00 94.50 436 ARG A CA 1
ATOM 3245 C C . ARG A 1 436 ? -16.428 -17.231 -6.653 1.00 94.50 436 ARG A C 1
ATOM 3247 O O . ARG A 1 436 ? -15.282 -17.543 -6.947 1.00 94.50 436 ARG A O 1
ATOM 3254 N N . HIS A 1 437 ? -16.740 -16.007 -6.230 1.00 96.25 437 HIS A N 1
ATOM 3255 C CA . HIS A 1 437 ? -15.733 -14.959 -6.086 1.00 96.25 437 HIS A CA 1
ATOM 3256 C C . HIS A 1 437 ? -14.661 -15.338 -5.057 1.00 96.25 437 HIS A C 1
ATOM 3258 O O . HIS A 1 437 ? -13.471 -15.174 -5.321 1.00 96.25 437 HIS A O 1
ATOM 3264 N N . LEU A 1 438 ? -15.076 -15.879 -3.908 1.00 97.88 438 LEU A N 1
ATOM 3265 C CA . LEU A 1 438 ? -14.165 -16.324 -2.856 1.00 97.88 438 LEU A CA 1
ATOM 3266 C C . LEU A 1 438 ? -13.358 -17.560 -3.267 1.00 97.88 438 LEU A C 1
ATOM 3268 O O . LEU A 1 438 ? -12.155 -17.599 -3.007 1.00 97.88 438 LEU A O 1
ATOM 3272 N N . SER A 1 439 ? -13.974 -18.536 -3.940 1.00 97.31 439 SER A N 1
ATOM 3273 C CA . SER A 1 439 ? -13.278 -19.738 -4.405 1.00 97.31 439 SER A CA 1
ATOM 3274 C C . SER A 1 439 ? -12.246 -19.410 -5.485 1.00 97.31 439 SER A C 1
ATOM 3276 O O . SER A 1 439 ? -11.104 -19.851 -5.392 1.00 97.31 439 SER A O 1
ATOM 3278 N N . GLU A 1 440 ? -12.597 -18.571 -6.463 1.00 97.56 440 GLU A N 1
ATOM 3279 C CA . GLU A 1 440 ? -11.679 -18.153 -7.529 1.00 97.56 440 GLU A CA 1
ATOM 3280 C C . GLU A 1 440 ? -10.523 -17.289 -6.970 1.00 97.56 440 GLU A C 1
ATOM 3282 O O . GLU A 1 440 ? -9.375 -17.463 -7.385 1.00 97.56 440 GLU A O 1
ATOM 3287 N N . GLN A 1 441 ? -10.768 -16.432 -5.964 1.00 98.19 441 GLN A N 1
ATOM 3288 C CA . GLN A 1 441 ? -9.709 -15.708 -5.234 1.00 98.19 441 GLN A CA 1
ATOM 3289 C C . GLN A 1 441 ? -8.799 -16.655 -4.425 1.00 98.19 441 GLN A C 1
ATOM 3291 O O . GLN A 1 441 ? -7.57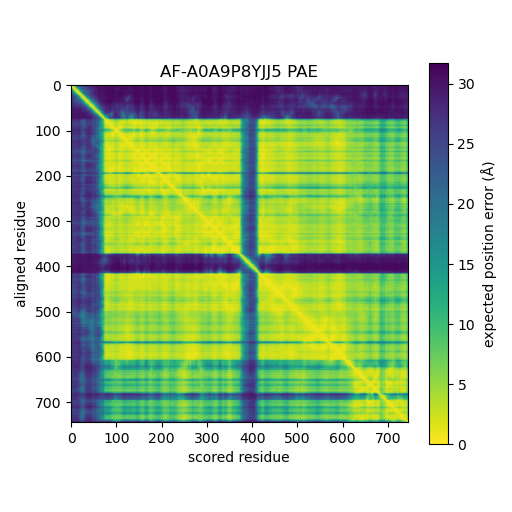2 -16.549 -4.496 1.00 98.19 441 GLN A O 1
ATOM 3296 N N . ARG A 1 442 ? -9.366 -17.626 -3.692 1.00 98.38 442 ARG A N 1
ATOM 3297 C CA . ARG A 1 442 ? -8.604 -18.664 -2.966 1.00 98.38 442 ARG A CA 1
ATOM 3298 C C . ARG A 1 442 ? -7.674 -19.423 -3.911 1.00 98.38 442 ARG A C 1
ATOM 3300 O O . ARG A 1 442 ? -6.493 -19.628 -3.603 1.00 98.38 442 ARG A O 1
ATOM 3307 N N . ASP A 1 443 ? -8.209 -19.842 -5.052 1.00 98.56 443 ASP A N 1
ATOM 3308 C CA . ASP A 1 443 ? -7.484 -20.629 -6.043 1.00 98.56 443 ASP A CA 1
ATOM 3309 C C . ASP A 1 443 ? -6.385 -19.797 -6.707 1.00 98.56 443 ASP A C 1
ATOM 3311 O O . ASP A 1 443 ? -5.276 -20.297 -6.891 1.00 98.56 443 ASP A O 1
ATOM 3315 N N . LEU A 1 444 ? -6.636 -18.512 -6.976 1.00 98.38 444 LEU A N 1
ATOM 3316 C CA . LEU A 1 444 ? -5.646 -17.569 -7.498 1.00 98.38 444 LEU A CA 1
ATOM 3317 C C . LEU A 1 444 ? -4.419 -17.457 -6.583 1.00 98.38 444 LEU A C 1
ATOM 3319 O O . LEU A 1 444 ? -3.292 -17.674 -7.039 1.00 98.38 444 LEU A O 1
ATOM 3323 N N . TYR A 1 445 ? -4.609 -17.157 -5.294 1.00 98.69 445 TYR A N 1
ATOM 3324 C CA . TYR A 1 445 ? -3.486 -17.035 -4.355 1.00 98.69 445 TYR A CA 1
ATOM 3325 C C . TYR A 1 445 ? -2.770 -18.372 -4.132 1.00 98.69 445 TYR A C 1
ATOM 3327 O O . TYR A 1 445 ? -1.535 -18.409 -4.099 1.00 98.69 445 TYR A O 1
ATOM 3335 N N . THR A 1 446 ? -3.518 -19.481 -4.057 1.00 98.56 446 THR A N 1
ATOM 3336 C CA . THR A 1 446 ? -2.939 -20.831 -3.960 1.00 98.56 446 THR A CA 1
ATOM 3337 C C . THR A 1 446 ? -2.091 -21.165 -5.178 1.00 98.56 446 THR A C 1
ATOM 3339 O O . THR A 1 446 ? -0.973 -21.656 -5.029 1.00 98.56 446 THR A O 1
ATOM 3342 N N . PHE A 1 447 ? -2.592 -20.880 -6.379 1.00 98.56 447 PHE A N 1
ATOM 3343 C CA . PHE A 1 447 ? -1.898 -21.150 -7.629 1.00 98.56 447 PHE A CA 1
ATOM 3344 C C . PHE A 1 447 ? -0.602 -20.346 -7.723 1.00 98.56 447 PHE A C 1
ATOM 3346 O O . PHE A 1 447 ? 0.459 -20.930 -7.956 1.00 98.56 447 PHE A O 1
ATOM 3353 N N . LEU A 1 448 ? -0.662 -19.029 -7.482 1.00 98.62 448 LEU A N 1
ATOM 3354 C CA . LEU A 1 448 ? 0.523 -18.171 -7.487 1.00 98.62 448 LEU A CA 1
ATOM 3355 C C . LEU A 1 448 ? 1.574 -18.684 -6.502 1.00 98.62 448 LEU A C 1
ATOM 3357 O O . LEU A 1 448 ? 2.746 -18.794 -6.864 1.00 98.62 448 LEU A O 1
ATOM 3361 N N . HIS A 1 449 ? 1.162 -19.045 -5.287 1.00 98.81 449 HIS A N 1
ATOM 3362 C CA . HIS A 1 449 ? 2.054 -19.603 -4.279 1.00 98.81 449 HIS A CA 1
ATOM 3363 C C . HIS A 1 449 ? 2.666 -20.944 -4.717 1.00 98.81 449 HIS A C 1
ATOM 3365 O O . HIS A 1 449 ? 3.883 -21.056 -4.884 1.00 98.81 449 HIS A O 1
ATOM 3371 N N . ASP A 1 450 ? 1.832 -21.962 -4.927 1.00 98.75 450 ASP A N 1
ATOM 3372 C CA . ASP A 1 450 ? 2.278 -23.343 -5.107 1.00 98.75 450 ASP A CA 1
ATOM 3373 C C . ASP A 1 450 ? 3.074 -23.510 -6.412 1.00 98.75 450 ASP A C 1
ATOM 3375 O O . ASP A 1 450 ? 4.086 -24.217 -6.435 1.00 98.75 450 ASP A O 1
ATOM 3379 N N . GLN A 1 451 ? 2.686 -22.820 -7.493 1.00 98.75 451 GLN A N 1
ATOM 3380 C CA . GLN A 1 451 ? 3.437 -22.870 -8.751 1.00 98.75 451 GLN A CA 1
ATOM 3381 C C . GLN A 1 451 ? 4.760 -22.109 -8.674 1.00 98.75 451 GLN A C 1
ATOM 3383 O O . GLN A 1 451 ? 5.738 -22.559 -9.274 1.00 98.75 451 GLN A O 1
ATOM 3388 N N . THR A 1 452 ? 4.836 -21.019 -7.901 1.00 98.75 452 THR A N 1
ATOM 3389 C CA . THR A 1 452 ? 6.121 -20.349 -7.649 1.00 98.75 452 THR A CA 1
ATOM 3390 C C . THR A 1 452 ? 7.079 -21.297 -6.940 1.00 98.75 452 THR A C 1
ATOM 3392 O O . THR A 1 452 ? 8.209 -21.467 -7.389 1.00 98.75 452 THR A O 1
ATOM 3395 N N . LEU A 1 453 ? 6.634 -21.982 -5.883 1.00 98.69 453 LEU A N 1
ATOM 3396 C CA . LEU A 1 453 ? 7.475 -22.941 -5.158 1.00 98.69 453 LEU A CA 1
ATOM 3397 C C . LEU A 1 453 ? 7.861 -24.137 -6.031 1.00 98.69 453 LEU A C 1
ATOM 3399 O O . LEU A 1 453 ? 9.009 -24.577 -6.004 1.00 98.69 453 LEU A O 1
ATOM 3403 N N . ARG A 1 454 ? 6.929 -24.661 -6.835 1.00 98.75 454 ARG A N 1
ATOM 3404 C CA . ARG A 1 454 ? 7.224 -25.770 -7.749 1.00 98.75 454 ARG A CA 1
ATOM 3405 C C . ARG A 1 454 ? 8.314 -25.394 -8.753 1.00 98.75 454 ARG A C 1
ATOM 3407 O O . ARG A 1 454 ? 9.233 -26.182 -8.950 1.00 98.75 454 ARG A O 1
ATOM 3414 N N . LEU A 1 455 ? 8.215 -24.225 -9.386 1.00 98.69 455 LEU A N 1
ATOM 3415 C CA . LEU A 1 455 ? 9.187 -23.763 -10.384 1.00 98.69 455 LEU A CA 1
ATOM 3416 C C . LEU A 1 455 ? 10.524 -23.364 -9.741 1.00 98.69 455 LEU A C 1
ATOM 3418 O O . LEU A 1 455 ? 11.583 -23.675 -10.279 1.00 98.69 455 LEU A O 1
ATOM 3422 N N . MET A 1 456 ? 10.488 -22.782 -8.544 1.00 97.81 456 MET A N 1
ATOM 3423 C CA . MET A 1 456 ? 11.674 -22.533 -7.723 1.00 97.81 456 MET A CA 1
ATOM 3424 C C . MET A 1 456 ? 12.425 -23.830 -7.399 1.00 97.81 456 MET A C 1
ATOM 3426 O O . MET A 1 456 ? 13.637 -23.905 -7.579 1.00 97.81 456 MET A O 1
ATOM 3430 N N . ASN A 1 457 ? 11.710 -24.891 -7.014 1.00 98.31 457 ASN A N 1
ATOM 3431 C CA . ASN A 1 457 ? 12.293 -26.217 -6.778 1.00 98.31 457 ASN A CA 1
ATOM 3432 C C . ASN A 1 457 ? 12.856 -26.873 -8.053 1.00 98.31 457 ASN A C 1
ATOM 3434 O O . ASN A 1 457 ? 13.608 -27.841 -7.963 1.00 98.31 457 ASN A O 1
ATOM 3438 N N . GLN A 1 458 ? 12.514 -26.357 -9.237 1.00 98.25 458 GLN A N 1
ATOM 3439 C CA . GLN A 1 458 ? 13.099 -26.757 -10.522 1.00 98.25 458 GLN A CA 1
ATOM 3440 C C . GLN A 1 458 ? 14.323 -25.907 -10.905 1.00 98.25 458 GLN A C 1
ATOM 3442 O O . GLN A 1 458 ? 14.899 -26.115 -11.969 1.00 98.25 458 GLN A O 1
ATOM 3447 N N . GLY A 1 459 ? 14.743 -24.985 -10.034 1.00 96.94 459 GLY A N 1
ATOM 3448 C CA . GLY A 1 459 ? 15.938 -24.160 -10.199 1.00 96.94 459 GLY A CA 1
ATOM 3449 C C . GLY A 1 459 ? 15.690 -22.786 -10.818 1.00 96.94 459 GLY A C 1
ATOM 3450 O O . GLY A 1 459 ? 16.658 -22.070 -11.053 1.00 96.94 459 GLY A O 1
ATOM 3451 N N . LEU A 1 460 ? 14.434 -22.403 -11.077 1.00 98.50 460 LEU A N 1
ATOM 3452 C CA . LEU A 1 460 ? 14.129 -21.076 -11.609 1.00 98.50 460 LEU A CA 1
ATOM 3453 C C . LEU A 1 460 ? 14.200 -20.020 -10.500 1.00 98.50 460 LEU A C 1
ATOM 3455 O O . LEU A 1 460 ? 13.684 -20.198 -9.395 1.00 98.50 460 LEU A O 1
ATOM 3459 N N . THR A 1 461 ? 14.782 -18.875 -10.829 1.00 98.00 461 THR A N 1
ATOM 3460 C CA . THR A 1 461 ? 14.781 -17.672 -9.995 1.00 98.00 461 THR A CA 1
ATOM 3461 C C . THR A 1 461 ? 13.431 -16.957 -10.070 1.00 98.00 461 THR A C 1
ATOM 3463 O O . THR A 1 461 ? 12.704 -17.072 -11.054 1.00 98.00 461 THR A O 1
ATOM 3466 N N . GLY A 1 462 ? 13.093 -16.132 -9.074 1.00 96.69 462 GLY A N 1
ATOM 3467 C CA . GLY A 1 462 ? 11.822 -15.391 -9.071 1.00 96.69 462 GLY A CA 1
ATOM 3468 C C . GLY A 1 462 ? 11.602 -14.516 -10.313 1.00 96.69 462 GLY A C 1
ATOM 3469 O O . GLY A 1 462 ? 10.463 -14.320 -10.732 1.00 96.69 462 GLY A O 1
ATOM 3470 N N . ALA A 1 463 ? 12.680 -14.019 -10.930 1.00 96.50 463 ALA A N 1
ATOM 3471 C CA . ALA A 1 463 ? 12.603 -13.282 -12.187 1.00 96.50 463 ALA A CA 1
ATOM 3472 C C . ALA A 1 463 ? 12.204 -14.184 -13.364 1.00 96.50 463 ALA A C 1
ATOM 3474 O O . ALA A 1 463 ? 11.331 -13.793 -14.125 1.00 96.50 463 ALA A O 1
ATOM 3475 N N . GLU A 1 464 ? 12.779 -15.382 -13.482 1.00 98.25 464 GLU A N 1
ATOM 3476 C CA . GLU A 1 464 ? 12.449 -16.341 -14.546 1.00 98.25 464 GLU A CA 1
ATOM 3477 C C . GLU A 1 464 ? 11.036 -16.906 -14.379 1.00 98.25 464 GLU A C 1
ATOM 3479 O O . GLU A 1 464 ? 10.286 -16.987 -15.349 1.00 98.25 464 GLU A O 1
ATOM 3484 N N . ILE A 1 465 ? 10.632 -17.228 -13.142 1.00 98.50 465 ILE A N 1
ATOM 3485 C CA . ILE A 1 465 ? 9.273 -17.707 -12.846 1.00 98.50 465 ILE A CA 1
ATOM 3486 C C . ILE A 1 465 ? 8.238 -16.671 -13.301 1.00 98.50 465 ILE A C 1
ATOM 3488 O O . ILE A 1 465 ? 7.227 -17.029 -13.898 1.00 98.50 465 ILE A O 1
ATOM 3492 N N . ALA A 1 466 ? 8.500 -15.384 -13.065 1.00 97.62 466 ALA A N 1
ATOM 3493 C CA . ALA A 1 466 ? 7.596 -14.303 -13.443 1.00 97.62 466 ALA A CA 1
ATOM 3494 C C . ALA A 1 466 ? 7.383 -14.147 -14.961 1.00 97.62 466 ALA A C 1
ATOM 3496 O O . ALA A 1 466 ? 6.393 -13.528 -15.342 1.00 97.62 466 ALA A O 1
ATOM 3497 N N . GLU A 1 467 ? 8.279 -14.674 -15.803 1.00 97.00 467 GLU A N 1
ATOM 3498 C CA . GLU A 1 467 ? 8.154 -14.631 -17.270 1.00 97.00 467 GLU A CA 1
ATOM 3499 C C . GLU A 1 467 ? 7.477 -15.890 -17.844 1.00 97.00 467 GLU A C 1
ATOM 3501 O O . GLU A 1 467 ? 6.946 -15.847 -18.948 1.00 97.00 467 GLU A O 1
ATOM 3506 N N . VAL A 1 468 ? 7.465 -17.010 -17.107 1.00 97.38 468 VAL A N 1
ATOM 3507 C CA . VAL A 1 468 ? 6.820 -18.266 -17.549 1.00 97.38 468 VAL A CA 1
ATOM 3508 C C . VAL A 1 468 ? 5.464 -18.525 -16.887 1.00 97.38 468 VAL A C 1
ATOM 3510 O O . VAL A 1 468 ? 4.690 -19.354 -17.368 1.00 97.38 468 VAL A O 1
ATOM 3513 N N . MET A 1 469 ? 5.171 -17.856 -15.767 1.00 96.69 469 MET A N 1
ATOM 3514 C CA . MET A 1 469 ? 3.918 -18.024 -15.034 1.00 96.69 469 MET A CA 1
ATOM 3515 C C . MET A 1 469 ? 2.740 -17.474 -15.840 1.00 96.69 469 MET A C 1
ATOM 3517 O O . MET A 1 469 ? 2.673 -16.282 -16.131 1.00 96.69 469 MET A O 1
ATOM 3521 N N . THR A 1 470 ? 1.768 -18.337 -16.115 1.00 93.31 470 THR A N 1
ATOM 3522 C CA . THR A 1 470 ? 0.487 -17.987 -16.736 1.00 93.31 470 THR A CA 1
ATOM 3523 C C . THR A 1 470 ? -0.647 -18.447 -15.830 1.00 93.31 470 THR A C 1
ATOM 3525 O O . THR A 1 470 ? -0.543 -19.492 -15.184 1.00 93.31 470 THR A O 1
ATOM 3528 N N . LEU A 1 471 ? -1.704 -17.639 -15.723 1.00 91.94 471 LEU A N 1
ATOM 3529 C CA . LEU A 1 471 ? -2.894 -18.037 -14.973 1.00 91.94 471 LEU A CA 1
ATOM 3530 C C . LEU A 1 471 ? -3.618 -19.168 -15.719 1.00 91.94 471 LEU A C 1
ATOM 3532 O O . LEU A 1 471 ? -3.575 -19.209 -16.948 1.00 91.94 471 LEU A O 1
ATOM 3536 N N . PRO A 1 472 ? -4.275 -20.097 -15.006 1.00 94.69 472 PRO A N 1
ATOM 3537 C CA . PRO A 1 472 ? -5.030 -21.158 -15.655 1.00 94.69 472 PRO A CA 1
ATOM 3538 C C . PRO A 1 472 ? -6.254 -20.586 -16.401 1.00 94.69 472 PRO A C 1
ATOM 3540 O O . PRO A 1 472 ? -6.810 -19.578 -15.952 1.00 94.69 472 PRO A O 1
ATOM 3543 N N . PRO A 1 473 ? -6.758 -21.262 -17.456 1.00 91.12 473 PRO A N 1
ATOM 3544 C CA . PRO A 1 473 ? -7.878 -20.763 -18.266 1.00 91.12 473 PRO A CA 1
ATOM 3545 C C . PRO A 1 473 ? -9.156 -20.425 -17.482 1.00 91.12 473 PRO A C 1
ATOM 3547 O O . PRO A 1 473 ? -9.925 -19.553 -17.867 1.00 91.12 473 PRO A O 1
ATOM 3550 N N . GLY A 1 474 ? -9.388 -21.088 -16.343 1.00 88.25 474 GLY A N 1
ATOM 3551 C CA . GLY A 1 474 ? -10.531 -20.790 -15.471 1.00 88.25 474 GLY A CA 1
ATOM 3552 C C . GLY A 1 474 ? -10.462 -19.426 -14.767 1.00 88.25 474 GLY A C 1
ATOM 3553 O O . GLY A 1 474 ? -11.503 -18.919 -14.347 1.00 88.25 474 GLY A O 1
ATOM 3554 N N . LEU A 1 475 ? -9.264 -18.837 -14.653 1.00 90.31 475 LEU A N 1
ATOM 3555 C CA . LEU A 1 475 ? -8.994 -17.586 -13.935 1.00 90.31 475 LEU A CA 1
ATOM 3556 C C . LEU A 1 475 ? -8.516 -16.446 -14.845 1.00 90.31 475 LEU A C 1
ATOM 3558 O O . LEU A 1 475 ? -8.708 -15.287 -14.491 1.00 90.31 475 LEU A O 1
ATOM 3562 N N . GLU A 1 476 ? -7.899 -16.737 -15.994 1.00 86.94 476 GLU A N 1
ATOM 3563 C CA . GLU A 1 476 ? -7.197 -15.728 -16.807 1.00 86.94 476 GLU A CA 1
ATOM 3564 C C . GLU A 1 476 ? -8.080 -14.580 -17.320 1.00 86.94 476 GLU A C 1
ATOM 3566 O O . GLU A 1 476 ? -7.582 -13.470 -17.487 1.00 86.94 476 GLU A O 1
ATOM 3571 N N . ASP A 1 477 ? -9.385 -14.816 -17.485 1.00 84.75 477 ASP A N 1
ATOM 3572 C CA . ASP A 1 477 ? -10.365 -13.811 -17.924 1.00 84.75 477 ASP A CA 1
ATOM 3573 C C . ASP A 1 477 ? -11.238 -13.272 -16.778 1.00 84.75 477 ASP A C 1
ATOM 3575 O O . ASP A 1 477 ? -12.130 -12.444 -16.987 1.00 84.75 477 ASP A O 1
ATOM 3579 N N . ARG A 1 478 ? -11.010 -13.718 -15.536 1.00 89.75 478 ARG A N 1
ATOM 3580 C CA . ARG A 1 478 ? -11.756 -13.219 -14.377 1.00 89.75 478 ARG A CA 1
ATOM 3581 C C . ARG A 1 478 ? -11.265 -11.829 -14.007 1.00 89.75 478 ARG A C 1
ATOM 3583 O O . ARG A 1 478 ? -10.079 -11.635 -13.742 1.00 89.75 478 ARG A O 1
ATOM 3590 N N . ILE A 1 479 ? -12.192 -10.874 -13.910 1.00 90.31 479 ILE A N 1
ATOM 3591 C CA . ILE A 1 479 ? -11.898 -9.480 -13.538 1.00 90.31 479 ILE A CA 1
ATOM 3592 C C . ILE A 1 479 ? -11.106 -9.381 -12.227 1.00 90.31 479 ILE A C 1
ATOM 3594 O O . ILE A 1 479 ? -10.139 -8.633 -12.134 1.00 90.31 479 ILE A O 1
ATOM 3598 N N . HIS A 1 480 ? -11.467 -10.190 -11.233 1.00 90.88 480 HIS A N 1
ATOM 3599 C CA . HIS A 1 480 ? -10.835 -10.182 -9.919 1.00 90.88 480 HIS A CA 1
ATOM 3600 C C . HIS A 1 480 ? -9.476 -10.904 -9.884 1.00 90.88 480 HIS A C 1
ATOM 3602 O O . HIS A 1 480 ? -8.766 -10.806 -8.891 1.00 90.88 480 HIS A O 1
ATOM 3608 N N . ALA A 1 481 ? -9.088 -11.575 -10.973 1.00 93.56 481 ALA A N 1
ATOM 3609 C CA . ALA A 1 481 ? -7.751 -12.131 -11.167 1.00 93.56 481 ALA A CA 1
ATOM 3610 C C . ALA A 1 481 ? -6.845 -11.236 -12.033 1.00 93.56 481 ALA A C 1
ATOM 3612 O O . ALA A 1 481 ? -5.638 -11.478 -12.112 1.00 93.56 481 ALA A O 1
ATOM 3613 N N . GLN A 1 482 ? -7.395 -10.189 -12.665 1.00 94.19 482 GLN A N 1
ATOM 3614 C CA . GLN A 1 482 ? -6.618 -9.267 -13.492 1.00 94.19 482 GLN A CA 1
ATOM 3615 C C . GLN A 1 482 ? -5.677 -8.412 -12.643 1.00 94.19 482 GLN A C 1
ATOM 3617 O O . GLN A 1 482 ? -5.998 -7.982 -11.532 1.00 94.19 482 GLN A O 1
ATOM 3622 N N . GLY A 1 483 ? -4.506 -8.117 -13.200 1.00 94.69 483 GLY A N 1
ATOM 3623 C CA . GLY A 1 483 ? -3.416 -7.446 -12.503 1.00 94.69 483 GLY A CA 1
ATOM 3624 C C . GLY A 1 483 ? -3.555 -5.927 -12.383 1.00 94.69 483 GLY A C 1
ATOM 3625 O O . GLY A 1 483 ? -2.590 -5.228 -12.683 1.00 94.69 483 GLY A O 1
ATOM 3626 N N . TYR A 1 484 ? -4.712 -5.393 -11.974 1.00 97.44 484 TYR A N 1
ATOM 3627 C CA . TYR A 1 484 ? -4.940 -3.941 -11.914 1.00 97.44 484 TYR A CA 1
ATOM 3628 C C . TYR A 1 484 ? -4.169 -3.233 -10.791 1.00 97.44 484 TYR A C 1
ATOM 3630 O O . TYR A 1 484 ? -3.741 -2.091 -10.982 1.00 97.44 484 TYR A O 1
ATOM 3638 N N . TYR A 1 485 ? -3.968 -3.893 -9.644 1.00 98.25 485 TYR A N 1
ATOM 3639 C CA . TYR A 1 485 ? -3.240 -3.350 -8.490 1.00 98.25 485 TYR A CA 1
ATOM 3640 C C . TYR A 1 485 ? -1.966 -4.140 -8.199 1.00 98.25 485 TYR A C 1
ATOM 3642 O O . TYR A 1 485 ? -0.867 -3.627 -8.417 1.00 98.25 485 TYR A O 1
ATOM 3650 N N . GLY A 1 486 ? -2.114 -5.405 -7.810 1.00 97.62 486 GLY A N 1
ATOM 3651 C CA . GLY A 1 486 ? -1.066 -6.415 -7.869 1.00 97.62 486 GLY A CA 1
ATOM 3652 C C . GLY A 1 486 ? -0.877 -6.943 -9.288 1.00 97.62 486 GLY A C 1
ATOM 3653 O O . GLY A 1 486 ? -1.666 -6.665 -10.187 1.00 97.62 486 GLY A O 1
ATOM 3654 N N . SER A 1 487 ? 0.191 -7.695 -9.529 1.00 97.50 487 SER A N 1
ATOM 3655 C CA . SER A 1 487 ? 0.413 -8.368 -10.810 1.00 97.50 487 SER A CA 1
ATOM 3656 C C . SER A 1 487 ? 1.081 -9.707 -10.583 1.00 97.50 487 SER A C 1
ATOM 3658 O O . SER A 1 487 ? 1.917 -9.828 -9.689 1.00 97.50 487 SER A O 1
ATOM 3660 N N . VAL A 1 488 ? 0.762 -10.694 -11.427 1.00 97.19 488 VAL A N 1
ATOM 3661 C CA . VAL A 1 488 ? 1.381 -12.030 -11.389 1.00 97.19 488 VAL A CA 1
ATOM 3662 C C . VAL A 1 488 ? 2.904 -11.906 -11.306 1.00 97.19 488 VAL A C 1
ATOM 3664 O O . VAL A 1 488 ? 3.524 -12.486 -10.421 1.00 97.19 488 VAL A O 1
ATOM 3667 N N . SER A 1 489 ? 3.497 -11.056 -12.150 1.00 97.44 489 SER A N 1
ATOM 3668 C CA . SER A 1 489 ? 4.949 -10.887 -12.237 1.00 97.44 489 SER A CA 1
ATOM 3669 C C . SER A 1 489 ? 5.599 -10.454 -10.920 1.00 97.44 489 SER A C 1
ATOM 3671 O O . SER A 1 489 ? 6.550 -11.094 -10.469 1.00 97.44 489 SER A O 1
ATOM 3673 N N . HIS A 1 490 ? 5.134 -9.370 -10.283 1.00 98.06 490 HIS A N 1
ATOM 3674 C CA . HIS A 1 490 ? 5.783 -8.918 -9.047 1.00 98.06 490 HIS A CA 1
ATOM 3675 C C . HIS A 1 490 ? 5.341 -9.727 -7.827 1.00 98.06 490 HIS A C 1
ATOM 3677 O O . HIS A 1 490 ? 6.138 -9.902 -6.911 1.00 98.06 490 HIS A O 1
ATOM 3683 N N . ASN A 1 491 ? 4.137 -10.297 -7.839 1.00 98.50 491 ASN A N 1
ATOM 3684 C CA . ASN A 1 491 ? 3.666 -11.189 -6.787 1.00 98.50 491 ASN A CA 1
ATOM 3685 C C . ASN A 1 491 ? 4.479 -12.481 -6.706 1.00 98.50 491 ASN A C 1
ATOM 3687 O O . ASN A 1 491 ? 4.906 -12.859 -5.620 1.00 98.50 491 ASN A O 1
ATOM 3691 N N . VAL A 1 492 ? 4.772 -13.110 -7.845 1.00 97.94 492 VAL A N 1
ATOM 3692 C CA . VAL A 1 492 ? 5.666 -14.276 -7.931 1.00 97.94 492 VAL A CA 1
ATOM 3693 C C . VAL A 1 492 ? 7.063 -13.939 -7.405 1.00 97.94 492 VAL A C 1
ATOM 3695 O O . VAL A 1 492 ? 7.626 -14.692 -6.611 1.00 97.94 492 VAL A O 1
ATOM 3698 N N . LYS A 1 493 ? 7.613 -12.778 -7.785 1.00 98.44 493 LYS A N 1
ATOM 3699 C CA . LYS A 1 493 ? 8.899 -12.289 -7.253 1.00 98.44 493 LYS A CA 1
ATOM 3700 C C . LYS A 1 493 ? 8.839 -12.092 -5.735 1.00 98.44 493 LYS A C 1
ATOM 3702 O O . LYS A 1 493 ? 9.787 -12.450 -5.043 1.00 98.44 493 LYS A O 1
ATOM 3707 N N . GLY A 1 494 ? 7.718 -11.585 -5.221 1.00 97.94 494 GLY A N 1
ATOM 3708 C CA . GLY A 1 494 ? 7.440 -11.483 -3.790 1.00 97.94 494 GLY A CA 1
ATOM 3709 C C . GLY A 1 494 ? 7.460 -12.842 -3.105 1.00 97.94 494 GLY A C 1
ATOM 3710 O O . GLY A 1 494 ? 8.251 -13.046 -2.189 1.00 97.94 494 GLY A O 1
ATOM 3711 N N . ILE A 1 495 ? 6.657 -13.796 -3.583 1.00 98.56 495 ILE A N 1
ATOM 3712 C CA . ILE A 1 495 ? 6.618 -15.164 -3.047 1.00 98.56 495 ILE A CA 1
ATOM 3713 C C . ILE A 1 495 ? 8.024 -15.770 -3.051 1.00 98.56 495 ILE A C 1
ATOM 3715 O O . ILE A 1 495 ? 8.462 -16.285 -2.027 1.00 98.56 495 ILE A O 1
ATOM 3719 N N . TYR A 1 496 ? 8.777 -15.646 -4.148 1.00 98.31 496 TYR A N 1
ATOM 3720 C CA . TYR A 1 496 ? 10.166 -16.101 -4.193 1.00 98.31 496 TYR A CA 1
ATOM 3721 C C . TYR A 1 496 ? 11.016 -15.455 -3.089 1.00 98.31 496 TYR A C 1
ATOM 3723 O O . TYR A 1 496 ? 11.687 -16.159 -2.335 1.00 98.31 496 TYR A O 1
ATOM 3731 N N . GLN A 1 497 ? 10.943 -14.128 -2.941 1.00 97.62 497 GLN A N 1
ATOM 3732 C CA . GLN A 1 497 ? 11.675 -13.383 -1.916 1.00 97.62 497 GLN A CA 1
ATOM 3733 C C . GLN A 1 497 ? 11.309 -13.821 -0.489 1.00 97.62 497 GLN A C 1
ATOM 3735 O O . GLN A 1 497 ? 12.182 -13.831 0.377 1.00 97.62 497 GLN A O 1
ATOM 3740 N N . ARG A 1 498 ? 10.056 -14.214 -0.228 1.00 97.19 498 ARG A N 1
ATOM 3741 C CA . ARG A 1 498 ? 9.631 -14.728 1.087 1.00 97.19 498 ARG A CA 1
ATOM 3742 C C . ARG A 1 498 ? 10.372 -16.009 1.476 1.00 97.19 498 ARG A C 1
ATOM 3744 O O . ARG A 1 498 ? 10.702 -16.172 2.645 1.00 97.19 498 ARG A O 1
ATOM 3751 N N . TYR A 1 499 ? 10.645 -16.891 0.515 1.00 97.69 499 TYR A N 1
ATOM 3752 C CA . TYR A 1 499 ? 11.279 -18.190 0.769 1.00 97.69 499 TYR A CA 1
ATOM 3753 C C . TYR A 1 499 ? 12.805 -18.174 0.625 1.00 97.69 499 TYR A C 1
ATOM 3755 O O . TYR A 1 499 ? 13.492 -18.848 1.387 1.00 97.69 499 TYR A O 1
ATOM 3763 N N . MET A 1 500 ? 13.339 -17.410 -0.331 1.00 95.81 500 MET A N 1
ATOM 3764 C CA . MET A 1 500 ? 14.769 -17.420 -0.681 1.00 95.81 500 MET A CA 1
ATOM 3765 C C . MET A 1 500 ? 15.514 -16.142 -0.268 1.00 95.81 500 MET A C 1
ATOM 3767 O O . MET A 1 500 ? 16.743 -16.092 -0.308 1.00 95.81 500 MET A O 1
ATOM 3771 N N . GLY A 1 501 ? 14.796 -15.097 0.148 1.00 95.31 501 GLY A N 1
ATOM 3772 C CA . GLY A 1 501 ? 15.380 -13.785 0.407 1.00 95.31 501 GLY A CA 1
ATOM 3773 C C . GLY A 1 501 ? 15.772 -13.054 -0.881 1.00 95.31 501 GLY A C 1
ATOM 3774 O O . GLY A 1 501 ? 15.164 -13.226 -1.934 1.00 95.31 501 GLY A O 1
ATOM 3775 N N . TRP A 1 502 ? 16.775 -12.179 -0.786 1.00 94.56 502 TRP A N 1
ATOM 3776 C CA . TRP A 1 502 ? 17.194 -11.306 -1.891 1.00 94.56 502 TRP A CA 1
ATOM 3777 C C . TRP A 1 502 ? 18.146 -11.977 -2.895 1.00 94.56 502 TRP A C 1
ATOM 3779 O O . TRP A 1 502 ? 18.268 -11.501 -4.022 1.00 94.56 502 TRP A O 1
ATOM 3789 N N . PHE A 1 503 ? 18.859 -13.031 -2.484 1.00 95.81 503 PHE A N 1
ATOM 3790 C CA . PHE A 1 503 ? 19.924 -13.653 -3.271 1.00 95.81 503 PHE A CA 1
ATOM 3791 C C . PHE A 1 503 ? 19.366 -14.771 -4.154 1.00 95.81 503 PHE A C 1
ATOM 3793 O O . PHE A 1 503 ? 18.680 -15.670 -3.675 1.00 95.81 503 PHE A O 1
ATOM 3800 N N . ASP A 1 504 ? 19.682 -14.739 -5.447 1.00 93.69 504 ASP A N 1
ATOM 3801 C CA . ASP A 1 504 ? 19.149 -15.688 -6.432 1.00 93.69 504 ASP A CA 1
ATOM 3802 C C . ASP A 1 504 ? 20.010 -16.949 -6.617 1.00 93.69 504 ASP A C 1
ATOM 3804 O O . ASP A 1 504 ? 19.736 -17.763 -7.493 1.00 93.69 504 ASP A O 1
ATOM 3808 N N . GLY A 1 505 ? 21.060 -17.115 -5.807 1.00 95.12 505 GLY A N 1
ATOM 3809 C CA . GLY A 1 505 ? 21.972 -18.255 -5.878 1.00 95.12 505 GLY A CA 1
ATOM 3810 C C . GLY A 1 505 ? 23.154 -18.069 -6.834 1.00 95.12 505 GLY A C 1
ATOM 3811 O O . GLY A 1 505 ? 24.109 -18.839 -6.748 1.00 95.12 505 GLY A O 1
ATOM 3812 N N . ASN A 1 506 ? 23.160 -17.047 -7.702 1.00 96.19 506 ASN A N 1
ATOM 3813 C CA . ASN A 1 506 ? 24.261 -16.802 -8.635 1.00 96.19 506 ASN A CA 1
ATOM 3814 C C . ASN A 1 506 ? 25.396 -15.993 -7.971 1.00 96.19 506 ASN A C 1
ATOM 3816 O O . ASN A 1 506 ? 25.212 -14.806 -7.692 1.00 96.19 506 ASN A O 1
ATOM 3820 N N . PRO A 1 507 ? 26.616 -16.546 -7.799 1.00 97.50 507 PRO A N 1
ATOM 3821 C CA . PRO A 1 507 ? 27.717 -15.847 -7.131 1.00 97.50 507 PRO A CA 1
ATOM 3822 C C . PRO A 1 507 ? 28.115 -14.512 -7.775 1.00 97.50 507 PRO A C 1
ATOM 3824 O O . PRO A 1 507 ? 28.595 -13.622 -7.075 1.00 97.50 507 PRO A O 1
ATOM 3827 N N . ALA A 1 508 ? 27.879 -14.331 -9.081 1.00 96.75 508 ALA A N 1
ATOM 3828 C CA . ALA A 1 508 ? 28.142 -13.064 -9.767 1.00 96.75 508 ALA A CA 1
ATOM 3829 C C . ALA A 1 508 ? 27.259 -11.911 -9.253 1.00 96.75 508 ALA A C 1
ATOM 3831 O O . ALA A 1 508 ? 27.629 -10.745 -9.382 1.00 96.75 508 ALA A O 1
ATOM 3832 N N . LYS A 1 509 ? 26.109 -12.231 -8.646 1.00 95.50 509 LYS A N 1
ATOM 3833 C CA . LYS A 1 509 ? 25.159 -11.263 -8.088 1.00 95.50 509 LYS A CA 1
ATOM 3834 C C . LYS A 1 509 ? 25.262 -11.108 -6.567 1.00 95.50 509 LYS A C 1
ATOM 3836 O O . LYS A 1 509 ? 24.560 -10.285 -5.991 1.00 95.50 509 LYS A O 1
ATOM 3841 N N . LEU A 1 510 ? 26.154 -11.854 -5.907 1.00 96.88 510 LEU A N 1
ATOM 3842 C CA . LEU A 1 510 ? 26.300 -11.816 -4.447 1.00 96.88 510 LEU A CA 1
ATOM 3843 C C . LEU A 1 510 ? 26.859 -10.474 -3.948 1.00 96.88 510 LEU A C 1
ATOM 3845 O O . LEU A 1 510 ? 26.450 -9.974 -2.905 1.00 96.88 510 LEU A O 1
ATOM 3849 N N . TRP A 1 511 ? 27.806 -9.892 -4.683 1.00 96.94 511 TRP A N 1
ATOM 3850 C CA . TRP A 1 511 ? 28.476 -8.650 -4.293 1.00 96.94 511 TRP A CA 1
ATOM 3851 C C . TRP A 1 511 ? 28.604 -7.697 -5.483 1.00 96.94 511 TRP A C 1
ATOM 3853 O O . TRP A 1 511 ? 29.699 -7.343 -5.920 1.00 96.94 511 TRP A O 1
ATOM 3863 N N . GLN A 1 512 ? 27.454 -7.316 -6.044 1.00 95.19 512 GLN A N 1
ATOM 3864 C CA . GLN A 1 512 ? 27.405 -6.406 -7.186 1.00 95.19 512 GLN A CA 1
ATOM 3865 C C . GLN A 1 512 ? 27.945 -5.019 -6.834 1.00 95.19 512 GLN A C 1
ATOM 3867 O O . GLN A 1 512 ? 27.840 -4.529 -5.704 1.00 95.19 512 GLN A O 1
ATOM 3872 N N . LEU A 1 513 ? 28.509 -4.357 -7.843 1.00 97.25 513 LEU A N 1
ATOM 3873 C CA . LEU A 1 513 ? 28.897 -2.962 -7.723 1.00 97.25 513 LEU A CA 1
ATOM 3874 C C . LEU A 1 513 ? 27.649 -2.086 -7.512 1.00 97.25 513 LEU A C 1
ATOM 3876 O O . LEU A 1 513 ? 26.608 -2.340 -8.111 1.00 97.25 513 LEU A O 1
ATOM 3880 N N . PRO A 1 514 ? 27.748 -0.997 -6.727 1.00 96.00 514 PRO A N 1
ATOM 3881 C CA . PRO A 1 514 ? 26.697 0.013 -6.685 1.00 96.00 514 PRO A CA 1
ATOM 3882 C C . PRO A 1 514 ? 26.376 0.553 -8.093 1.00 96.00 514 PRO A C 1
ATOM 3884 O O . PRO A 1 514 ? 27.318 0.733 -8.876 1.00 96.00 514 PRO A O 1
ATOM 3887 N N . PRO A 1 515 ? 25.114 0.931 -8.392 1.00 93.38 515 PRO A N 1
ATOM 3888 C CA . PRO A 1 515 ? 24.646 1.190 -9.760 1.00 93.38 515 PRO A CA 1
ATOM 3889 C C . PRO A 1 515 ? 25.534 2.122 -10.591 1.00 93.38 515 PRO A C 1
ATOM 3891 O O . PRO A 1 515 ? 25.881 1.812 -11.725 1.00 93.38 515 PRO A O 1
ATOM 3894 N N . ARG A 1 516 ? 26.003 3.242 -10.019 1.00 94.88 516 ARG A N 1
ATOM 3895 C CA . ARG A 1 516 ? 26.903 4.168 -10.732 1.00 94.88 516 ARG A CA 1
ATOM 3896 C C . ARG A 1 516 ? 28.263 3.548 -11.067 1.00 94.88 516 ARG A C 1
ATOM 3898 O O . ARG A 1 516 ? 28.800 3.801 -12.139 1.00 94.88 516 ARG A O 1
ATOM 3905 N N . LYS A 1 517 ? 28.853 2.777 -10.147 1.00 97.25 517 LYS A N 1
ATOM 3906 C CA . LYS A 1 517 ? 30.157 2.131 -10.380 1.00 97.25 517 LYS A CA 1
ATOM 3907 C C . LYS A 1 517 ? 30.041 1.050 -11.452 1.00 97.25 517 LYS A C 1
ATOM 3909 O O . LYS A 1 517 ? 30.943 0.925 -12.271 1.00 97.25 517 LYS A O 1
ATOM 3914 N N . GLU A 1 518 ? 28.938 0.310 -11.445 1.00 97.00 518 GLU A N 1
ATOM 3915 C CA . GLU A 1 518 ? 28.634 -0.698 -12.457 1.00 97.00 518 GLU A CA 1
ATOM 3916 C C . GLU A 1 518 ? 28.393 -0.062 -13.835 1.00 97.00 518 GLU A C 1
ATOM 3918 O O . GLU A 1 518 ? 29.023 -0.446 -14.817 1.00 97.00 518 GLU A O 1
ATOM 3923 N N . ALA A 1 519 ? 27.566 0.983 -13.895 1.00 97.00 519 ALA A N 1
ATOM 3924 C CA . ALA A 1 519 ? 27.242 1.697 -15.125 1.00 97.00 519 ALA A CA 1
ATOM 3925 C C . ALA A 1 519 ? 28.478 2.262 -15.843 1.00 97.00 519 ALA A C 1
ATOM 3927 O O . ALA A 1 519 ? 28.570 2.180 -17.066 1.00 97.00 519 ALA A O 1
ATOM 3928 N N . LEU A 1 520 ? 29.459 2.785 -15.095 1.00 97.31 520 LEU A N 1
ATOM 3929 C CA . LEU A 1 520 ? 30.730 3.249 -15.663 1.00 97.31 520 LEU A CA 1
ATOM 3930 C C . LEU A 1 520 ? 31.495 2.121 -16.374 1.00 97.31 520 LEU A C 1
ATOM 3932 O O . LEU A 1 520 ? 32.083 2.362 -17.424 1.00 97.31 520 LEU A O 1
ATOM 3936 N N . ARG A 1 521 ? 31.458 0.893 -15.839 1.00 97.81 521 ARG A N 1
ATOM 3937 C CA . ARG A 1 521 ? 32.097 -0.281 -16.456 1.00 97.81 521 ARG A CA 1
ATOM 3938 C C . ARG A 1 521 ? 31.333 -0.767 -17.680 1.00 97.81 521 ARG A C 1
ATOM 3940 O O . ARG A 1 521 ? 31.957 -1.063 -18.691 1.00 97.81 521 ARG A O 1
ATOM 3947 N N . TYR A 1 522 ? 30.001 -0.782 -17.634 1.00 96.88 522 TYR A N 1
ATOM 3948 C CA . TYR A 1 522 ? 29.194 -1.087 -18.820 1.00 96.88 522 TYR A CA 1
ATOM 3949 C C . TYR A 1 522 ? 29.446 -0.092 -19.954 1.00 96.88 522 TYR A C 1
ATOM 3951 O O . TYR A 1 522 ? 29.658 -0.506 -21.093 1.00 96.88 522 TYR A O 1
ATOM 3959 N N . ALA A 1 523 ? 29.472 1.207 -19.645 1.00 96.88 523 ALA A N 1
ATOM 3960 C CA . ALA A 1 523 ? 29.787 2.238 -20.625 1.00 96.88 523 ALA A CA 1
ATOM 3961 C C . ALA A 1 523 ? 31.198 2.044 -21.203 1.00 96.88 523 ALA A C 1
ATOM 3963 O O . ALA A 1 523 ? 31.360 2.094 -22.416 1.00 96.88 523 ALA A O 1
ATOM 3964 N N . GLU A 1 524 ? 32.203 1.756 -20.369 1.00 97.56 524 GLU A N 1
ATOM 3965 C CA . GLU A 1 524 ? 33.568 1.433 -20.810 1.00 97.56 524 GLU A CA 1
ATOM 3966 C C . GLU A 1 524 ? 33.589 0.242 -21.787 1.00 97.56 524 GLU A C 1
ATOM 3968 O O . GLU A 1 524 ? 34.143 0.358 -22.880 1.00 97.56 524 GLU A O 1
ATOM 3973 N N . CYS A 1 525 ? 32.913 -0.863 -21.454 1.00 97.81 525 CYS A N 1
ATOM 3974 C CA . CYS A 1 525 ? 32.836 -2.052 -22.309 1.00 97.81 525 CYS A CA 1
ATOM 3975 C C . CYS A 1 525 ? 32.109 -1.811 -23.642 1.00 97.81 525 CYS A C 1
ATOM 3977 O O . CYS A 1 525 ? 32.445 -2.441 -24.643 1.00 97.81 525 CYS A O 1
ATOM 3979 N N . LEU A 1 526 ? 31.107 -0.929 -23.666 1.00 97.12 526 LEU A N 1
ATOM 3980 C CA . LEU A 1 526 ? 30.280 -0.663 -24.848 1.00 97.12 526 LEU A CA 1
ATOM 3981 C C . LEU A 1 526 ? 30.826 0.457 -25.749 1.00 97.12 526 LEU A C 1
ATOM 3983 O O . LEU A 1 526 ? 30.249 0.698 -26.808 1.00 97.12 526 LEU A O 1
ATOM 3987 N N . GLY A 1 527 ? 31.937 1.104 -25.377 1.00 96.62 527 GLY A N 1
ATOM 3988 C CA . GLY A 1 527 ? 32.572 2.164 -26.171 1.00 96.62 527 GLY A CA 1
ATOM 3989 C C . GLY A 1 527 ? 32.156 3.589 -25.787 1.00 96.62 527 GLY A C 1
ATOM 3990 O O . GLY A 1 527 ? 32.144 4.479 -26.635 1.00 96.62 527 GLY A O 1
ATOM 3991 N N . GLY A 1 528 ? 31.810 3.809 -24.520 1.00 96.31 528 GLY A N 1
ATOM 3992 C CA . GLY A 1 528 ? 31.393 5.092 -23.953 1.00 96.31 528 GLY A CA 1
ATOM 3993 C C . GLY A 1 528 ? 29.874 5.272 -23.887 1.00 96.31 528 GLY A C 1
ATOM 3994 O O . GLY A 1 528 ? 29.108 4.526 -24.495 1.00 96.31 528 GLY A O 1
ATOM 3995 N N . VAL A 1 529 ? 29.428 6.292 -23.144 1.00 96.25 529 VAL A N 1
ATOM 3996 C CA . VAL A 1 529 ? 27.998 6.602 -22.940 1.00 96.25 529 VAL A CA 1
ATOM 3997 C C . VAL A 1 529 ? 27.264 6.815 -24.269 1.00 96.25 529 VAL A C 1
ATOM 3999 O O . VAL A 1 529 ? 26.172 6.280 -24.445 1.00 96.25 529 VAL A O 1
ATOM 4002 N N . ASP A 1 530 ? 27.877 7.501 -25.236 1.00 95.81 530 ASP A N 1
ATOM 4003 C CA . ASP A 1 530 ? 27.272 7.741 -26.555 1.00 95.81 530 ASP A CA 1
ATOM 4004 C C . ASP A 1 530 ? 26.985 6.437 -27.309 1.00 95.81 530 ASP A C 1
ATOM 4006 O O . ASP A 1 530 ? 25.982 6.317 -28.011 1.00 95.81 530 ASP A O 1
ATOM 4010 N N . ALA A 1 531 ? 27.846 5.427 -27.158 1.00 97.56 531 ALA A N 1
ATOM 4011 C CA . ALA A 1 531 ? 27.622 4.118 -27.758 1.00 97.56 531 ALA A CA 1
ATOM 4012 C C . ALA A 1 531 ? 26.473 3.366 -27.072 1.00 97.56 531 ALA A C 1
ATOM 4014 O O . ALA A 1 531 ? 25.681 2.718 -27.757 1.00 97.56 531 ALA A O 1
ATOM 4015 N N . VAL A 1 532 ? 26.339 3.496 -25.746 1.00 98.00 532 VAL A N 1
ATOM 4016 C CA . VAL A 1 532 ? 25.190 2.960 -24.995 1.00 98.00 532 VAL A CA 1
ATOM 4017 C C . VAL A 1 532 ? 23.887 3.605 -25.473 1.00 98.00 532 VAL A C 1
ATOM 4019 O O . VAL A 1 532 ? 22.918 2.893 -25.729 1.00 98.00 532 VAL A O 1
ATOM 4022 N N . LEU A 1 533 ? 23.875 4.929 -25.662 1.00 97.62 533 LEU A N 1
ATOM 4023 C CA . LEU A 1 533 ? 22.712 5.668 -26.161 1.00 97.62 533 LEU A CA 1
ATOM 4024 C C . LEU A 1 533 ? 22.310 5.237 -27.571 1.00 97.62 533 LEU A C 1
ATOM 4026 O O . LEU A 1 533 ? 21.137 4.947 -27.802 1.00 97.62 533 LEU A O 1
ATOM 4030 N N . ARG A 1 534 ? 23.273 5.129 -28.496 1.00 98.06 534 ARG A N 1
ATOM 4031 C CA . ARG A 1 534 ? 23.001 4.639 -29.857 1.00 98.06 534 ARG A CA 1
ATOM 4032 C C . ARG A 1 534 ? 22.382 3.243 -29.838 1.00 98.06 534 ARG A C 1
ATOM 4034 O O . ARG A 1 534 ? 21.346 3.038 -30.460 1.00 98.06 534 ARG A O 1
ATOM 4041 N N . LYS A 1 535 ? 22.959 2.315 -29.067 1.00 98.38 535 LYS A N 1
ATOM 4042 C CA . LYS A 1 535 ? 22.429 0.949 -28.927 1.00 98.38 535 LYS A CA 1
ATOM 4043 C C . LYS A 1 535 ? 21.025 0.930 -28.339 1.00 98.38 535 LYS A C 1
ATOM 4045 O O . LYS A 1 535 ? 20.170 0.212 -28.839 1.00 98.38 535 LYS A O 1
ATOM 4050 N N . ALA A 1 536 ? 20.758 1.729 -27.308 1.00 98.38 536 ALA A N 1
ATOM 4051 C CA . ALA A 1 536 ? 19.406 1.852 -26.777 1.00 98.38 536 ALA A CA 1
ATOM 4052 C C . ALA A 1 536 ? 18.415 2.353 -27.842 1.00 98.38 536 ALA A C 1
ATOM 4054 O O . ALA A 1 536 ? 17.309 1.826 -27.937 1.00 98.38 536 ALA A O 1
ATOM 4055 N N . GLY A 1 537 ? 18.824 3.318 -28.672 1.00 98.38 537 GLY A N 1
ATOM 4056 C CA . GLY A 1 537 ? 18.041 3.797 -29.813 1.00 98.38 537 GLY A CA 1
ATOM 4057 C C . GLY A 1 537 ? 17.714 2.699 -30.829 1.00 98.38 537 GLY A C 1
ATOM 4058 O O . GLY A 1 537 ? 16.572 2.616 -31.274 1.00 98.38 537 GLY A O 1
ATOM 4059 N N . GLU A 1 538 ? 18.670 1.818 -31.137 1.00 98.44 538 GLU A N 1
ATOM 4060 C CA . GLU A 1 538 ? 18.458 0.657 -32.020 1.00 98.44 538 GLU A CA 1
ATOM 4061 C C . GLU A 1 538 ? 17.372 -0.288 -31.469 1.00 98.44 538 GLU A C 1
ATOM 4063 O O . GLU A 1 538 ? 16.494 -0.721 -32.212 1.00 98.44 538 GLU A O 1
ATOM 4068 N N . TYR A 1 539 ? 17.377 -0.572 -30.161 1.00 98.50 539 TYR A N 1
ATOM 4069 C CA . TYR A 1 539 ? 16.345 -1.403 -29.524 1.00 98.50 539 TYR A CA 1
ATOM 4070 C C . TYR A 1 539 ? 14.968 -0.723 -29.490 1.00 98.50 539 TYR A C 1
ATOM 4072 O O . TYR A 1 539 ? 13.954 -1.365 -29.753 1.00 98.50 539 TYR A O 1
ATOM 4080 N N . ILE A 1 540 ? 14.912 0.589 -29.244 1.00 98.31 540 ILE A N 1
ATOM 4081 C CA . ILE A 1 540 ? 13.655 1.356 -29.322 1.00 98.31 540 ILE A CA 1
ATOM 4082 C C . ILE A 1 540 ? 13.081 1.325 -30.745 1.00 98.31 540 ILE A C 1
ATOM 4084 O O . ILE A 1 540 ? 11.869 1.177 -30.930 1.00 98.31 540 ILE A O 1
ATOM 4088 N N . GLN A 1 541 ? 13.942 1.457 -31.756 1.00 97.81 541 GLN A N 1
ATOM 4089 C CA . GLN A 1 541 ? 13.536 1.365 -33.153 1.00 97.81 541 GLN A CA 1
ATOM 4090 C C . GLN A 1 541 ? 12.983 -0.029 -33.471 1.00 97.81 541 GLN A C 1
ATOM 4092 O O . GLN A 1 541 ? 11.890 -0.131 -34.022 1.00 97.81 541 GLN A O 1
ATOM 4097 N N . ARG A 1 542 ? 13.674 -1.095 -33.051 1.00 97.62 542 ARG A N 1
ATOM 4098 C CA . ARG A 1 542 ? 13.196 -2.473 -33.228 1.00 97.62 542 ARG A CA 1
ATOM 4099 C C . ARG A 1 542 ? 11.846 -2.721 -32.564 1.00 97.62 542 ARG A C 1
ATOM 4101 O O . ARG A 1 542 ? 10.974 -3.302 -33.199 1.00 97.62 542 ARG A O 1
ATOM 4108 N N . TYR A 1 543 ? 11.631 -2.228 -31.343 1.00 96.25 543 TYR A N 1
ATOM 4109 C CA . TYR A 1 543 ? 10.311 -2.275 -30.706 1.00 96.25 543 TYR A CA 1
ATOM 4110 C C . TYR A 1 543 ? 9.243 -1.587 -31.569 1.00 96.25 543 TYR A C 1
ATOM 4112 O O . TYR A 1 543 ? 8.159 -2.129 -31.759 1.00 96.25 543 TYR A O 1
ATOM 4120 N N . SER A 1 544 ? 9.554 -0.419 -32.135 1.00 94.50 544 SER A N 1
ATOM 4121 C CA . SER A 1 544 ? 8.613 0.325 -32.985 1.00 94.50 544 SER A CA 1
ATOM 4122 C C . SER A 1 544 ? 8.268 -0.418 -34.285 1.00 94.50 544 SER A C 1
ATOM 4124 O O . SER A 1 544 ? 7.174 -0.245 -34.816 1.00 94.50 544 SER A O 1
ATOM 4126 N N . GLU A 1 545 ? 9.188 -1.238 -34.797 1.00 95.75 545 GLU A N 1
ATOM 4127 C CA . GLU A 1 545 ? 9.028 -2.011 -36.035 1.00 95.75 545 GLU A CA 1
ATOM 4128 C C . GLU A 1 545 ? 8.380 -3.388 -35.807 1.00 95.75 545 GLU A C 1
ATOM 4130 O O . GLU A 1 545 ? 7.589 -3.838 -36.636 1.00 95.75 545 GLU A O 1
ATOM 4135 N N . LEU A 1 546 ? 8.716 -4.062 -34.701 1.00 95.12 546 LEU A N 1
ATOM 4136 C CA . LEU A 1 546 ? 8.377 -5.468 -34.442 1.00 95.12 546 LEU A CA 1
ATOM 4137 C C . LEU A 1 546 ? 7.364 -5.665 -33.306 1.00 95.12 546 LEU A C 1
ATOM 4139 O O . LEU A 1 546 ? 6.744 -6.722 -33.223 1.00 95.12 546 LEU A O 1
ATOM 4143 N N . GLY A 1 547 ? 7.200 -4.678 -32.424 1.00 90.94 547 GLY A N 1
ATOM 4144 C CA . GLY A 1 547 ? 6.315 -4.749 -31.260 1.00 90.94 547 GLY A CA 1
ATOM 4145 C C . GLY A 1 547 ? 6.837 -5.591 -30.089 1.00 90.94 547 GLY A C 1
ATOM 4146 O O . GLY A 1 547 ? 6.072 -5.853 -29.162 1.00 90.94 547 GLY A O 1
ATOM 4147 N N . ASP A 1 548 ? 8.107 -6.012 -30.099 1.00 92.75 548 ASP A N 1
ATOM 4148 C CA . ASP A 1 548 ? 8.691 -6.838 -29.033 1.00 92.75 548 ASP A CA 1
ATOM 4149 C C . ASP A 1 548 ? 9.027 -6.006 -27.784 1.00 92.75 548 ASP A C 1
ATOM 4151 O O . ASP A 1 548 ? 9.978 -5.218 -27.761 1.00 92.75 548 ASP A O 1
ATOM 4155 N N . VAL A 1 549 ? 8.233 -6.174 -26.725 1.00 92.50 549 VAL A N 1
ATOM 4156 C CA . VAL A 1 549 ? 8.389 -5.426 -25.471 1.00 92.50 549 VAL A CA 1
ATOM 4157 C C . VAL A 1 549 ? 9.726 -5.699 -24.772 1.00 92.50 549 VAL A C 1
ATOM 4159 O O . VAL A 1 549 ? 10.181 -4.850 -24.001 1.00 92.50 549 VAL A O 1
ATOM 4162 N N . ASP A 1 550 ? 10.393 -6.822 -25.048 1.00 96.00 550 ASP A N 1
ATOM 4163 C CA . ASP A 1 550 ? 11.694 -7.129 -24.452 1.00 96.00 550 ASP A CA 1
ATOM 4164 C C . ASP A 1 550 ? 12.794 -6.199 -24.968 1.00 96.00 550 ASP A C 1
ATOM 4166 O O . ASP A 1 550 ? 13.641 -5.765 -24.181 1.00 96.00 550 ASP A O 1
ATOM 4170 N N . ASP A 1 551 ? 12.722 -5.774 -26.234 1.00 98.00 551 ASP A N 1
ATOM 4171 C CA . ASP A 1 551 ? 13.621 -4.752 -26.778 1.00 98.00 551 ASP A CA 1
ATOM 4172 C C . ASP A 1 551 ? 13.439 -3.419 -26.022 1.00 98.00 551 ASP A C 1
ATOM 4174 O O . ASP A 1 551 ? 14.412 -2.750 -25.666 1.00 98.00 551 ASP A O 1
ATOM 4178 N N . LEU A 1 552 ? 12.197 -3.057 -25.679 1.00 96.38 552 LEU A N 1
ATOM 4179 C CA . LEU A 1 552 ? 11.899 -1.840 -24.918 1.00 96.38 552 LEU A CA 1
ATOM 4180 C C . LEU A 1 552 ? 12.359 -1.938 -23.452 1.00 96.38 552 LEU A C 1
ATOM 4182 O O . LEU A 1 552 ? 12.924 -0.984 -22.906 1.00 96.38 552 LEU A O 1
ATOM 4186 N N . ARG A 1 553 ? 12.157 -3.095 -22.809 1.00 97.56 553 ARG A N 1
ATOM 4187 C CA . ARG A 1 553 ? 12.650 -3.380 -21.450 1.00 97.56 553 ARG A CA 1
ATOM 4188 C C . ARG A 1 553 ? 14.176 -3.331 -21.400 1.00 97.56 553 ARG A C 1
ATOM 4190 O O . ARG A 1 553 ? 14.735 -2.740 -20.478 1.00 97.56 553 ARG A O 1
ATOM 4197 N N . PHE A 1 554 ? 14.850 -3.890 -22.402 1.00 98.38 554 PHE A N 1
ATOM 4198 C CA . PHE A 1 554 ? 16.306 -3.870 -22.487 1.00 98.38 554 PHE A CA 1
ATOM 4199 C C . PHE A 1 554 ? 16.853 -2.473 -22.803 1.00 98.38 554 PHE A C 1
ATOM 4201 O O . PHE A 1 554 ? 17.848 -2.049 -22.208 1.00 98.38 554 PHE A O 1
ATOM 4208 N N . ALA A 1 555 ? 16.170 -1.699 -23.654 1.00 98.50 555 ALA A N 1
ATOM 4209 C CA . ALA A 1 555 ? 16.493 -0.291 -23.861 1.00 98.50 555 ALA A CA 1
ATOM 4210 C C . ALA A 1 555 ? 16.436 0.500 -22.544 1.00 98.50 555 ALA A C 1
ATOM 4212 O O . ALA A 1 555 ? 17.327 1.308 -22.285 1.00 98.50 555 ALA A O 1
ATOM 4213 N N . ALA A 1 556 ? 15.453 0.231 -21.674 1.00 98.44 556 ALA A N 1
ATOM 4214 C CA . ALA A 1 556 ? 15.393 0.840 -20.344 1.00 98.44 556 ALA A CA 1
ATOM 4215 C C . ALA A 1 556 ? 16.646 0.522 -19.506 1.00 98.44 556 ALA A C 1
ATOM 4217 O O . ALA A 1 556 ? 17.204 1.427 -18.889 1.00 98.44 556 ALA A O 1
ATOM 4218 N N . THR A 1 557 ? 17.130 -0.727 -19.528 1.00 98.12 557 THR A N 1
ATOM 4219 C CA . THR A 1 557 ? 18.374 -1.133 -18.846 1.00 98.12 557 THR A CA 1
ATOM 4220 C C . THR A 1 557 ? 19.590 -0.364 -19.364 1.00 98.12 557 THR A C 1
ATOM 4222 O O . THR A 1 557 ? 20.356 0.192 -18.577 1.00 98.12 557 THR A O 1
ATOM 4225 N N . LEU A 1 558 ? 19.764 -0.287 -20.687 1.00 98.44 558 LEU A N 1
ATOM 4226 C CA . LEU A 1 558 ? 20.881 0.449 -21.288 1.00 98.44 558 LEU A CA 1
ATOM 4227 C C . LEU A 1 558 ? 20.828 1.940 -20.936 1.00 98.44 558 LEU A C 1
ATOM 4229 O O . LEU A 1 558 ? 21.845 2.542 -20.589 1.00 98.44 558 LEU A O 1
ATOM 4233 N N . LEU A 1 559 ? 19.640 2.537 -20.994 1.00 98.38 559 LEU A N 1
ATOM 4234 C CA . LEU A 1 559 ? 19.449 3.953 -20.708 1.00 98.38 559 LEU A CA 1
ATOM 4235 C C . LEU A 1 559 ? 19.623 4.285 -19.225 1.00 98.38 559 LEU A C 1
ATOM 4237 O O . LEU A 1 559 ? 20.156 5.350 -18.920 1.00 98.38 559 LEU A O 1
ATOM 4241 N N . ASP A 1 560 ? 19.255 3.392 -18.306 1.00 97.50 560 ASP A N 1
ATOM 4242 C CA . ASP A 1 560 ? 19.546 3.567 -16.879 1.00 97.50 560 ASP A CA 1
ATOM 4243 C C . ASP A 1 560 ? 21.061 3.588 -16.619 1.00 97.50 560 ASP A C 1
ATOM 4245 O O . ASP A 1 560 ? 21.571 4.509 -15.970 1.00 97.50 560 ASP A O 1
ATOM 4249 N N . HIS A 1 561 ? 21.818 2.672 -17.239 1.00 97.94 561 HIS A N 1
ATOM 4250 C CA . HIS A 1 561 ? 23.282 2.727 -17.205 1.00 97.94 561 HIS A CA 1
ATOM 4251 C C . HIS A 1 561 ? 23.825 4.018 -17.831 1.00 97.94 561 HIS A C 1
ATOM 4253 O O . HIS A 1 561 ? 24.710 4.646 -17.251 1.00 97.94 561 HIS A O 1
ATOM 4259 N N . ALA A 1 562 ? 23.287 4.470 -18.967 1.00 97.31 562 ALA A N 1
ATOM 4260 C CA . ALA A 1 562 ? 23.706 5.731 -19.577 1.00 97.31 562 ALA A CA 1
ATOM 4261 C C . ALA A 1 562 ? 23.468 6.925 -18.632 1.00 97.31 562 ALA A C 1
ATOM 4263 O O . ALA A 1 562 ? 24.365 7.750 -18.442 1.00 97.31 562 ALA A O 1
ATOM 4264 N N . VAL A 1 563 ? 22.304 6.998 -17.977 1.00 95.81 563 VAL A N 1
ATOM 4265 C CA . VAL A 1 563 ? 21.980 8.048 -16.997 1.00 95.81 563 VAL A CA 1
ATOM 4266 C C . VAL A 1 563 ? 22.927 8.004 -15.797 1.00 95.81 563 VAL A C 1
ATOM 4268 O O . VAL A 1 563 ? 23.415 9.053 -15.373 1.00 95.81 563 VAL A O 1
ATOM 4271 N N . ALA A 1 564 ? 23.199 6.815 -15.255 1.00 95.12 564 ALA A N 1
ATOM 4272 C CA . ALA A 1 564 ? 24.038 6.641 -14.073 1.00 95.12 564 ALA A CA 1
ATOM 4273 C C . ALA A 1 564 ? 25.534 6.887 -14.346 1.00 95.12 564 ALA A C 1
ATOM 4275 O O . ALA A 1 564 ? 26.233 7.420 -13.479 1.00 95.12 564 ALA A O 1
ATOM 4276 N N . ALA A 1 565 ? 26.025 6.511 -15.532 1.00 95.81 565 ALA A N 1
ATOM 4277 C CA . ALA A 1 565 ? 27.414 6.705 -15.949 1.00 95.81 565 ALA A CA 1
ATOM 4278 C C . ALA A 1 565 ? 27.722 8.157 -16.344 1.00 95.81 565 ALA A C 1
ATOM 4280 O O . ALA A 1 565 ? 28.859 8.600 -16.192 1.00 95.81 565 ALA A O 1
ATOM 4281 N N . SER A 1 566 ? 26.720 8.896 -16.825 1.00 92.06 566 SER A N 1
ATOM 4282 C CA . SER A 1 566 ? 26.877 10.291 -17.240 1.00 92.06 566 SER A CA 1
ATOM 4283 C C . SER A 1 566 ? 27.186 11.225 -16.066 1.00 92.06 566 SER A C 1
ATOM 4285 O O . SER A 1 566 ? 26.699 11.047 -14.944 1.00 92.06 566 SER A O 1
ATOM 4287 N N . ASP A 1 567 ? 27.935 12.293 -16.339 1.00 86.00 567 ASP A N 1
ATOM 4288 C CA . ASP A 1 567 ? 28.071 13.389 -15.384 1.00 86.00 567 ASP A CA 1
ATOM 4289 C C . ASP A 1 567 ? 26.717 14.090 -15.181 1.00 86.00 567 ASP A C 1
ATOM 4291 O O . ASP A 1 567 ? 25.988 14.310 -16.154 1.00 86.00 567 ASP A O 1
ATOM 4295 N N . PRO A 1 568 ? 26.354 14.503 -13.949 1.00 75.19 568 PRO A N 1
ATOM 4296 C CA . PRO A 1 568 ? 25.046 15.106 -13.678 1.00 75.19 568 PRO A CA 1
ATOM 4297 C C . PRO A 1 568 ? 24.712 16.345 -14.524 1.00 75.19 568 PRO A C 1
ATOM 4299 O O . PRO A 1 568 ? 23.537 16.638 -14.732 1.00 75.19 568 PRO A O 1
ATOM 4302 N N . GLY A 1 569 ? 25.729 17.073 -15.002 1.00 76.81 569 GLY A N 1
ATOM 4303 C CA . GLY A 1 569 ? 25.573 18.230 -15.889 1.00 76.81 569 GLY A CA 1
ATOM 4304 C C . GLY A 1 569 ? 25.420 17.887 -17.376 1.00 76.81 569 GLY A C 1
ATOM 4305 O O . GLY A 1 569 ? 25.052 18.763 -18.150 1.00 76.81 569 GLY A O 1
ATOM 4306 N N . ASN A 1 570 ? 25.671 16.636 -17.775 1.00 83.00 570 ASN A N 1
ATOM 4307 C CA . ASN A 1 570 ? 25.697 16.187 -19.170 1.00 83.00 570 ASN A CA 1
ATOM 4308 C C . ASN A 1 570 ? 24.942 14.857 -19.374 1.00 83.00 570 ASN A C 1
ATOM 4310 O O . ASN A 1 570 ? 25.402 13.965 -20.073 1.00 83.00 570 ASN A O 1
ATOM 4314 N N . ASN A 1 571 ? 23.785 14.694 -18.725 1.00 88.25 571 ASN A N 1
ATOM 4315 C CA . ASN A 1 571 ? 22.975 13.469 -18.807 1.00 88.25 571 ASN A CA 1
ATOM 4316 C C . ASN A 1 571 ? 21.572 13.694 -19.387 1.00 88.25 571 ASN A C 1
ATOM 4318 O O . ASN A 1 571 ? 20.703 12.827 -19.291 1.00 88.25 571 ASN A O 1
ATOM 4322 N N . ARG A 1 572 ? 21.318 14.879 -19.957 1.00 92.00 572 ARG A N 1
ATOM 4323 C CA . ARG A 1 572 ? 19.978 15.281 -20.397 1.00 92.00 572 ARG A CA 1
ATOM 4324 C C . ARG A 1 572 ? 19.423 14.361 -21.480 1.00 92.00 572 ARG A C 1
ATOM 4326 O O . ARG A 1 572 ? 18.268 13.966 -21.372 1.00 92.00 572 ARG A O 1
ATOM 4333 N N . GLU A 1 573 ? 20.224 14.027 -22.484 1.00 94.38 573 GLU A N 1
ATOM 4334 C CA . GLU A 1 573 ? 19.810 13.149 -23.582 1.00 94.38 573 GLU A CA 1
ATOM 4335 C C . GLU A 1 573 ? 19.411 11.761 -23.067 1.00 94.38 573 GLU A C 1
ATOM 4337 O O . GLU A 1 573 ? 18.276 11.338 -23.274 1.00 94.38 573 GLU A O 1
ATOM 4342 N N . ALA A 1 574 ? 20.282 11.123 -22.276 1.00 95.88 574 ALA A N 1
ATOM 4343 C CA . ALA A 1 574 ? 20.013 9.830 -21.645 1.00 95.88 574 ALA A CA 1
ATOM 4344 C C . ALA A 1 574 ? 18.730 9.839 -20.801 1.00 95.88 574 ALA A C 1
ATOM 4346 O O . ALA A 1 574 ? 17.897 8.939 -20.901 1.00 95.88 574 ALA A O 1
ATOM 4347 N N . ARG A 1 575 ? 18.531 10.894 -19.999 1.00 96.62 575 ARG A N 1
ATOM 4348 C CA . ARG A 1 575 ? 17.335 11.046 -19.160 1.00 96.62 575 ARG A CA 1
ATOM 4349 C C . ARG A 1 575 ? 16.061 11.187 -19.983 1.00 96.62 575 ARG A C 1
ATOM 4351 O O . ARG A 1 575 ? 15.043 10.614 -19.609 1.00 96.62 575 ARG A O 1
ATOM 4358 N N . LEU A 1 576 ? 16.095 11.968 -21.063 1.00 97.06 576 LEU A N 1
ATOM 4359 C CA . LEU A 1 576 ? 14.934 12.162 -21.932 1.00 97.06 576 LEU A CA 1
ATOM 4360 C C . LEU A 1 576 ? 14.599 10.889 -22.712 1.00 97.06 576 LEU A C 1
ATOM 4362 O O . LEU A 1 576 ? 13.424 10.539 -22.791 1.00 97.06 576 LEU A O 1
ATOM 4366 N N . ALA A 1 577 ? 15.608 10.173 -23.211 1.00 97.94 577 ALA A N 1
ATOM 4367 C CA . ALA A 1 577 ? 15.418 8.880 -23.859 1.00 97.94 577 ALA A CA 1
ATOM 4368 C C . ALA A 1 577 ? 14.787 7.861 -22.893 1.00 97.94 577 ALA A C 1
ATOM 4370 O O . ALA A 1 577 ? 13.768 7.254 -23.222 1.00 97.94 577 ALA A O 1
ATOM 4371 N N . LEU A 1 578 ? 15.308 7.747 -21.662 1.00 98.56 578 LEU A N 1
ATOM 4372 C CA . LEU A 1 578 ? 14.736 6.859 -20.642 1.00 98.56 578 LEU A CA 1
ATOM 4373 C C . LEU A 1 578 ? 13.299 7.255 -20.281 1.00 98.56 578 LEU A C 1
ATOM 4375 O O . LEU A 1 578 ? 12.430 6.399 -20.133 1.00 98.56 578 LEU A O 1
ATOM 4379 N N . ALA A 1 579 ? 13.019 8.558 -20.191 1.00 98.44 579 ALA A N 1
ATOM 4380 C CA . ALA A 1 579 ? 11.670 9.050 -19.946 1.00 98.44 579 ALA A CA 1
ATOM 4381 C C . ALA A 1 579 ? 10.693 8.696 -21.081 1.00 98.44 579 ALA A C 1
ATOM 4383 O O . ALA A 1 579 ? 9.507 8.513 -20.812 1.00 98.44 579 ALA A O 1
ATOM 4384 N N . GLY A 1 580 ? 11.152 8.617 -22.334 1.00 98.31 580 GLY A N 1
ATOM 4385 C CA . GLY A 1 580 ? 10.335 8.167 -23.467 1.00 98.31 580 GLY A CA 1
ATOM 4386 C C . GLY A 1 580 ? 10.019 6.669 -23.409 1.00 98.31 580 GLY A C 1
ATOM 4387 O O . GLY A 1 580 ? 8.878 6.264 -23.637 1.00 98.31 580 GLY A O 1
ATOM 4388 N N . VAL A 1 581 ? 11.002 5.853 -23.018 1.00 98.62 581 VAL A N 1
ATOM 4389 C CA . VAL A 1 581 ? 10.801 4.414 -22.779 1.00 98.62 581 VAL A CA 1
ATOM 4390 C C . VAL A 1 581 ? 9.800 4.181 -21.645 1.00 98.62 581 VAL A C 1
ATOM 4392 O O . VAL A 1 581 ? 8.870 3.392 -21.796 1.00 98.62 581 VAL A O 1
ATOM 4395 N N . TYR A 1 582 ? 9.923 4.921 -20.540 1.00 98.69 582 TYR A N 1
ATOM 4396 C CA . TYR A 1 582 ? 8.963 4.856 -19.438 1.00 98.69 582 TYR A CA 1
ATOM 4397 C C . TYR A 1 582 ? 7.557 5.320 -19.827 1.00 98.69 582 TYR A C 1
ATOM 4399 O O . TYR A 1 582 ? 6.599 4.683 -19.405 1.00 98.69 582 TYR A O 1
ATOM 4407 N N . ASP A 1 583 ? 7.396 6.363 -20.648 1.00 98.38 583 ASP A N 1
ATOM 4408 C CA . ASP A 1 583 ? 6.064 6.728 -21.158 1.00 98.38 583 ASP A CA 1
ATOM 4409 C C . ASP A 1 583 ? 5.421 5.544 -21.889 1.00 98.38 583 ASP A C 1
ATOM 4411 O O . ASP A 1 583 ? 4.291 5.174 -21.589 1.00 98.38 583 ASP A O 1
ATOM 4415 N N . THR A 1 584 ? 6.168 4.908 -22.791 1.00 97.50 584 THR A N 1
ATOM 4416 C CA . THR A 1 584 ? 5.675 3.791 -23.610 1.00 97.50 584 THR A CA 1
ATOM 4417 C C . THR A 1 584 ? 5.294 2.580 -22.751 1.00 97.50 584 THR A C 1
ATOM 4419 O O . THR A 1 584 ? 4.185 2.059 -22.871 1.00 97.50 584 THR A O 1
ATOM 4422 N N . LEU A 1 585 ? 6.165 2.179 -21.815 1.00 98.00 585 LEU A N 1
ATOM 4423 C CA . LEU A 1 585 ? 5.881 1.095 -20.865 1.00 98.00 585 LEU A CA 1
ATOM 4424 C C . LEU A 1 585 ? 4.687 1.427 -19.956 1.00 98.00 585 LEU A C 1
ATOM 4426 O O . LEU A 1 585 ? 3.836 0.575 -19.706 1.00 98.00 585 LEU A O 1
ATOM 4430 N N . GLY A 1 586 ? 4.593 2.672 -19.480 1.00 97.94 586 GLY A N 1
ATOM 4431 C CA . GLY A 1 586 ? 3.491 3.127 -18.637 1.00 97.94 586 GLY A CA 1
ATOM 4432 C C . GLY A 1 586 ? 2.153 3.190 -19.376 1.00 97.94 586 GLY A C 1
ATOM 4433 O O . GLY A 1 586 ? 1.112 2.891 -18.791 1.00 97.94 586 GLY A O 1
ATOM 4434 N N . PHE A 1 587 ? 2.162 3.545 -20.660 1.00 97.69 587 PHE A N 1
ATOM 4435 C CA . PHE A 1 587 ? 0.957 3.584 -21.482 1.00 97.69 587 PHE A CA 1
ATOM 4436 C C . PHE A 1 587 ? 0.388 2.192 -21.763 1.00 97.69 587 PHE A C 1
ATOM 4438 O O . PHE A 1 587 ? -0.824 2.006 -21.637 1.00 97.69 587 PHE A O 1
ATOM 4445 N N . GLY A 1 588 ? 1.254 1.213 -22.047 1.00 94.69 588 GLY A N 1
ATOM 4446 C CA . GLY A 1 588 ? 0.853 -0.174 -22.298 1.00 94.69 588 GLY A CA 1
ATOM 4447 C C . GLY A 1 588 ? 0.462 -0.976 -21.049 1.00 94.69 588 GLY A C 1
ATOM 4448 O O . GLY A 1 588 ? -0.201 -2.008 -21.168 1.00 94.69 588 GLY A O 1
ATOM 4449 N N . ALA A 1 589 ? 0.839 -0.520 -19.851 1.00 96.94 589 ALA A N 1
ATOM 4450 C CA . ALA A 1 589 ? 0.623 -1.262 -18.613 1.00 96.94 589 ALA A CA 1
ATOM 4451 C C . ALA A 1 589 ? -0.869 -1.432 -18.264 1.00 96.94 589 ALA A C 1
ATOM 4453 O O . ALA A 1 589 ? -1.599 -0.459 -18.081 1.00 96.94 589 ALA A O 1
ATOM 4454 N N . GLU A 1 590 ? -1.297 -2.687 -18.096 1.00 95.75 590 GLU A N 1
ATOM 4455 C CA . GLU A 1 590 ? -2.582 -3.044 -17.470 1.00 95.75 590 GLU A CA 1
ATOM 4456 C C . GLU A 1 590 ? -2.574 -2.760 -15.961 1.00 95.75 590 GLU A C 1
ATOM 4458 O O . GLU A 1 590 ? -3.584 -2.370 -15.380 1.00 95.75 590 GLU A O 1
ATOM 4463 N N . ASN A 1 591 ? -1.415 -2.918 -15.319 1.00 98.38 591 ASN A N 1
ATOM 4464 C CA . ASN A 1 591 ? -1.263 -2.646 -13.901 1.00 98.38 591 ASN A CA 1
ATOM 4465 C C . ASN A 1 591 ? -1.156 -1.139 -13.638 1.00 98.38 591 ASN A C 1
ATOM 4467 O O . ASN A 1 591 ? -0.219 -0.470 -14.089 1.00 98.38 591 ASN A O 1
ATOM 4471 N N . ALA A 1 592 ? -2.092 -0.609 -12.853 1.00 98.31 592 ALA A N 1
ATOM 4472 C CA . ALA A 1 592 ? -2.183 0.814 -12.569 1.00 98.31 592 ALA A CA 1
ATOM 4473 C C . ALA A 1 592 ? -0.969 1.327 -11.785 1.00 98.31 592 ALA A C 1
ATOM 4475 O O . ALA A 1 592 ? -0.470 2.424 -12.041 1.00 98.31 592 ALA A O 1
ATOM 4476 N N . THR A 1 593 ? -0.454 0.527 -10.848 1.00 98.06 593 THR A N 1
ATOM 4477 C CA . THR A 1 593 ? 0.708 0.922 -10.044 1.00 98.06 593 THR A CA 1
ATOM 4478 C C . THR A 1 593 ? 1.977 0.964 -10.892 1.00 98.06 593 THR A C 1
ATOM 4480 O O . THR A 1 593 ? 2.762 1.900 -10.758 1.00 98.06 593 THR A O 1
ATOM 4483 N N . TRP A 1 594 ? 2.148 0.034 -11.838 1.00 98.50 594 TRP A N 1
ATOM 4484 C CA . TRP A 1 594 ? 3.256 0.033 -12.797 1.00 98.50 594 TRP A CA 1
ATOM 4485 C C . TRP A 1 594 ? 3.190 1.251 -13.710 1.00 98.50 594 TRP A C 1
ATOM 4487 O O . TRP A 1 594 ? 4.186 1.963 -13.846 1.00 98.50 594 TRP A O 1
ATOM 4497 N N . ARG A 1 595 ? 2.007 1.540 -14.268 1.00 98.62 595 ARG A N 1
ATOM 4498 C CA . ARG A 1 595 ? 1.760 2.765 -15.036 1.00 98.62 595 ARG A CA 1
ATOM 4499 C C . ARG A 1 595 ? 2.206 3.998 -14.255 1.00 98.62 595 ARG A C 1
ATOM 4501 O O . ARG A 1 595 ? 2.991 4.801 -14.757 1.00 98.62 595 ARG A O 1
ATOM 4508 N N . ASN A 1 596 ? 1.741 4.137 -13.018 1.00 98.56 596 ASN A N 1
ATOM 4509 C CA . ASN A 1 596 ? 2.056 5.295 -12.189 1.00 98.56 596 ASN A CA 1
ATOM 4510 C C . ASN A 1 596 ? 3.555 5.379 -11.868 1.00 98.56 596 ASN A C 1
ATOM 4512 O O . ASN A 1 596 ? 4.123 6.475 -11.921 1.00 98.56 596 ASN A O 1
ATOM 4516 N N . PHE A 1 597 ? 4.217 4.245 -11.612 1.00 97.94 597 PHE A N 1
ATOM 4517 C CA . PHE A 1 597 ? 5.663 4.188 -11.396 1.00 97.94 597 PHE A CA 1
ATOM 4518 C C . PHE A 1 597 ? 6.441 4.671 -12.617 1.00 97.94 597 PHE A C 1
ATOM 4520 O O . PHE A 1 597 ? 7.292 5.556 -12.484 1.00 97.94 597 PHE A O 1
ATOM 4527 N N . TYR A 1 598 ? 6.125 4.143 -13.800 1.00 98.56 598 TYR A N 1
ATOM 4528 C CA . TYR A 1 598 ? 6.779 4.536 -15.042 1.00 98.56 598 TYR A CA 1
ATOM 4529 C C . TYR A 1 598 ? 6.565 6.020 -15.352 1.00 98.56 598 TYR A C 1
ATOM 4531 O O . TYR A 1 598 ? 7.535 6.759 -15.531 1.00 98.56 598 TYR A O 1
ATOM 4539 N N . LEU A 1 599 ? 5.318 6.499 -15.329 1.00 98.56 599 LEU A N 1
ATOM 4540 C CA . LEU A 1 599 ? 5.001 7.890 -15.665 1.00 98.56 599 LEU A CA 1
ATOM 4541 C C . LEU A 1 599 ? 5.564 8.880 -14.635 1.00 98.56 599 LEU A C 1
ATOM 4543 O O . LEU A 1 599 ? 6.035 9.961 -15.000 1.00 98.56 599 LEU A O 1
ATOM 4547 N N . THR A 1 600 ? 5.598 8.513 -13.350 1.00 96.56 600 THR A N 1
ATOM 4548 C CA . THR A 1 600 ? 6.263 9.328 -12.320 1.00 96.56 600 THR A CA 1
ATOM 4549 C C . THR A 1 600 ? 7.775 9.352 -12.531 1.00 96.56 600 THR A C 1
ATOM 4551 O O . THR A 1 600 ? 8.390 10.416 -12.426 1.00 96.56 600 THR A O 1
ATOM 4554 N N . GLY A 1 601 ? 8.382 8.213 -12.875 1.00 95.88 601 GLY A N 1
ATOM 4555 C CA . GLY A 1 601 ? 9.793 8.128 -13.248 1.00 95.88 601 GLY A CA 1
ATOM 4556 C C . GLY A 1 601 ? 10.122 9.030 -14.437 1.00 95.88 601 GLY A C 1
ATOM 4557 O O . GLY A 1 601 ? 11.058 9.827 -14.370 1.00 95.88 601 GLY A O 1
ATOM 4558 N N . ALA A 1 602 ? 9.298 8.990 -15.483 1.00 97.50 602 ALA A N 1
ATOM 4559 C CA . ALA A 1 602 ? 9.437 9.829 -16.667 1.00 97.50 602 ALA A CA 1
ATOM 4560 C C . ALA A 1 602 ? 9.306 11.327 -16.333 1.00 97.50 602 ALA A C 1
ATOM 4562 O O . ALA A 1 602 ? 10.123 12.143 -16.767 1.00 97.50 602 ALA A O 1
ATOM 4563 N N . MET A 1 603 ? 8.333 11.698 -15.492 1.00 95.12 603 MET A N 1
ATOM 4564 C CA . MET A 1 603 ? 8.173 13.065 -14.984 1.00 95.12 603 MET A CA 1
ATOM 4565 C C . MET A 1 603 ? 9.423 13.544 -14.226 1.00 95.12 603 MET A C 1
ATOM 4567 O O . MET A 1 603 ? 9.903 14.653 -14.468 1.00 95.12 603 MET A O 1
ATOM 4571 N N . ILE A 1 604 ? 9.988 12.715 -13.341 1.00 92.00 604 ILE A N 1
ATOM 4572 C CA . ILE A 1 604 ? 11.202 13.045 -12.574 1.00 92.00 604 ILE A CA 1
ATOM 4573 C C . ILE A 1 604 ? 12.421 13.176 -13.496 1.00 92.00 604 ILE A C 1
ATOM 4575 O O . ILE A 1 604 ? 13.215 14.107 -13.345 1.00 92.00 604 ILE A O 1
ATOM 4579 N N . LEU A 1 605 ? 12.572 12.282 -14.475 1.00 93.88 605 LEU A N 1
ATOM 4580 C CA . LEU A 1 605 ? 13.672 12.328 -15.438 1.00 93.88 605 LEU A CA 1
ATOM 4581 C C . LEU A 1 605 ? 13.637 13.598 -16.291 1.00 93.88 605 LEU A C 1
ATOM 4583 O O . LEU A 1 605 ? 14.699 14.157 -16.566 1.00 93.88 605 LEU A O 1
ATOM 4587 N N . ARG A 1 606 ? 12.446 14.106 -16.625 1.00 93.62 606 ARG A N 1
ATOM 4588 C CA . ARG A 1 606 ? 12.257 15.381 -17.338 1.00 93.62 606 ARG A CA 1
ATOM 4589 C C . ARG A 1 606 ? 12.463 16.611 -16.449 1.00 93.62 606 ARG A C 1
ATOM 4591 O O . ARG A 1 606 ? 12.841 17.665 -16.962 1.00 93.62 606 ARG A O 1
ATOM 4598 N N . ALA A 1 607 ? 12.236 16.491 -15.141 1.00 89.19 607 ALA A N 1
ATOM 4599 C CA . ALA A 1 607 ? 12.290 17.615 -14.212 1.00 89.19 607 ALA A CA 1
ATOM 4600 C C . ALA A 1 607 ? 13.720 18.170 -14.011 1.00 89.19 607 ALA A C 1
ATOM 4602 O O . ALA A 1 607 ? 14.693 17.406 -13.930 1.00 89.19 607 ALA A O 1
ATOM 4603 N N . PRO A 1 608 ? 13.874 19.498 -13.843 1.00 84.56 608 PRO A N 1
ATOM 4604 C CA . PRO A 1 608 ? 15.134 20.097 -13.415 1.00 84.56 608 PRO A CA 1
ATOM 4605 C C . PRO A 1 608 ? 15.629 19.493 -12.085 1.00 84.56 608 PRO A C 1
ATOM 4607 O O . PRO A 1 608 ? 14.823 19.334 -11.161 1.00 84.56 608 PRO A O 1
ATOM 4610 N N . PRO A 1 609 ? 16.941 19.216 -11.925 1.00 77.81 609 PRO A N 1
ATOM 4611 C CA . PRO A 1 609 ? 17.494 18.648 -10.690 1.00 77.81 609 PRO A CA 1
ATOM 4612 C C . PRO A 1 609 ? 17.118 19.413 -9.411 1.00 77.81 609 PRO A C 1
ATOM 4614 O O . PRO A 1 609 ? 16.839 18.794 -8.387 1.00 77.81 609 PRO A O 1
ATOM 4617 N N . ALA A 1 610 ? 17.041 20.747 -9.481 1.00 78.25 610 ALA A N 1
ATOM 4618 C CA . ALA A 1 610 ? 16.685 21.601 -8.347 1.00 78.25 610 ALA A CA 1
ATOM 4619 C C . ALA A 1 610 ? 15.277 21.310 -7.794 1.00 78.25 610 ALA A C 1
ATOM 4621 O O . ALA A 1 610 ? 15.099 21.237 -6.580 1.00 78.25 610 ALA A O 1
ATOM 4622 N N . ILE A 1 611 ? 14.291 21.068 -8.668 1.00 77.25 611 ILE A N 1
ATOM 4623 C CA . ILE A 1 611 ? 12.916 20.737 -8.254 1.00 77.25 611 ILE A CA 1
ATOM 4624 C C . ILE A 1 611 ? 12.893 19.381 -7.542 1.00 77.25 611 ILE A C 1
ATOM 4626 O O . ILE A 1 611 ? 12.261 19.229 -6.497 1.00 77.25 611 ILE A O 1
ATOM 4630 N N . VAL A 1 612 ? 13.625 18.397 -8.071 1.00 73.69 612 VAL A N 1
ATOM 4631 C CA . VAL A 1 612 ? 13.731 17.063 -7.460 1.00 73.69 612 VAL A CA 1
ATOM 4632 C C . VAL A 1 612 ? 14.390 17.149 -6.078 1.00 73.69 612 VAL A C 1
ATOM 4634 O O . VAL A 1 612 ? 13.927 16.513 -5.128 1.00 73.69 612 VAL A O 1
ATOM 4637 N N . GLN A 1 613 ? 15.435 17.969 -5.938 1.00 75.00 613 GLN A N 1
ATOM 4638 C CA . GLN A 1 613 ? 16.118 18.195 -4.666 1.00 75.00 613 GLN A CA 1
ATOM 4639 C C . GLN A 1 613 ? 15.217 18.896 -3.641 1.00 75.00 613 GLN A C 1
ATOM 4641 O O . GLN A 1 613 ? 15.153 18.454 -2.494 1.00 75.00 613 GLN A O 1
ATOM 4646 N N . GLN A 1 614 ? 14.470 19.922 -4.054 1.00 75.25 614 GLN A N 1
ATOM 4647 C CA . GLN A 1 614 ? 13.514 20.622 -3.194 1.00 75.25 614 GLN A CA 1
ATOM 4648 C C . GLN A 1 614 ? 12.421 19.675 -2.679 1.00 75.25 614 GLN A C 1
ATOM 4650 O O . GLN A 1 614 ? 12.127 19.650 -1.485 1.00 75.25 614 GLN A O 1
ATOM 4655 N N . GLN A 1 615 ? 11.857 18.833 -3.551 1.00 71.31 615 GLN A N 1
ATOM 4656 C CA . GLN A 1 615 ? 10.867 17.828 -3.147 1.00 71.31 615 GLN A CA 1
ATOM 4657 C C . GLN A 1 615 ? 11.442 16.812 -2.152 1.00 71.31 615 GLN A C 1
ATOM 4659 O O . GLN A 1 615 ? 10.750 16.401 -1.220 1.00 71.31 615 GLN A O 1
ATOM 4664 N N . ARG A 1 616 ? 12.708 16.411 -2.329 1.00 72.06 616 ARG A N 1
ATOM 4665 C CA . ARG A 1 616 ? 13.403 15.521 -1.391 1.00 72.06 616 ARG A CA 1
ATOM 4666 C C . ARG A 1 616 ? 13.591 16.183 -0.024 1.00 72.06 616 ARG A C 1
ATOM 4668 O O . ARG A 1 616 ? 13.367 15.530 0.987 1.00 72.06 616 ARG A O 1
ATOM 4675 N N . GLN A 1 617 ? 13.964 17.461 0.013 1.00 73.06 617 GLN A N 1
ATOM 4676 C CA . GLN A 1 617 ? 14.110 18.212 1.263 1.00 73.06 617 GLN A CA 1
ATOM 4677 C C . GLN A 1 617 ? 12.771 18.366 1.998 1.00 73.06 617 GLN A C 1
ATOM 4679 O O . GLN A 1 617 ? 12.716 18.103 3.194 1.00 73.06 617 GLN A O 1
ATOM 4684 N N . ALA A 1 618 ? 11.686 18.683 1.283 1.00 70.25 618 ALA A N 1
ATOM 4685 C CA . ALA A 1 618 ? 10.347 18.798 1.869 1.00 70.25 618 ALA A CA 1
ATOM 4686 C C . ALA A 1 618 ? 9.828 17.477 2.478 1.00 70.25 618 ALA A C 1
ATOM 4688 O O . ALA A 1 618 ? 9.118 17.480 3.481 1.00 70.25 618 ALA A O 1
ATOM 4689 N N . MET A 1 619 ? 10.198 16.331 1.893 1.00 68.69 619 MET A N 1
ATOM 4690 C CA . MET A 1 619 ? 9.896 15.007 2.456 1.00 68.69 619 MET A CA 1
ATOM 4691 C C . MET A 1 619 ? 10.644 14.752 3.772 1.00 68.69 619 MET A C 1
ATOM 4693 O O . MET A 1 619 ? 10.069 14.194 4.702 1.00 68.69 619 MET A O 1
ATOM 4697 N N . LEU A 1 620 ? 11.912 15.169 3.855 1.00 66.69 620 LEU A N 1
ATOM 4698 C CA . LEU A 1 620 ? 12.753 14.995 5.046 1.00 66.69 620 LEU A CA 1
ATOM 4699 C C . LEU A 1 620 ? 12.362 15.930 6.203 1.00 66.69 620 LEU A C 1
ATOM 4701 O O . LEU A 1 620 ? 12.718 15.659 7.344 1.00 66.69 620 LEU A O 1
ATOM 4705 N N . SER A 1 621 ? 11.627 17.011 5.929 1.00 64.69 621 SER A N 1
ATOM 4706 C CA . SER A 1 621 ? 11.179 17.980 6.937 1.00 64.69 621 SER A CA 1
ATOM 4707 C C . SER A 1 621 ? 9.842 17.633 7.610 1.00 64.69 621 SER A C 1
ATOM 4709 O O . SER A 1 621 ? 9.278 18.481 8.298 1.00 64.69 621 SER A O 1
ATOM 4711 N N . ARG A 1 622 ? 9.288 16.430 7.401 1.00 66.25 622 ARG A N 1
ATOM 4712 C CA . ARG A 1 622 ? 8.052 15.997 8.078 1.00 66.25 622 ARG A CA 1
ATOM 4713 C C . ARG A 1 622 ? 8.272 15.783 9.588 1.00 66.25 622 ARG A C 1
ATOM 4715 O O . ARG A 1 622 ? 9.370 15.380 9.981 1.00 66.25 622 ARG A O 1
ATOM 4722 N N . PRO A 1 623 ? 7.241 16.007 10.431 1.00 65.19 623 PRO A N 1
ATOM 4723 C CA . PRO A 1 623 ? 7.294 15.642 11.844 1.00 65.19 623 PRO A CA 1
ATOM 4724 C C . PRO A 1 623 ? 7.659 14.165 12.009 1.00 65.19 623 PRO A C 1
ATOM 4726 O O . PRO A 1 623 ? 7.062 13.303 11.366 1.00 65.19 623 PRO A O 1
ATOM 4729 N N . ARG A 1 624 ? 8.660 13.886 12.849 1.00 71.44 624 ARG A N 1
ATOM 4730 C CA . ARG A 1 624 ? 9.208 12.531 13.047 1.00 71.44 624 ARG A CA 1
ATOM 4731 C C . ARG A 1 624 ? 8.445 11.726 14.093 1.00 71.44 624 ARG A C 1
ATOM 4733 O O . ARG A 1 624 ? 8.462 10.504 14.054 1.00 71.44 624 ARG A O 1
ATOM 4740 N N . PHE A 1 625 ? 7.793 12.421 15.021 1.00 76.31 625 PHE A N 1
ATOM 4741 C CA . PHE A 1 625 ? 7.084 11.838 16.152 1.00 76.31 625 PHE A CA 1
ATOM 4742 C C . PHE A 1 625 ? 5.602 12.206 16.068 1.00 76.31 625 PHE A C 1
ATOM 4744 O O . PHE A 1 625 ? 5.262 13.364 15.816 1.00 76.31 625 PHE A O 1
ATOM 4751 N N . ALA A 1 626 ? 4.721 11.233 16.302 1.00 74.00 626 ALA A N 1
ATOM 4752 C CA . ALA A 1 626 ? 3.293 11.484 16.469 1.00 74.00 626 ALA A CA 1
ATOM 4753 C C . ALA A 1 626 ? 3.008 11.920 17.924 1.00 74.00 626 ALA A C 1
ATOM 4755 O O . ALA A 1 626 ? 3.463 11.230 18.836 1.00 74.00 626 ALA A O 1
ATOM 4756 N N . PRO A 1 627 ? 2.248 13.004 18.182 1.00 75.06 627 PRO A N 1
ATOM 4757 C CA . PRO A 1 627 ? 2.028 13.518 19.542 1.00 75.06 627 PRO A CA 1
ATOM 4758 C C . PRO A 1 627 ? 1.374 12.537 20.524 1.00 75.06 627 PRO A C 1
ATOM 4760 O O . PRO A 1 627 ? 1.641 12.595 21.718 1.00 75.06 627 PRO A O 1
ATOM 4763 N N . LYS A 1 628 ? 0.513 11.636 20.035 1.00 72.44 628 LYS A N 1
ATOM 4764 C CA . LYS A 1 628 ? -0.231 10.669 20.863 1.00 72.44 628 LYS A CA 1
ATOM 4765 C C . LYS A 1 628 ? 0.437 9.285 20.963 1.00 72.44 628 LYS A C 1
ATOM 4767 O O . LYS A 1 628 ? -0.106 8.407 21.629 1.00 72.44 628 LYS A O 1
ATOM 4772 N N . ALA A 1 629 ? 1.587 9.078 20.318 1.00 77.12 629 ALA A N 1
ATOM 4773 C CA . ALA A 1 629 ? 2.297 7.797 20.344 1.00 77.12 629 ALA A CA 1
ATOM 4774 C C . ALA A 1 629 ? 2.806 7.440 21.758 1.00 77.12 629 ALA A C 1
ATOM 4776 O O . ALA A 1 629 ? 3.025 8.319 22.591 1.00 77.12 629 ALA A O 1
ATOM 4777 N N . SER A 1 630 ? 2.967 6.147 22.054 1.00 83.56 630 SER A N 1
ATOM 4778 C CA . SER A 1 630 ? 3.528 5.686 23.331 1.00 83.56 630 SER A CA 1
ATOM 4779 C C . SER A 1 630 ? 5.008 6.063 23.459 1.00 83.56 630 SER A C 1
ATOM 4781 O O . SER A 1 630 ? 5.688 6.357 22.473 1.00 83.56 630 SER A O 1
ATOM 4783 N N . VAL A 1 631 ? 5.528 6.046 24.688 1.00 89.00 631 VAL A N 1
ATOM 4784 C CA . VAL A 1 631 ? 6.946 6.342 24.946 1.00 89.00 631 VAL A CA 1
ATOM 4785 C C . VAL A 1 631 ? 7.840 5.343 24.220 1.00 89.00 631 VAL A C 1
ATOM 4787 O O . VAL A 1 631 ? 8.822 5.727 23.587 1.00 89.00 631 VAL A O 1
ATOM 4790 N N . GLU A 1 632 ? 7.447 4.071 24.251 1.00 87.50 632 GLU A N 1
ATOM 4791 C CA . GLU A 1 632 ? 8.104 2.988 23.533 1.00 87.50 632 GLU A CA 1
ATOM 4792 C C . GLU A 1 632 ? 8.300 3.311 22.045 1.00 87.50 632 GLU A C 1
ATOM 4794 O O . GLU A 1 632 ? 9.416 3.252 21.526 1.00 87.50 632 GLU A O 1
ATOM 4799 N N . GLN A 1 633 ? 7.217 3.733 21.389 1.00 81.31 633 GLN A N 1
ATOM 4800 C CA . GLN A 1 633 ? 7.193 4.070 19.968 1.00 81.31 633 GLN A CA 1
ATOM 4801 C C . GLN A 1 633 ? 8.176 5.189 19.644 1.00 81.31 633 GLN A C 1
ATOM 4803 O O . GLN A 1 633 ? 8.948 5.091 18.692 1.00 81.31 633 GLN A O 1
ATOM 4808 N N . TRP A 1 634 ? 8.179 6.254 20.446 1.00 87.75 634 TRP A N 1
ATOM 4809 C CA . TRP A 1 634 ? 9.117 7.353 20.259 1.00 87.75 634 TRP A CA 1
ATOM 4810 C C . TRP A 1 634 ? 10.573 6.919 20.425 1.00 87.75 634 TRP A C 1
ATOM 4812 O O . TRP A 1 634 ? 11.432 7.347 19.654 1.00 87.75 634 TRP A O 1
ATOM 4822 N N . LEU A 1 635 ? 10.869 6.060 21.400 1.00 90.88 635 LEU A N 1
ATOM 4823 C CA . LEU A 1 635 ? 12.224 5.559 21.613 1.00 90.88 635 LEU A CA 1
ATOM 4824 C C . LEU A 1 635 ? 12.699 4.652 20.469 1.00 90.88 635 LEU A C 1
ATOM 4826 O O . LEU A 1 635 ? 13.878 4.706 20.116 1.00 90.88 635 LEU A O 1
ATOM 4830 N N . ASP A 1 636 ? 11.804 3.889 19.839 1.00 87.12 636 ASP A N 1
ATOM 4831 C CA . ASP A 1 636 ? 12.146 3.111 18.643 1.00 87.12 636 ASP A CA 1
ATOM 4832 C C . ASP A 1 636 ? 12.448 4.007 17.438 1.00 87.12 636 ASP A C 1
ATOM 4834 O O . ASP A 1 636 ? 13.437 3.784 16.737 1.00 87.12 636 ASP A O 1
ATOM 4838 N N . VAL A 1 637 ? 11.667 5.078 17.231 1.00 86.38 637 VAL A N 1
ATOM 4839 C CA . VAL A 1 637 ? 11.989 6.090 16.207 1.00 86.38 637 VAL A CA 1
ATOM 4840 C C . VAL A 1 637 ? 13.369 6.683 16.465 1.00 86.38 637 VAL A C 1
ATOM 4842 O O . VAL A 1 637 ? 14.178 6.790 15.545 1.00 86.38 637 VAL A O 1
ATOM 4845 N N . LEU A 1 638 ? 13.654 7.053 17.715 1.00 89.38 638 LEU A N 1
ATOM 4846 C CA . LEU A 1 638 ? 14.936 7.632 18.101 1.00 89.38 638 LEU A CA 1
ATOM 4847 C C . LEU A 1 638 ? 16.097 6.667 17.811 1.00 89.38 638 LEU A C 1
ATOM 4849 O O . LEU A 1 638 ? 17.130 7.103 17.310 1.00 89.38 638 LEU A O 1
ATOM 4853 N N . SER A 1 639 ? 15.907 5.363 18.047 1.00 92.00 639 SER A N 1
ATOM 4854 C CA . SER A 1 639 ? 16.902 4.331 17.728 1.00 92.00 639 SER A CA 1
ATOM 4855 C C . SER A 1 639 ? 17.250 4.292 16.238 1.00 92.00 639 SER A C 1
ATOM 4857 O O . SER A 1 639 ? 18.426 4.302 15.879 1.00 92.00 639 SER A O 1
ATOM 4859 N N . VAL A 1 640 ? 16.240 4.336 15.362 1.00 89.12 640 VAL A N 1
ATOM 4860 C CA . VAL A 1 640 ? 16.426 4.321 13.899 1.00 89.12 640 VAL A CA 1
ATOM 4861 C C . VAL A 1 640 ? 17.064 5.616 13.378 1.00 89.12 640 VAL A C 1
ATOM 4863 O O . VAL A 1 640 ? 17.769 5.597 12.371 1.00 89.12 640 VAL A O 1
ATOM 4866 N N . GLN A 1 641 ? 16.822 6.752 14.039 1.00 88.38 641 GLN A N 1
ATOM 4867 C CA . GLN A 1 641 ? 17.358 8.057 13.631 1.00 88.38 641 GLN A CA 1
ATOM 4868 C C . GLN A 1 641 ? 18.815 8.294 14.051 1.00 88.38 641 GLN A C 1
ATOM 4870 O O . GLN A 1 641 ? 19.433 9.236 13.554 1.00 88.38 641 GLN A O 1
ATOM 4875 N N . LEU A 1 642 ? 19.360 7.486 14.962 1.00 92.75 642 LEU A N 1
ATOM 4876 C CA . LEU A 1 642 ? 20.726 7.642 15.450 1.00 92.75 642 LEU A CA 1
ATOM 4877 C C . LEU A 1 642 ? 21.742 7.535 14.297 1.00 92.75 642 LEU A C 1
ATOM 4879 O O . LEU A 1 642 ? 21.830 6.510 13.621 1.00 92.75 642 LEU A O 1
ATOM 4883 N N . ASP A 1 643 ? 22.589 8.554 14.127 1.00 94.44 643 ASP A N 1
ATOM 4884 C CA . ASP A 1 643 ? 23.810 8.440 13.322 1.00 94.44 643 ASP A CA 1
ATOM 4885 C C . ASP A 1 643 ? 24.813 7.522 14.041 1.00 94.44 643 ASP A C 1
ATOM 4887 O O . ASP A 1 643 ? 25.689 7.970 14.786 1.00 94.44 643 ASP A O 1
ATOM 4891 N N . GLY A 1 644 ? 24.672 6.211 13.829 1.00 94.25 644 GLY A N 1
ATOM 4892 C CA . GLY A 1 644 ? 25.499 5.193 14.476 1.00 94.25 644 GLY A CA 1
ATOM 4893 C C . GLY A 1 644 ? 26.992 5.303 14.148 1.00 94.25 644 GLY A C 1
ATOM 4894 O O . GLY A 1 644 ? 27.831 4.961 14.980 1.00 94.25 644 GLY A O 1
ATOM 4895 N N . PHE A 1 645 ? 27.357 5.846 12.980 1.00 94.94 645 PHE A N 1
ATOM 4896 C CA . PHE A 1 645 ? 28.761 6.061 12.610 1.00 94.94 645 PHE A CA 1
ATOM 4897 C C . PHE A 1 645 ? 29.399 7.207 13.396 1.00 94.94 645 PHE A C 1
ATOM 4899 O O . PHE A 1 645 ? 30.598 7.163 13.689 1.00 94.94 645 PHE A O 1
ATOM 4906 N N . ALA A 1 646 ? 28.628 8.250 13.711 1.00 94.19 646 ALA A N 1
ATOM 4907 C CA . ALA A 1 646 ? 29.066 9.307 14.613 1.00 94.19 646 ALA A CA 1
ATOM 4908 C C . ALA A 1 646 ? 29.062 8.820 16.069 1.00 94.19 646 ALA A C 1
ATOM 4910 O O . ALA A 1 646 ? 30.088 8.917 16.738 1.00 94.19 646 ALA A O 1
ATOM 4911 N N . ALA A 1 647 ? 27.958 8.221 16.518 1.00 93.94 647 ALA A N 1
ATOM 4912 C CA . ALA A 1 647 ? 27.776 7.743 17.887 1.00 93.94 647 ALA A CA 1
ATOM 4913 C C . ALA A 1 647 ? 28.774 6.637 18.281 1.00 93.94 647 ALA A C 1
ATOM 4915 O O . ALA A 1 647 ? 29.177 6.543 19.434 1.00 93.94 647 ALA A O 1
ATOM 4916 N N . GLY A 1 648 ? 29.231 5.816 17.330 1.00 93.44 648 GLY A N 1
ATOM 4917 C CA . GLY A 1 648 ? 30.253 4.790 17.570 1.00 93.44 648 GLY A CA 1
ATOM 4918 C C . GLY A 1 648 ? 31.640 5.341 17.915 1.00 93.44 648 GLY A C 1
ATOM 4919 O O . GLY A 1 648 ? 32.508 4.577 18.328 1.00 93.44 648 GLY A O 1
ATOM 4920 N N . LYS A 1 649 ? 31.858 6.652 17.753 1.00 93.06 649 LYS A N 1
ATOM 4921 C CA . LYS A 1 649 ? 33.096 7.350 18.137 1.00 93.06 649 LYS A CA 1
ATOM 4922 C C . LYS A 1 649 ? 33.012 7.961 19.537 1.00 93.06 649 LYS A C 1
ATOM 4924 O O . LYS A 1 649 ? 33.964 8.611 19.960 1.00 93.06 649 LYS A O 1
ATOM 4929 N N . GLU A 1 650 ? 31.882 7.801 20.218 1.00 88.56 650 GLU A N 1
ATOM 4930 C CA . GLU A 1 650 ? 31.603 8.415 21.512 1.00 88.56 650 GLU A CA 1
ATOM 4931 C C . GLU A 1 650 ? 31.606 7.391 22.642 1.00 88.56 650 GLU A C 1
ATOM 4933 O O . GLU A 1 650 ? 31.454 6.184 22.432 1.00 88.56 650 GLU A O 1
ATOM 4938 N N . GLU A 1 651 ? 31.792 7.889 23.862 1.00 88.38 651 GLU A N 1
ATOM 4939 C CA . GLU A 1 651 ? 31.660 7.076 25.063 1.00 88.38 651 GLU A CA 1
ATOM 4940 C C . GLU A 1 651 ? 30.210 6.625 25.265 1.00 88.38 651 GLU A C 1
ATOM 4942 O O . GLU A 1 651 ? 29.254 7.251 24.803 1.00 88.38 651 GLU A O 1
ATOM 4947 N N . THR A 1 652 ? 30.044 5.517 25.987 1.00 88.56 652 THR A N 1
ATOM 4948 C CA . THR A 1 652 ? 28.709 5.017 26.318 1.00 88.56 652 THR A CA 1
ATOM 4949 C C . THR A 1 652 ? 27.977 6.027 27.194 1.00 88.56 652 THR A C 1
ATOM 4951 O O . THR A 1 652 ? 28.507 6.456 28.218 1.00 88.56 652 THR A O 1
ATOM 4954 N N . CYS A 1 653 ? 26.737 6.359 26.835 1.00 88.81 653 CYS A N 1
ATOM 4955 C CA . CYS A 1 653 ? 25.890 7.231 27.638 1.00 88.81 653 CYS A CA 1
ATOM 4956 C C . CYS A 1 653 ? 24.550 6.567 27.963 1.00 88.81 653 CYS A C 1
ATOM 4958 O O . CYS A 1 653 ? 23.974 5.826 27.163 1.00 88.81 653 CYS A O 1
ATOM 4960 N N . VAL A 1 654 ? 24.061 6.833 29.175 1.00 90.31 654 VAL A N 1
ATOM 4961 C CA . VAL A 1 654 ? 22.803 6.288 29.686 1.00 90.31 654 VAL A CA 1
ATOM 4962 C C . VAL A 1 654 ? 21.928 7.430 30.179 1.00 90.31 654 VAL A C 1
ATOM 4964 O O . VAL A 1 654 ? 22.371 8.266 30.970 1.00 90.31 654 VAL A O 1
ATOM 4967 N N . VAL A 1 655 ? 20.678 7.437 29.724 1.00 92.44 655 VAL A N 1
ATOM 4968 C CA . VAL A 1 655 ? 19.634 8.358 30.172 1.00 92.44 655 VAL A CA 1
ATOM 4969 C C . VAL A 1 655 ? 18.443 7.542 30.647 1.00 92.44 655 VAL A C 1
ATOM 4971 O O . VAL A 1 655 ? 17.979 6.634 29.958 1.00 92.44 655 VAL A O 1
ATOM 4974 N N . ARG A 1 656 ? 17.929 7.869 31.827 1.00 91.38 656 ARG A N 1
ATOM 4975 C CA . ARG A 1 656 ? 16.655 7.356 32.321 1.00 91.38 656 ARG A CA 1
ATOM 4976 C C . ARG A 1 656 ? 15.569 8.402 32.129 1.00 91.38 656 ARG A C 1
ATOM 4978 O O . ARG A 1 656 ? 15.783 9.578 32.410 1.00 91.38 656 ARG A O 1
ATOM 4985 N N . ILE A 1 657 ? 14.408 7.970 31.662 1.00 93.75 657 ILE A N 1
ATOM 4986 C CA . ILE A 1 657 ? 13.248 8.818 31.396 1.00 93.75 657 ILE A CA 1
ATOM 4987 C C . ILE A 1 657 ? 12.092 8.280 32.234 1.00 93.75 657 ILE A C 1
ATOM 4989 O O . ILE A 1 657 ? 11.651 7.154 32.021 1.00 93.75 657 ILE A O 1
ATOM 4993 N N . ARG A 1 658 ? 11.614 9.070 33.194 1.00 92.31 658 ARG A N 1
ATOM 4994 C CA . ARG A 1 658 ? 10.432 8.786 34.012 1.00 92.31 658 ARG A CA 1
ATOM 4995 C C . ARG A 1 658 ? 9.270 9.617 33.480 1.00 92.31 658 ARG A C 1
ATOM 4997 O O . ARG A 1 658 ? 9.346 10.845 33.490 1.00 92.31 658 ARG A O 1
ATOM 5004 N N . VAL A 1 659 ? 8.214 8.945 33.032 1.00 93.50 659 VAL A N 1
ATOM 5005 C CA . VAL A 1 659 ? 7.010 9.569 32.475 1.00 93.50 659 VAL A CA 1
ATOM 5006 C C . VAL A 1 659 ? 5.918 9.564 33.539 1.00 93.50 659 VAL A C 1
ATOM 5008 O O . VAL A 1 659 ? 5.291 8.540 33.813 1.00 93.50 659 VAL A O 1
ATOM 5011 N N . THR A 1 660 ? 5.767 10.697 34.222 1.00 91.62 660 THR A N 1
ATOM 5012 C CA . THR A 1 660 ? 5.100 10.784 35.533 1.00 91.62 660 THR A CA 1
ATOM 5013 C C . THR A 1 660 ? 3.588 10.595 35.467 1.00 91.62 660 THR A C 1
ATOM 5015 O O . THR A 1 660 ? 3.016 9.937 36.335 1.00 91.62 660 THR A O 1
ATOM 5018 N N . ASP A 1 661 ? 2.943 11.125 34.433 1.00 90.31 661 ASP A N 1
ATOM 5019 C CA . ASP A 1 661 ? 1.504 11.016 34.173 1.00 90.31 661 ASP A CA 1
ATOM 5020 C C . ASP A 1 661 ? 1.085 9.609 33.724 1.00 90.31 661 ASP A C 1
ATOM 5022 O O . ASP A 1 661 ? -0.057 9.206 33.947 1.00 90.31 661 ASP A O 1
ATOM 5026 N N . ARG A 1 662 ? 2.017 8.836 33.153 1.00 87.25 662 ARG A N 1
ATOM 5027 C CA . ARG A 1 662 ? 1.783 7.450 32.712 1.00 87.25 662 ARG A CA 1
ATOM 5028 C C . ARG A 1 662 ? 2.297 6.381 33.669 1.00 87.25 662 ARG A C 1
ATOM 5030 O O . ARG A 1 662 ? 1.938 5.220 33.516 1.00 87.25 662 ARG A O 1
ATOM 5037 N N . LYS A 1 663 ? 3.088 6.764 34.678 1.00 89.31 663 LYS A N 1
ATOM 5038 C CA . LYS A 1 663 ? 3.763 5.838 35.604 1.00 89.31 663 LYS A CA 1
ATOM 5039 C C . LYS A 1 663 ? 4.637 4.813 34.870 1.00 89.31 663 LYS A C 1
ATOM 5041 O O . LYS A 1 663 ? 4.700 3.650 35.256 1.00 89.31 663 LYS A O 1
ATOM 5046 N N . GLU A 1 664 ? 5.325 5.271 33.829 1.00 90.25 664 GLU A N 1
ATOM 5047 C CA . GLU A 1 664 ? 6.268 4.476 33.039 1.00 90.25 664 GLU A CA 1
ATOM 5048 C C . GLU A 1 664 ? 7.696 4.974 33.284 1.00 90.25 664 GLU A C 1
ATOM 5050 O O . GLU A 1 664 ? 7.928 6.174 33.479 1.00 90.25 664 GLU A O 1
ATOM 5055 N N . ALA A 1 665 ? 8.677 4.076 33.255 1.00 90.75 665 ALA A N 1
ATOM 5056 C CA . ALA A 1 665 ? 10.083 4.444 33.335 1.00 90.75 665 ALA A CA 1
ATOM 5057 C C . ALA A 1 665 ? 10.898 3.679 32.293 1.00 90.75 665 ALA A C 1
ATOM 5059 O O . ALA A 1 665 ? 10.683 2.500 32.034 1.00 90.75 665 ALA A O 1
ATOM 5060 N N . TRP A 1 666 ? 11.857 4.368 31.687 1.00 93.44 666 TRP A N 1
ATOM 5061 C CA . TRP A 1 666 ? 12.622 3.861 30.557 1.00 93.44 666 TRP A CA 1
ATOM 5062 C C . TRP A 1 666 ? 14.103 4.104 30.776 1.00 93.44 666 TRP A C 1
ATOM 5064 O O . TRP A 1 666 ? 14.516 5.197 31.159 1.00 93.44 666 TRP A O 1
ATOM 5074 N N . ARG A 1 667 ? 14.926 3.096 30.491 1.00 92.19 667 ARG A N 1
ATOM 5075 C CA . ARG A 1 667 ? 16.383 3.237 30.436 1.00 92.19 667 ARG A CA 1
ATOM 5076 C C . ARG A 1 667 ? 16.830 3.199 28.982 1.00 92.19 667 ARG A C 1
ATOM 5078 O O . ARG A 1 667 ? 16.672 2.174 28.323 1.00 92.19 667 ARG A O 1
ATOM 5085 N N . VAL A 1 668 ? 17.413 4.299 28.519 1.00 94.88 668 VAL A N 1
ATOM 5086 C CA . VAL A 1 668 ? 17.975 4.486 27.179 1.00 94.88 668 VAL A CA 1
ATOM 5087 C C . VAL A 1 668 ? 19.494 4.414 27.275 1.00 94.88 668 VAL A C 1
ATOM 5089 O O . VAL A 1 668 ? 20.105 5.103 28.089 1.00 94.88 668 VAL A O 1
ATOM 5092 N N . ASN A 1 669 ? 20.109 3.566 26.459 1.00 94.12 669 ASN A N 1
ATOM 5093 C CA . ASN A 1 669 ? 21.546 3.326 26.443 1.00 94.12 669 ASN A CA 1
ATOM 5094 C C . ASN A 1 669 ? 22.077 3.485 25.019 1.00 94.12 669 ASN A C 1
ATOM 5096 O O . ASN A 1 669 ? 21.658 2.736 24.136 1.00 94.12 669 ASN A O 1
ATOM 5100 N N . VAL A 1 670 ? 23.010 4.417 24.818 1.00 95.31 670 VAL A N 1
ATOM 5101 C CA . VAL A 1 670 ? 23.755 4.561 23.564 1.00 95.31 670 VAL A CA 1
ATOM 5102 C C . VAL A 1 670 ? 25.176 4.072 23.776 1.00 95.31 670 VAL A C 1
ATOM 5104 O O . VAL A 1 670 ? 25.920 4.626 24.581 1.00 95.31 670 VAL A O 1
ATOM 5107 N N . SER A 1 671 ? 25.547 3.017 23.060 1.00 94.94 671 SER A N 1
ATOM 5108 C CA . SER A 1 671 ? 26.849 2.366 23.179 1.00 94.94 671 SER A CA 1
ATOM 5109 C C . SER A 1 671 ? 27.244 1.758 21.839 1.00 94.94 671 SER A C 1
ATOM 5111 O O . SER A 1 671 ? 26.401 1.172 21.163 1.00 94.94 671 SER A O 1
ATOM 5113 N N . HIS A 1 672 ? 28.514 1.898 21.447 1.00 94.31 672 HIS A N 1
ATOM 5114 C CA . HIS A 1 672 ? 29.051 1.351 20.191 1.00 94.31 672 HIS A CA 1
ATOM 5115 C C . HIS A 1 672 ? 28.230 1.735 18.943 1.00 94.31 672 HIS A C 1
ATOM 5117 O O . HIS A 1 672 ? 28.082 0.945 18.015 1.00 94.31 672 HIS A O 1
ATOM 5123 N N . GLY A 1 673 ? 27.666 2.948 18.925 1.00 94.69 673 GLY A N 1
ATOM 5124 C CA . GLY A 1 673 ? 26.855 3.429 17.805 1.00 94.69 673 GLY A CA 1
ATOM 5125 C C . GLY A 1 673 ? 25.429 2.879 17.748 1.00 94.69 673 GLY A C 1
ATOM 5126 O O . GLY A 1 673 ? 24.756 3.088 16.744 1.00 94.69 673 GLY A O 1
ATOM 5127 N N . ALA A 1 674 ? 24.956 2.204 18.798 1.00 96.06 674 ALA A N 1
ATOM 5128 C CA . ALA A 1 674 ? 23.604 1.661 18.885 1.00 96.06 674 ALA A CA 1
ATOM 5129 C C . ALA A 1 674 ? 22.838 2.258 20.070 1.00 96.06 674 ALA A C 1
ATOM 5131 O O . ALA A 1 674 ? 23.387 2.372 21.166 1.00 96.06 674 ALA A O 1
ATOM 5132 N N . LEU A 1 675 ? 21.558 2.585 19.861 1.00 95.81 675 LEU A N 1
ATOM 5133 C CA . LEU A 1 675 ? 20.624 2.974 20.918 1.00 95.81 675 LEU A CA 1
ATOM 5134 C C . LEU A 1 675 ? 19.727 1.787 21.266 1.00 95.81 675 LEU A C 1
ATOM 5136 O O . LEU A 1 675 ? 18.969 1.294 20.433 1.00 95.81 675 LEU A O 1
ATOM 5140 N N . THR A 1 676 ? 19.790 1.369 22.524 1.00 95.12 676 THR A N 1
ATOM 5141 C CA . THR A 1 676 ? 18.926 0.342 23.111 1.00 95.12 676 THR A CA 1
ATOM 5142 C C . THR A 1 676 ? 18.049 0.968 24.183 1.00 95.12 676 THR A C 1
ATOM 5144 O O . THR A 1 676 ? 18.463 1.897 24.878 1.00 95.12 676 THR A O 1
ATOM 5147 N N . ARG A 1 677 ? 16.830 0.456 24.329 1.00 93.44 677 ARG A N 1
ATOM 5148 C CA . ARG A 1 677 ? 15.881 0.904 25.346 1.00 93.44 677 ARG A CA 1
ATOM 5149 C C . ARG A 1 677 ? 15.255 -0.289 26.046 1.00 93.44 677 ARG A C 1
ATOM 5151 O O . ARG A 1 677 ? 15.036 -1.328 25.432 1.00 93.44 677 ARG A O 1
ATOM 5158 N N . ARG A 1 678 ? 14.968 -0.133 27.332 1.00 92.31 678 ARG A N 1
ATOM 5159 C CA . ARG A 1 678 ? 14.148 -1.076 28.093 1.00 92.31 678 ARG A CA 1
ATOM 5160 C C . ARG A 1 678 ? 13.203 -0.307 28.992 1.00 92.31 678 ARG A C 1
ATOM 5162 O O . ARG A 1 678 ? 13.609 0.704 29.575 1.00 92.31 678 ARG A O 1
ATOM 5169 N N . GLU A 1 679 ? 11.985 -0.804 29.107 1.00 90.38 679 GLU A N 1
ATOM 5170 C CA . GLU A 1 679 ? 11.120 -0.402 30.203 1.00 90.38 679 GLU A CA 1
ATOM 5171 C C . GLU A 1 679 ? 11.753 -0.896 31.510 1.00 90.38 679 GLU A C 1
ATOM 5173 O O . GLU A 1 679 ? 12.378 -1.963 31.566 1.00 90.38 679 GLU A O 1
ATOM 5178 N N . VAL A 1 680 ? 11.678 -0.072 32.540 1.00 84.50 680 VAL A N 1
ATOM 5179 C CA . VAL A 1 680 ? 12.074 -0.411 33.902 1.00 84.50 680 VAL A CA 1
ATOM 5180 C C . VAL A 1 680 ? 10.880 -0.157 34.804 1.00 84.50 680 VAL A C 1
ATOM 5182 O O . VAL A 1 680 ? 10.043 0.699 34.515 1.00 84.50 680 VAL A O 1
ATOM 5185 N N . THR A 1 681 ? 10.786 -0.914 35.890 1.00 74.69 681 THR A N 1
ATOM 5186 C CA . THR A 1 681 ? 9.712 -0.736 36.863 1.00 74.69 681 THR A CA 1
ATOM 5187 C C . THR A 1 681 ? 9.706 0.715 37.343 1.00 74.69 681 THR A C 1
ATOM 5189 O O . THR A 1 681 ? 10.759 1.294 37.605 1.00 74.69 681 THR A O 1
ATOM 5192 N N . PHE A 1 682 ? 8.526 1.329 37.444 1.00 65.31 682 PHE A N 1
ATOM 5193 C CA . PHE A 1 682 ? 8.381 2.678 37.987 1.00 65.31 682 PHE A CA 1
ATOM 5194 C C . PHE A 1 682 ? 8.708 2.658 39.494 1.00 65.31 682 PHE A C 1
ATOM 5196 O O . PHE A 1 682 ? 7.824 2.467 40.320 1.00 65.31 682 PHE A O 1
ATOM 5203 N N . ALA A 1 683 ? 10.006 2.766 39.797 1.00 64.94 683 ALA A N 1
ATOM 5204 C CA . ALA A 1 683 ? 10.698 2.789 41.089 1.00 64.94 683 ALA A CA 1
ATOM 5205 C C . ALA A 1 683 ? 10.211 1.812 42.186 1.00 64.94 683 ALA A C 1
ATOM 5207 O O . ALA A 1 683 ? 9.201 2.024 42.854 1.00 64.94 683 ALA A O 1
ATOM 5208 N N . LEU A 1 684 ? 11.060 0.822 42.489 1.00 55.91 684 LEU A N 1
ATOM 5209 C CA . LEU A 1 684 ? 11.266 0.320 43.857 1.00 55.91 684 LEU A CA 1
ATOM 5210 C C . LEU A 1 684 ? 12.400 1.141 44.513 1.00 55.91 684 LEU A C 1
ATOM 5212 O O . LEU A 1 684 ? 13.329 1.553 43.819 1.00 55.91 684 LEU A O 1
ATOM 5216 N N . GLU A 1 685 ? 12.379 1.351 45.836 1.00 57.69 685 GLU A N 1
ATOM 5217 C CA . GLU A 1 685 ? 13.389 2.151 46.574 1.00 57.69 685 GLU A CA 1
ATOM 5218 C C . GLU A 1 685 ? 14.852 1.711 46.326 1.00 57.69 685 GLU A C 1
ATOM 5220 O O . GLU A 1 685 ? 15.783 2.516 46.409 1.00 57.69 685 GLU A O 1
ATOM 5225 N N . GLU A 1 686 ? 15.076 0.431 46.014 1.00 59.06 686 GLU A N 1
ATOM 5226 C CA . GLU A 1 686 ? 16.402 -0.113 45.692 1.00 59.06 686 GLU A CA 1
ATOM 5227 C C . GLU A 1 686 ? 16.938 0.358 44.335 1.00 59.06 686 GLU A C 1
ATOM 5229 O O . GLU A 1 686 ? 18.145 0.565 44.196 1.00 59.06 686 GLU A O 1
ATOM 5234 N N . GLU A 1 687 ? 16.070 0.565 43.340 1.00 64.31 687 GLU A N 1
ATOM 5235 C CA . GLU A 1 687 ? 16.503 1.070 42.038 1.00 64.31 687 GLU A CA 1
ATOM 5236 C C . GLU A 1 687 ? 16.946 2.523 42.152 1.00 64.31 687 GLU A C 1
ATOM 5238 O O . GLU A 1 687 ? 18.018 2.838 41.644 1.00 64.31 687 GLU A O 1
ATOM 5243 N N . GLU A 1 688 ? 16.209 3.366 42.891 1.00 65.75 688 GLU A N 1
ATOM 5244 C CA . GLU A 1 688 ? 16.559 4.779 43.123 1.00 65.75 688 GLU A CA 1
ATOM 5245 C C . GLU A 1 688 ? 17.953 4.944 43.743 1.00 65.75 688 GLU A C 1
ATOM 5247 O O . GLU A 1 688 ? 18.730 5.804 43.312 1.00 65.75 688 GLU A O 1
ATOM 5252 N N . LYS A 1 689 ? 18.310 4.069 44.694 1.00 63.03 689 LYS A N 1
ATOM 5253 C CA . LYS A 1 689 ? 19.662 4.013 45.269 1.00 63.03 689 LYS A CA 1
ATOM 5254 C C . LYS A 1 689 ? 20.715 3.655 44.222 1.00 63.03 689 LYS A C 1
ATOM 5256 O O . LYS A 1 689 ? 21.730 4.340 44.128 1.00 63.03 689 LYS A O 1
ATOM 5261 N N . GLN A 1 690 ? 20.463 2.645 43.386 1.00 66.06 690 GLN A N 1
ATOM 5262 C CA . GLN A 1 690 ? 21.389 2.268 42.312 1.00 66.06 690 GLN A CA 1
ATOM 5263 C C . GLN A 1 690 ? 21.551 3.368 41.249 1.00 66.06 690 GLN A C 1
ATOM 5265 O O . GLN A 1 690 ? 22.613 3.469 40.634 1.00 66.06 690 GLN A O 1
ATOM 5270 N N . GLU A 1 691 ? 20.528 4.192 40.989 1.00 67.50 691 GLU A N 1
ATOM 5271 C CA . GLU A 1 691 ? 20.648 5.329 40.056 1.00 67.50 691 GLU A CA 1
ATOM 5272 C C . GLU A 1 691 ? 21.547 6.423 40.626 1.00 67.50 691 GLU A C 1
ATOM 5274 O O . GLU A 1 691 ? 22.415 6.932 39.912 1.00 67.50 691 GLU A O 1
ATOM 5279 N N . GLN A 1 692 ? 21.371 6.740 41.912 1.00 65.56 692 GLN A N 1
ATOM 5280 C CA . GLN A 1 692 ? 22.200 7.711 42.624 1.00 65.56 692 GLN A CA 1
ATOM 5281 C C . GLN A 1 692 ? 23.659 7.251 42.712 1.00 65.56 692 GLN A C 1
ATOM 5283 O O . GLN A 1 692 ? 24.558 8.043 42.440 1.00 65.56 692 GLN A O 1
ATOM 5288 N N . GLU A 1 693 ? 23.901 5.970 43.002 1.00 68.25 693 GLU A N 1
ATOM 5289 C CA . GLU A 1 693 ? 25.250 5.391 43.058 1.00 68.25 693 GLU A CA 1
ATOM 5290 C C . GLU A 1 693 ? 25.969 5.410 41.698 1.00 68.25 693 GLU A C 1
ATOM 5292 O O . GLU A 1 693 ? 27.186 5.580 41.647 1.00 68.25 693 GLU A O 1
ATOM 5297 N N . ARG A 1 694 ? 25.235 5.267 40.584 1.00 74.88 694 ARG A N 1
ATOM 5298 C CA . ARG A 1 694 ? 25.807 5.263 39.223 1.00 74.88 694 ARG A CA 1
ATOM 5299 C C . ARG A 1 694 ? 25.947 6.650 38.594 1.00 74.88 694 ARG A C 1
ATOM 5301 O O . ARG A 1 694 ? 26.579 6.768 37.547 1.00 74.88 694 ARG A O 1
ATOM 5308 N N . GLY A 1 695 ? 25.341 7.686 39.177 1.00 77.81 695 GLY A N 1
ATOM 5309 C CA . GLY A 1 695 ? 25.379 9.051 38.639 1.00 77.81 695 GLY A CA 1
ATOM 5310 C C . GLY A 1 695 ? 24.709 9.215 37.265 1.00 77.81 695 GLY A C 1
ATOM 5311 O O . GLY A 1 695 ? 25.052 10.140 36.519 1.00 77.81 695 GLY A O 1
ATOM 5312 N N . GLU A 1 696 ? 23.772 8.329 36.903 1.00 85.50 696 GLU A N 1
ATOM 5313 C CA . GLU A 1 696 ? 23.064 8.379 35.615 1.00 85.50 696 GLU A CA 1
ATOM 5314 C C . GLU A 1 696 ? 22.171 9.640 35.521 1.00 85.50 696 GLU A C 1
ATOM 5316 O O . GLU A 1 696 ? 21.669 10.155 36.525 1.00 85.50 696 GLU A O 1
ATOM 5321 N N . LEU A 1 697 ? 21.987 10.173 34.305 1.00 90.19 697 LEU A N 1
ATOM 532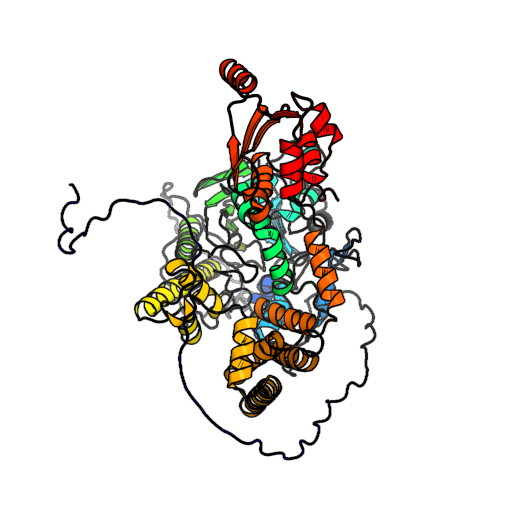2 C CA . LEU A 1 697 ? 21.042 11.270 34.068 1.00 90.19 697 LEU A CA 1
ATOM 5323 C C . LEU A 1 697 ? 19.613 10.722 34.124 1.00 90.19 697 LEU A C 1
ATOM 5325 O O . LEU A 1 697 ? 19.286 9.802 33.377 1.00 90.19 697 LEU A O 1
ATOM 5329 N N . VAL A 1 698 ? 18.767 11.314 34.964 1.00 90.81 698 VAL A N 1
ATOM 5330 C CA . VAL A 1 698 ? 17.341 10.983 35.074 1.00 90.81 698 VAL A CA 1
ATOM 5331 C C . VAL A 1 698 ? 16.524 12.211 34.697 1.00 90.81 698 VAL A C 1
ATOM 5333 O O . VAL A 1 698 ? 16.695 13.269 35.300 1.00 90.81 698 VAL A O 1
ATOM 5336 N N . LEU A 1 699 ? 15.629 12.068 33.723 1.00 92.56 699 LEU A N 1
ATOM 5337 C CA . LEU A 1 699 ? 14.642 13.074 33.342 1.00 92.56 699 LEU A CA 1
ATOM 5338 C C . LEU A 1 699 ? 13.271 12.635 33.865 1.00 92.56 699 LEU A C 1
ATOM 5340 O O . LEU A 1 699 ? 12.825 11.544 33.523 1.00 92.56 699 LEU A O 1
ATOM 5344 N N . SER A 1 700 ? 12.602 13.458 34.675 1.00 93.12 700 SER A N 1
ATOM 5345 C CA . SER A 1 700 ? 11.245 13.180 35.182 1.00 93.12 700 SER A CA 1
ATOM 5346 C C . SER A 1 700 ? 10.252 14.198 34.643 1.00 93.12 700 SER A C 1
ATOM 5348 O O . SER A 1 700 ? 10.321 15.363 35.020 1.00 93.12 700 SER A O 1
ATOM 5350 N N . LEU A 1 701 ? 9.355 13.778 33.756 1.00 94.69 701 LEU A N 1
ATOM 5351 C CA . LEU A 1 701 ? 8.506 14.683 32.983 1.00 94.69 701 LEU A CA 1
ATOM 5352 C C . LEU A 1 701 ? 7.187 14.026 32.558 1.00 94.69 701 LEU A C 1
ATOM 5354 O O . LEU A 1 701 ? 7.062 12.808 32.595 1.00 94.69 701 LEU A O 1
ATOM 5358 N N . GLU A 1 702 ? 6.205 14.824 32.156 1.00 94.50 702 GLU A N 1
ATOM 5359 C CA . GLU A 1 702 ? 4.938 14.321 31.609 1.00 94.50 702 GLU A CA 1
ATOM 5360 C C . GLU A 1 702 ? 5.096 13.866 30.148 1.00 94.50 702 GLU A C 1
ATOM 5362 O O . GLU A 1 702 ? 5.984 14.322 29.423 1.00 94.50 702 GLU A O 1
ATOM 5367 N N . HIS A 1 703 ? 4.193 13.014 29.661 1.00 91.31 703 HIS A N 1
ATOM 5368 C CA . HIS A 1 703 ? 4.208 12.496 28.289 1.00 91.31 703 HIS A CA 1
ATOM 5369 C C . HIS A 1 703 ? 4.254 13.613 27.234 1.00 91.31 703 HIS A C 1
ATOM 5371 O O . HIS A 1 703 ? 5.062 13.562 26.305 1.00 91.31 703 HIS A O 1
ATOM 5377 N N . ARG A 1 704 ? 3.477 14.688 27.429 1.00 90.81 704 ARG A N 1
ATOM 5378 C CA . ARG A 1 704 ? 3.497 15.877 26.552 1.00 90.81 704 ARG A CA 1
ATOM 5379 C C . ARG A 1 704 ? 4.835 16.621 26.558 1.00 90.81 704 ARG A C 1
ATOM 5381 O O . ARG A 1 704 ? 5.239 17.172 25.538 1.00 90.81 704 ARG A O 1
ATOM 5388 N N . GLU A 1 705 ? 5.519 16.651 27.700 1.00 93.44 705 GLU A N 1
ATOM 5389 C CA . GLU A 1 705 ? 6.824 17.300 27.831 1.00 93.44 705 GLU A CA 1
ATOM 5390 C C . GLU A 1 705 ? 7.885 16.464 27.108 1.00 93.44 705 GLU A C 1
ATOM 5392 O O . GLU A 1 705 ? 8.772 17.018 26.461 1.00 93.44 705 GLU A O 1
ATOM 5397 N N . LEU A 1 706 ? 7.753 15.132 27.130 1.00 93.44 706 LEU A N 1
ATOM 5398 C CA . LEU A 1 706 ? 8.673 14.227 26.441 1.00 93.44 706 LEU A CA 1
ATOM 5399 C C . LEU A 1 706 ? 8.533 14.392 24.937 1.00 93.44 706 LEU A C 1
ATOM 5401 O O . LEU A 1 706 ? 9.538 14.494 24.235 1.00 93.44 706 LEU A O 1
ATOM 5405 N N . PHE A 1 707 ? 7.293 14.495 24.457 1.00 90.38 707 PHE A N 1
ATOM 5406 C CA . PHE A 1 707 ? 7.031 14.835 23.069 1.00 90.38 707 PHE A CA 1
ATOM 5407 C C . PHE A 1 707 ? 7.728 16.138 22.666 1.00 90.38 707 PHE A C 1
ATOM 5409 O O . PHE A 1 707 ? 8.406 16.157 21.647 1.00 90.38 707 PHE A O 1
ATOM 5416 N N . ALA A 1 708 ? 7.623 17.208 23.461 1.00 89.19 708 ALA A N 1
ATOM 5417 C CA . ALA A 1 708 ? 8.287 18.479 23.159 1.00 89.19 708 ALA A CA 1
ATOM 5418 C C . ALA A 1 708 ? 9.825 18.345 23.111 1.00 89.19 708 ALA A C 1
ATOM 5420 O O . ALA A 1 708 ? 10.478 18.871 22.206 1.00 89.19 708 ALA A O 1
ATOM 5421 N N . VAL A 1 709 ? 10.422 17.573 24.024 1.00 90.50 709 VAL A N 1
ATOM 5422 C CA . VAL A 1 709 ? 11.865 17.281 23.995 1.00 90.50 709 VAL A CA 1
ATOM 5423 C C . VAL A 1 709 ? 12.259 16.543 22.711 1.00 90.50 709 VAL A C 1
ATOM 5425 O O . VAL A 1 709 ? 13.233 16.920 22.062 1.00 90.50 709 VAL A O 1
ATOM 5428 N N . LEU A 1 710 ? 11.505 15.518 22.313 1.00 88.75 710 LEU A N 1
ATOM 5429 C CA . LEU A 1 710 ? 11.828 14.687 21.150 1.00 88.75 710 LEU A CA 1
ATOM 5430 C C . LEU A 1 710 ? 11.475 15.353 19.812 1.00 88.75 710 LEU A C 1
ATOM 5432 O O . LEU A 1 710 ? 12.184 15.174 18.827 1.00 88.75 710 LEU A O 1
ATOM 5436 N N . ALA A 1 711 ? 10.398 16.132 19.755 1.00 82.19 711 ALA A N 1
ATOM 5437 C CA . ALA A 1 711 ? 9.922 16.761 18.529 1.00 82.19 711 ALA A CA 1
ATOM 5438 C C . ALA A 1 711 ? 10.646 18.075 18.221 1.00 82.19 711 ALA A C 1
ATOM 5440 O O . ALA A 1 711 ? 10.897 18.366 17.050 1.00 82.19 711 ALA A O 1
ATOM 5441 N N . THR A 1 712 ? 10.973 18.868 19.246 1.00 80.06 712 THR A N 1
ATOM 5442 C CA . THR A 1 712 ? 11.503 20.231 19.071 1.00 80.06 712 THR A CA 1
ATOM 5443 C C . THR A 1 712 ? 12.811 20.497 19.806 1.00 80.06 712 THR A C 1
ATOM 5445 O O . THR A 1 712 ? 13.275 21.634 19.799 1.00 80.06 712 THR A O 1
ATOM 5448 N N . ALA A 1 713 ? 13.431 19.477 20.410 1.00 82.25 713 ALA A N 1
ATOM 5449 C CA . ALA A 1 713 ? 14.666 19.626 21.180 1.00 82.25 713 ALA A CA 1
ATOM 5450 C C . ALA A 1 713 ? 14.552 20.693 22.286 1.00 82.25 713 ALA A C 1
ATOM 5452 O O . ALA A 1 713 ? 15.463 21.505 22.448 1.00 82.25 713 ALA A O 1
ATOM 5453 N N . ASP A 1 714 ? 13.432 20.731 23.018 1.00 85.62 714 ASP A N 1
ATOM 5454 C CA . ASP A 1 714 ? 13.175 21.752 24.044 1.00 85.62 714 ASP A CA 1
ATOM 5455 C C . ASP A 1 714 ? 14.175 21.643 25.217 1.00 85.62 714 ASP A C 1
ATOM 5457 O O . ASP A 1 714 ? 13.976 20.920 26.196 1.00 85.62 714 ASP A O 1
ATOM 5461 N N . VAL A 1 715 ? 15.308 22.342 25.080 1.00 86.75 715 VAL A N 1
ATOM 5462 C CA . VAL A 1 715 ? 16.415 22.346 26.047 1.00 86.75 715 VAL A CA 1
ATOM 5463 C C . VAL A 1 715 ? 15.980 22.855 27.429 1.00 86.75 715 VAL A C 1
ATOM 5465 O O . VAL A 1 715 ? 16.383 22.228 28.413 1.00 86.75 715 VAL A O 1
ATOM 5468 N N . PRO A 1 716 ? 15.167 23.928 27.554 1.00 91.62 716 PRO A N 1
ATOM 5469 C CA . PRO A 1 716 ? 14.606 24.336 28.841 1.00 91.62 716 PRO A CA 1
ATOM 5470 C C . PRO A 1 716 ? 13.877 23.213 29.586 1.00 91.62 716 PRO A C 1
ATOM 5472 O O . PRO A 1 716 ? 14.122 23.037 30.781 1.00 91.62 716 PRO A O 1
ATOM 5475 N N . ILE A 1 717 ? 13.042 22.418 28.902 1.00 90.25 717 ILE A N 1
ATOM 5476 C CA . ILE A 1 717 ? 12.368 21.269 29.530 1.00 90.25 717 ILE A CA 1
ATOM 5477 C C . ILE A 1 717 ? 13.395 20.239 30.010 1.00 90.25 717 ILE A C 1
ATOM 5479 O O . ILE A 1 717 ? 13.318 19.794 31.155 1.00 90.25 717 ILE A O 1
ATOM 5483 N N . VAL A 1 718 ? 14.395 19.897 29.187 1.00 89.31 718 VAL A N 1
ATOM 5484 C CA . VAL A 1 718 ? 15.451 18.942 29.579 1.00 89.31 718 VAL A CA 1
ATOM 5485 C C . VAL A 1 718 ? 16.163 19.401 30.856 1.00 89.31 718 VAL A C 1
ATOM 5487 O O . VAL A 1 718 ? 16.317 18.616 31.788 1.00 89.31 718 VAL A O 1
ATOM 5490 N N . GLN A 1 719 ? 16.557 20.673 30.927 1.00 90.69 719 GLN A N 1
ATOM 5491 C CA . GLN A 1 719 ? 17.271 21.234 32.079 1.00 90.69 719 GLN A CA 1
ATOM 5492 C C . GLN A 1 719 ? 16.400 21.302 33.339 1.00 90.69 719 GLN A C 1
ATOM 5494 O O . GLN A 1 719 ? 16.885 21.026 34.433 1.00 90.69 719 GLN A O 1
ATOM 5499 N N . ALA A 1 720 ? 15.121 21.656 33.195 1.00 91.31 720 ALA A N 1
ATOM 5500 C CA . ALA A 1 720 ? 14.194 21.785 34.318 1.00 91.31 720 ALA A CA 1
ATOM 5501 C C . ALA A 1 720 ? 13.768 20.433 34.915 1.00 91.31 720 ALA A C 1
ATOM 5503 O O . ALA A 1 720 ? 13.368 20.372 36.078 1.00 91.31 720 ALA A O 1
ATOM 5504 N N . ARG A 1 721 ? 13.817 19.358 34.120 1.00 91.81 721 ARG A N 1
ATOM 5505 C CA . ARG A 1 721 ? 13.329 18.020 34.493 1.00 91.81 721 ARG A CA 1
ATOM 5506 C C . ARG A 1 721 ? 14.441 17.025 34.832 1.00 91.81 721 ARG A C 1
ATOM 5508 O O . ARG A 1 721 ? 14.139 15.888 35.197 1.00 91.81 721 ARG A O 1
ATOM 5515 N N . ALA A 1 722 ? 15.704 17.434 34.732 1.00 91.06 722 ALA A N 1
ATOM 5516 C CA . ALA A 1 722 ? 16.861 16.610 35.058 1.00 91.06 722 ALA A CA 1
ATOM 5517 C C . ALA A 1 722 ? 17.161 16.551 36.565 1.00 91.06 722 ALA A C 1
ATOM 5519 O O . ALA A 1 722 ? 17.055 17.545 37.280 1.00 91.06 722 ALA A O 1
ATOM 5520 N N . ASN A 1 723 ? 17.635 15.396 37.040 1.00 89.25 723 ASN A N 1
ATOM 5521 C CA . ASN A 1 723 ? 18.128 15.218 38.413 1.00 89.25 723 ASN A CA 1
ATOM 5522 C C . ASN A 1 723 ? 19.478 15.912 38.692 1.00 89.25 723 ASN A C 1
ATOM 5524 O O . ASN A 1 723 ? 19.893 16.001 39.847 1.00 89.25 723 ASN A O 1
ATOM 5528 N N . LYS A 1 724 ? 20.185 16.373 37.654 1.00 86.75 724 LYS A N 1
ATOM 5529 C CA . LYS A 1 724 ? 21.493 17.037 37.744 1.00 86.75 724 LYS A CA 1
ATOM 5530 C C . LYS A 1 724 ? 21.643 18.111 36.666 1.00 86.75 724 LYS A C 1
ATOM 5532 O O . LYS A 1 724 ? 20.989 18.050 35.632 1.00 86.75 724 LYS A O 1
ATOM 5537 N N . GLN A 1 725 ? 22.544 19.072 36.890 1.00 83.25 725 GLN A N 1
ATOM 5538 C CA . GLN A 1 725 ? 22.787 20.174 35.942 1.00 83.25 725 GLN A CA 1
ATOM 5539 C C . GLN A 1 725 ? 23.371 19.697 34.603 1.00 83.25 725 GLN A C 1
ATOM 5541 O O . GLN A 1 725 ? 23.065 20.263 33.554 1.00 83.25 725 GLN A O 1
ATOM 5546 N N . ASP A 1 726 ? 24.207 18.657 34.626 1.00 86.25 726 ASP A N 1
ATOM 5547 C CA . ASP A 1 726 ? 24.804 18.104 33.413 1.00 86.25 726 ASP A CA 1
ATOM 5548 C C . ASP A 1 726 ? 23.800 17.241 32.632 1.00 86.25 726 ASP A C 1
ATOM 5550 O O . ASP A 1 726 ? 23.587 16.063 32.929 1.00 86.25 726 ASP A O 1
ATOM 5554 N N . CYS A 1 727 ? 23.204 17.850 31.606 1.00 89.75 727 CYS A N 1
ATOM 5555 C CA . CYS A 1 727 ? 22.282 17.213 30.663 1.00 89.75 727 CYS A CA 1
ATOM 5556 C C . CYS A 1 727 ? 22.963 16.785 29.349 1.00 89.75 727 CYS A C 1
ATOM 5558 O O . CYS A 1 727 ? 22.269 16.502 28.367 1.00 89.75 727 CYS A O 1
ATOM 5560 N N . SER A 1 728 ? 24.302 16.781 29.291 1.00 88.50 728 SER A N 1
ATOM 5561 C CA . SER A 1 728 ? 25.067 16.542 28.057 1.00 88.50 728 SER A CA 1
ATOM 5562 C C . SER A 1 728 ? 24.680 15.240 27.357 1.00 88.50 728 SER A C 1
ATOM 5564 O O . SER A 1 728 ? 24.502 15.251 26.143 1.00 88.50 728 SER A O 1
ATOM 5566 N N . ALA A 1 729 ? 24.447 14.163 28.114 1.00 89.75 729 ALA A N 1
ATOM 5567 C CA . ALA A 1 729 ? 24.031 12.870 27.577 1.00 89.75 729 ALA A CA 1
ATOM 5568 C C . ALA A 1 729 ? 22.748 12.968 26.731 1.00 89.75 729 ALA A C 1
ATOM 5570 O O . ALA A 1 729 ? 22.748 12.566 25.571 1.00 89.75 729 ALA A O 1
ATOM 5571 N N . MET A 1 730 ? 21.669 13.561 27.260 1.00 92.50 730 MET A N 1
ATOM 5572 C CA . MET A 1 730 ? 20.413 13.682 26.506 1.00 92.50 730 MET A CA 1
ATOM 5573 C C . MET A 1 730 ? 20.562 14.611 25.299 1.00 92.50 730 MET A C 1
ATOM 5575 O O . MET A 1 730 ? 20.122 14.277 24.202 1.00 92.50 730 MET A O 1
ATOM 5579 N N . LEU A 1 731 ? 21.205 15.769 25.476 1.00 91.81 731 LEU A N 1
ATOM 5580 C CA . LEU A 1 731 ? 21.399 16.721 24.379 1.00 91.81 731 LEU A CA 1
ATOM 5581 C C . LEU A 1 731 ? 22.226 16.113 23.246 1.00 91.81 731 LEU A C 1
ATOM 5583 O O . LEU A 1 731 ? 21.927 16.347 22.075 1.00 91.81 731 LEU A O 1
ATOM 5587 N N . ARG A 1 732 ? 23.229 15.299 23.589 1.00 90.94 732 ARG A N 1
ATOM 5588 C CA . ARG A 1 732 ? 24.062 14.622 22.605 1.00 90.94 732 ARG A CA 1
ATOM 5589 C C . ARG A 1 732 ? 23.300 13.535 21.858 1.00 90.94 732 ARG A C 1
ATOM 5591 O O . ARG A 1 732 ? 23.417 13.463 20.639 1.00 90.94 732 ARG A O 1
ATOM 5598 N N . ILE A 1 733 ? 22.461 12.759 22.548 1.00 92.50 733 ILE A N 1
ATOM 5599 C CA . ILE A 1 733 ? 21.553 11.800 21.900 1.00 92.50 733 ILE A CA 1
ATOM 5600 C C . ILE A 1 733 ? 20.643 12.523 20.897 1.00 92.50 733 ILE A C 1
ATOM 5602 O O . ILE A 1 733 ? 20.540 12.095 19.748 1.00 92.50 733 ILE A O 1
ATOM 5606 N N . LEU A 1 734 ? 20.028 13.645 21.289 1.00 92.25 734 LEU A N 1
ATOM 5607 C CA . LEU A 1 734 ? 19.167 14.432 20.399 1.00 92.25 734 LEU A CA 1
ATOM 5608 C C . LEU A 1 734 ? 19.929 14.983 19.184 1.00 92.25 734 LEU A C 1
ATOM 5610 O O . LEU A 1 734 ? 19.388 14.999 18.080 1.00 92.25 734 LEU A O 1
ATOM 5614 N N . GLU A 1 735 ? 21.179 15.410 19.358 1.00 91.50 735 GLU A N 1
ATOM 5615 C CA . GLU A 1 735 ? 22.040 15.871 18.262 1.00 91.50 735 GLU A CA 1
ATOM 5616 C C . GLU A 1 735 ? 22.410 14.735 17.296 1.00 91.50 735 GLU A C 1
ATOM 5618 O O . GLU A 1 735 ? 22.307 14.893 16.079 1.00 91.50 735 GLU A O 1
ATOM 5623 N N . LEU A 1 736 ? 22.789 13.568 17.825 1.00 92.00 736 LEU A N 1
ATOM 5624 C CA . LEU A 1 736 ? 23.128 12.377 17.038 1.00 92.00 736 LEU A CA 1
ATOM 5625 C C . LEU A 1 736 ? 21.930 11.810 16.273 1.00 92.00 736 LEU A C 1
ATOM 5627 O O . LEU A 1 736 ? 22.106 11.242 15.200 1.00 92.00 736 LEU A O 1
ATOM 5631 N N . CYS A 1 737 ? 20.718 12.003 16.791 1.00 89.62 737 CYS A N 1
ATOM 5632 C CA . CYS A 1 737 ? 19.472 11.661 16.102 1.00 89.62 737 CYS A CA 1
ATOM 5633 C C . CYS A 1 737 ? 18.983 12.785 15.166 1.00 89.62 737 CYS A C 1
ATOM 5635 O O . CYS A 1 737 ? 17.876 12.727 14.624 1.00 89.62 737 CYS A O 1
ATOM 5637 N N . GLY A 1 738 ? 19.763 13.862 15.018 1.00 86.81 738 GLY A N 1
ATOM 5638 C CA . GLY A 1 738 ? 19.446 15.025 14.191 1.00 86.81 738 GLY A CA 1
ATOM 5639 C C . GLY A 1 738 ? 18.204 15.799 14.637 1.00 86.81 738 GLY A C 1
ATOM 5640 O O . GLY A 1 738 ? 17.606 16.492 13.815 1.00 86.81 738 GLY A O 1
ATOM 5641 N N . VAL A 1 739 ? 17.740 15.612 15.874 1.00 84.75 739 VAL A N 1
ATOM 5642 C CA . VAL A 1 739 ? 16.626 16.361 16.481 1.00 84.75 739 VAL A CA 1
ATOM 5643 C C . VAL A 1 739 ? 17.114 17.752 16.880 1.00 84.75 739 VAL A C 1
ATOM 5645 O O . VAL A 1 739 ? 16.483 18.753 16.551 1.00 84.75 739 VAL A O 1
ATOM 5648 N N . LEU A 1 740 ? 18.285 17.812 17.518 1.00 82.88 740 LEU A N 1
ATOM 5649 C CA . LEU A 1 740 ? 19.007 19.051 17.779 1.00 82.88 740 LEU A CA 1
ATOM 5650 C C . LEU A 1 740 ? 19.989 19.316 16.617 1.00 82.88 740 LEU A C 1
ATOM 5652 O O . LEU A 1 740 ? 20.671 18.383 16.182 1.00 82.88 740 LEU A O 1
ATOM 5656 N N . PRO A 1 741 ? 20.102 20.552 16.094 1.00 74.19 741 PRO A N 1
ATOM 5657 C CA . PRO A 1 741 ? 21.133 20.880 15.114 1.00 74.19 741 PRO A CA 1
ATOM 5658 C C . PRO A 1 741 ? 22.528 20.636 15.701 1.00 74.19 741 PRO A C 1
ATOM 5660 O O . PRO A 1 741 ? 22.746 20.876 16.891 1.00 74.19 741 PRO A O 1
ATOM 5663 N N . LYS A 1 742 ? 23.487 20.219 14.864 1.00 68.50 742 LYS A N 1
ATOM 5664 C CA . LYS A 1 742 ? 24.884 20.097 15.299 1.00 68.50 742 LYS A CA 1
ATOM 5665 C C . LYS A 1 742 ? 25.385 21.445 15.810 1.00 68.50 742 LYS A C 1
ATOM 5667 O O . LYS A 1 742 ? 25.157 22.466 15.155 1.00 68.50 742 LYS A O 1
ATOM 5672 N N . ARG A 1 743 ? 26.051 21.459 16.968 1.00 60.09 743 ARG A N 1
ATOM 5673 C CA . ARG A 1 743 ? 26.715 22.681 17.450 1.00 60.09 743 ARG A CA 1
ATOM 5674 C C . ARG A 1 743 ? 27.805 23.056 16.438 1.00 60.09 743 ARG A C 1
ATOM 5676 O O . ARG A 1 743 ? 28.594 22.192 16.060 1.00 60.09 743 ARG A O 1
ATOM 5683 N N . ALA A 1 744 ? 27.761 24.298 15.952 1.00 34.31 744 ALA A N 1
ATOM 5684 C CA . ALA A 1 744 ? 28.727 24.840 14.995 1.00 34.31 744 ALA A CA 1
ATOM 5685 C C . ALA A 1 744 ? 30.126 24.967 15.604 1.00 34.31 744 ALA A C 1
ATOM 5687 O O . ALA A 1 744 ? 3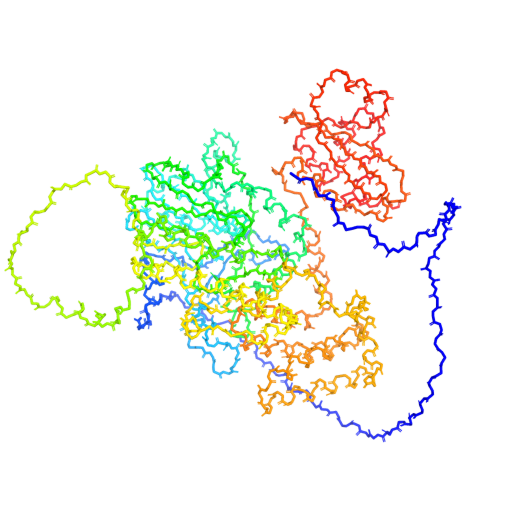0.204 25.273 16.818 1.00 34.31 744 ALA A O 1
#

Mean predicted aligned error: 11.27 Å

pLDDT: mean 82.79, std 24.1, range [21.97, 98.94]

Organism: NCBI:txid1682393

Radius of gyration: 30.22 Å; Cα contacts (8 Å, |Δi|>4): 1280; chains: 1; bounding box: 101×65×87 Å